Protein AF-A0A9W7ACE5-F1 (afdb_monomer)

Mean predicted aligned error: 11.79 Å

Structure (mmCIF, N/CA/C/O backbone):
data_AF-A0A9W7ACE5-F1
#
_entry.id   AF-A0A9W7ACE5-F1
#
loop_
_atom_site.group_PDB
_atom_site.id
_atom_site.type_symbol
_atom_site.label_atom_id
_atom_site.label_alt_id
_atom_site.label_comp_id
_atom_site.label_asym_id
_atom_site.label_entity_id
_atom_site.label_seq_id
_atom_site.pdbx_PDB_ins_code
_atom_site.Cartn_x
_atom_site.Cartn_y
_atom_site.Cartn_z
_atom_site.occupancy
_atom_site.B_iso_or_equiv
_atom_site.auth_seq_id
_atom_site.auth_comp_id
_atom_site.auth_asym_id
_atom_site.auth_atom_id
_atom_site.pdbx_PDB_model_num
ATOM 1 N N . MET A 1 1 ? -11.847 -21.109 -58.557 1.00 47.31 1 MET A N 1
ATOM 2 C CA . MET A 1 1 ? -10.642 -21.300 -57.720 1.00 47.31 1 MET A CA 1
ATOM 3 C C . MET A 1 1 ? -10.854 -20.763 -56.293 1.00 47.31 1 MET A C 1
ATOM 5 O O . MET A 1 1 ? -10.415 -19.653 -56.032 1.00 47.31 1 MET A O 1
ATOM 9 N N . PRO A 1 2 ? -11.514 -21.490 -55.362 1.00 48.28 2 PRO A N 1
ATOM 10 C CA . PRO A 1 2 ? -11.595 -21.063 -53.956 1.00 48.28 2 PRO A CA 1
ATOM 11 C C . PRO A 1 2 ? -10.980 -22.044 -52.931 1.00 48.28 2 PRO A C 1
ATOM 13 O O . PRO A 1 2 ? -11.064 -21.790 -51.737 1.00 48.28 2 PRO A O 1
ATOM 16 N N . LEU A 1 3 ? -10.359 -23.152 -53.355 1.00 42.28 3 LEU A N 1
ATOM 17 C CA . LEU A 1 3 ? -9.877 -24.204 -52.439 1.00 42.28 3 LEU A CA 1
ATOM 18 C C . LEU A 1 3 ? -8.453 -23.975 -51.885 1.00 42.28 3 LEU A C 1
ATOM 20 O O . LEU A 1 3 ? -8.087 -24.577 -50.880 1.00 42.28 3 LEU A O 1
ATOM 24 N N . GLU A 1 4 ? -7.648 -23.094 -52.488 1.00 46.72 4 GLU A N 1
ATOM 25 C CA . GLU A 1 4 ? -6.268 -22.844 -52.029 1.00 46.72 4 GLU A CA 1
ATOM 26 C C . GLU A 1 4 ? -6.170 -21.827 -50.877 1.00 46.72 4 GLU A C 1
ATOM 28 O O . GLU A 1 4 ? -5.247 -21.905 -50.064 1.00 46.72 4 GLU A O 1
ATOM 33 N N . ASP A 1 5 ? -7.133 -20.907 -50.748 1.00 49.31 5 ASP A N 1
ATOM 34 C CA . ASP A 1 5 ? -7.120 -19.872 -49.701 1.00 49.31 5 ASP A CA 1
ATOM 35 C C . ASP A 1 5 ? -7.642 -20.369 -48.343 1.00 49.31 5 ASP A C 1
ATOM 37 O O . ASP A 1 5 ? -7.226 -19.868 -47.293 1.00 49.31 5 ASP A O 1
ATOM 41 N N . SER A 1 6 ? -8.504 -21.392 -48.327 1.00 46.72 6 SER A N 1
ATOM 42 C CA . SER A 1 6 ? -8.976 -22.022 -47.087 1.00 46.72 6 SER A CA 1
ATOM 43 C C . SER A 1 6 ? -7.866 -22.823 -46.402 1.00 46.72 6 SER A C 1
ATOM 45 O O . SER A 1 6 ? -7.674 -22.683 -45.195 1.00 46.72 6 SER A O 1
ATOM 47 N N . ASN A 1 7 ? -7.059 -23.571 -47.164 1.00 45.91 7 ASN A N 1
ATOM 48 C CA . ASN A 1 7 ? -5.946 -24.354 -46.614 1.00 45.91 7 ASN A CA 1
ATOM 49 C C . ASN A 1 7 ? -4.814 -23.470 -46.062 1.00 45.91 7 ASN A C 1
ATOM 51 O O . ASN A 1 7 ? -4.217 -23.806 -45.040 1.00 45.91 7 ASN A O 1
ATOM 55 N N . LYS A 1 8 ? -4.564 -22.295 -46.658 1.00 47.72 8 LYS A N 1
ATOM 56 C CA . LYS A 1 8 ? -3.584 -21.322 -46.136 1.00 47.72 8 LYS A CA 1
ATOM 57 C C . LYS A 1 8 ? -4.031 -20.660 -44.827 1.00 47.72 8 LYS A C 1
ATOM 59 O O . LYS A 1 8 ? -3.190 -20.380 -43.974 1.00 47.72 8 LYS A O 1
ATOM 64 N N . LYS A 1 9 ? -5.337 -20.429 -44.630 1.00 46.91 9 LYS A N 1
ATOM 65 C CA . LYS A 1 9 ? -5.885 -19.901 -43.363 1.00 46.91 9 LYS A CA 1
ATOM 66 C C . LYS A 1 9 ? -5.852 -20.928 -42.226 1.00 46.91 9 LYS A C 1
ATOM 68 O O . LYS A 1 9 ? -5.541 -20.552 -41.095 1.00 46.91 9 LYS A O 1
ATOM 73 N N . VAL A 1 10 ? -6.126 -22.200 -42.519 1.00 49.22 10 VAL A N 1
ATOM 74 C CA . VAL A 1 10 ? -6.058 -23.290 -41.527 1.00 49.22 10 VAL A CA 1
ATOM 75 C C . VAL A 1 10 ? -4.605 -23.552 -41.107 1.00 49.22 10 VAL A C 1
ATOM 77 O O . VAL A 1 10 ? -4.299 -23.521 -39.920 1.00 49.22 10 VAL A O 1
ATOM 80 N N . ALA A 1 11 ? -3.667 -23.636 -42.058 1.00 48.50 11 ALA A N 1
ATOM 81 C CA . ALA A 1 11 ? -2.243 -23.812 -41.743 1.00 48.50 11 ALA A CA 1
ATOM 82 C C . ALA A 1 11 ? -1.648 -22.643 -40.924 1.00 48.50 11 ALA A C 1
ATOM 84 O O . ALA A 1 11 ? -0.806 -22.845 -40.049 1.00 48.50 11 ALA A O 1
ATOM 85 N N . LYS A 1 12 ? -2.105 -21.403 -41.166 1.00 50.22 12 LYS A N 1
ATOM 86 C CA . LYS A 1 12 ? -1.671 -20.225 -40.397 1.00 50.22 12 LYS A CA 1
ATOM 87 C C . LYS A 1 12 ? -2.193 -20.239 -38.953 1.00 50.22 12 LYS A C 1
ATOM 89 O O . LYS A 1 12 ? -1.458 -19.870 -38.042 1.00 50.22 12 LYS A O 1
ATOM 94 N N . THR A 1 13 ? -3.428 -20.690 -38.739 1.00 53.66 13 THR A N 1
ATOM 95 C CA . THR A 1 13 ? -4.038 -20.770 -37.399 1.00 53.66 13 THR A CA 1
ATOM 96 C C . THR A 1 13 ? -3.478 -21.929 -36.571 1.00 53.66 13 THR A C 1
ATOM 98 O O . THR A 1 13 ? -3.264 -21.765 -35.370 1.00 53.66 13 THR A O 1
ATOM 101 N N . GLU A 1 14 ? -3.128 -23.056 -37.197 1.00 53.47 14 GLU A N 1
ATOM 102 C CA . GLU A 1 14 ? -2.407 -24.152 -36.532 1.00 53.47 14 GLU A CA 1
ATOM 103 C C . GLU A 1 14 ? -0.978 -23.750 -36.133 1.00 53.47 14 GLU A C 1
ATOM 105 O O . GLU A 1 14 ? -0.558 -24.017 -35.006 1.00 53.47 14 GLU A O 1
ATOM 110 N N . SER A 1 15 ? -0.265 -23.013 -36.994 1.00 60.66 15 SER A N 1
ATOM 111 C CA . SER A 1 15 ? 1.062 -22.464 -36.678 1.00 60.66 15 SER A CA 1
ATOM 112 C C . SER A 1 15 ? 1.033 -21.463 -35.514 1.00 60.66 15 SER A C 1
ATOM 114 O O . SER A 1 15 ? 1.964 -21.439 -34.705 1.00 60.66 15 SER A O 1
ATOM 116 N N . GLU A 1 16 ? -0.003 -20.626 -35.414 1.00 53.97 16 GLU A N 1
ATOM 117 C CA . GLU A 1 16 ? -0.184 -19.689 -34.297 1.00 53.97 16 GLU A CA 1
ATOM 118 C C . GLU A 1 16 ? -0.533 -20.432 -32.997 1.00 53.97 16 GLU A C 1
ATOM 120 O O . GLU A 1 16 ? 0.031 -20.131 -31.941 1.00 53.97 16 GLU A O 1
ATOM 125 N N . ALA A 1 17 ? -1.387 -21.458 -33.066 1.00 47.78 17 ALA A N 1
ATOM 126 C CA . ALA A 1 17 ? -1.730 -22.299 -31.922 1.00 47.78 17 ALA A CA 1
ATOM 127 C C . ALA A 1 17 ? -0.525 -23.104 -31.400 1.00 47.78 17 ALA A C 1
ATOM 129 O O . ALA A 1 17 ? -0.327 -23.209 -30.187 1.00 47.78 17 ALA A O 1
ATOM 130 N N . GLU A 1 18 ? 0.322 -23.629 -32.290 1.00 57.59 18 GLU A N 1
ATOM 131 C CA . GLU A 1 18 ? 1.555 -24.328 -31.915 1.00 57.59 18 GLU A CA 1
ATOM 132 C C . GLU A 1 18 ? 2.577 -23.373 -31.277 1.00 57.59 18 GLU A C 1
ATOM 134 O O . GLU A 1 18 ? 3.218 -23.715 -30.279 1.00 57.59 18 GLU A O 1
ATOM 139 N N . MET A 1 19 ? 2.680 -22.139 -31.782 1.00 51.25 19 MET A N 1
ATOM 140 C CA . MET A 1 19 ? 3.512 -21.092 -31.185 1.00 51.25 19 MET A CA 1
ATOM 141 C C . MET A 1 19 ? 3.030 -20.718 -29.774 1.00 51.25 19 MET A C 1
ATOM 143 O O . MET A 1 19 ? 3.844 -20.594 -28.858 1.00 51.25 19 MET A O 1
ATOM 147 N N . LEU A 1 20 ? 1.715 -20.598 -29.570 1.00 43.06 20 LEU A N 1
ATOM 148 C CA . LEU A 1 20 ? 1.106 -20.357 -28.258 1.00 43.06 20 LEU A CA 1
ATOM 149 C C . LEU A 1 20 ? 1.343 -21.517 -27.280 1.00 43.06 20 LEU A C 1
ATOM 151 O O . LEU A 1 20 ? 1.661 -21.266 -26.115 1.00 43.06 20 LEU A O 1
ATOM 155 N N . ARG A 1 21 ? 1.264 -22.773 -27.741 1.00 50.38 21 ARG A N 1
ATOM 156 C CA . ARG A 1 21 ? 1.594 -23.956 -26.924 1.00 50.38 21 ARG A CA 1
ATOM 157 C C . ARG A 1 21 ? 3.065 -23.958 -26.508 1.00 50.38 21 ARG A C 1
ATOM 159 O O . ARG A 1 21 ? 3.348 -24.048 -25.316 1.00 50.38 21 ARG A O 1
ATOM 166 N N . LYS A 1 22 ? 3.993 -23.731 -27.445 1.00 47.22 22 LYS A N 1
ATOM 167 C CA . LYS A 1 22 ? 5.436 -23.622 -27.147 1.00 47.22 22 LYS A CA 1
ATOM 168 C C . LYS A 1 22 ? 5.741 -22.470 -26.181 1.00 47.22 22 LYS A C 1
ATOM 170 O O . LYS A 1 22 ? 6.569 -22.618 -25.283 1.00 47.22 22 LYS A O 1
ATOM 175 N N . LYS A 1 23 ? 5.041 -21.337 -26.312 1.00 44.06 23 LYS A N 1
ATOM 176 C CA . LYS A 1 23 ? 5.166 -20.182 -25.407 1.00 44.06 23 LYS A CA 1
ATOM 177 C C . LYS A 1 23 ? 4.650 -20.491 -23.998 1.00 44.06 23 LYS A C 1
ATOM 179 O O . LYS A 1 23 ? 5.302 -20.122 -23.022 1.00 44.06 23 LYS A O 1
ATOM 184 N N . SER A 1 24 ? 3.528 -21.204 -23.891 1.00 38.03 24 SER A N 1
ATOM 185 C CA . SER A 1 24 ? 2.982 -21.693 -22.619 1.00 38.03 24 SER A CA 1
ATOM 186 C C . SER A 1 24 ? 3.948 -22.666 -21.936 1.00 38.03 24 SER A C 1
ATOM 188 O O . SER A 1 24 ? 4.294 -22.470 -20.773 1.00 38.03 24 SER A O 1
ATOM 190 N N . GLU A 1 25 ? 4.498 -23.637 -22.669 1.00 43.09 25 GLU A N 1
ATOM 191 C CA . GLU A 1 25 ? 5.494 -24.579 -22.142 1.00 43.09 25 GLU A CA 1
ATOM 192 C C . GLU A 1 25 ? 6.771 -23.884 -21.652 1.00 43.09 25 GLU A C 1
ATOM 194 O O . GLU A 1 25 ? 7.328 -24.251 -20.616 1.00 43.09 25 GLU A O 1
ATOM 199 N N . MET A 1 26 ? 7.240 -22.856 -22.364 1.00 38.38 26 MET A N 1
ATOM 200 C CA . MET A 1 26 ? 8.427 -22.096 -21.969 1.00 38.38 26 MET A CA 1
ATOM 201 C C . MET A 1 26 ? 8.184 -21.277 -20.690 1.00 38.38 26 MET A C 1
ATOM 203 O O . MET A 1 26 ? 9.055 -21.214 -19.819 1.00 38.38 26 MET A O 1
ATOM 207 N N . LEU A 1 27 ? 6.982 -20.713 -20.534 1.00 36.44 27 LEU A N 1
ATOM 208 C CA . LEU A 1 27 ? 6.556 -20.012 -19.320 1.00 36.44 27 LEU A CA 1
ATOM 209 C C . LEU A 1 27 ? 6.442 -20.977 -18.125 1.00 36.44 27 LEU A C 1
ATOM 211 O O . LEU A 1 27 ? 6.911 -20.670 -17.026 1.00 36.44 27 LEU A O 1
ATOM 215 N N . MET A 1 28 ? 5.899 -22.177 -18.347 1.00 38.97 28 MET A N 1
ATOM 216 C CA . MET A 1 28 ? 5.818 -23.234 -17.332 1.00 38.97 28 MET A CA 1
ATOM 217 C C . MET A 1 28 ? 7.211 -23.720 -16.898 1.00 38.97 28 MET A C 1
ATOM 219 O O . MET A 1 28 ? 7.470 -23.875 -15.708 1.00 38.97 28 MET A O 1
ATOM 223 N N . LYS A 1 29 ? 8.166 -23.845 -17.827 1.00 40.47 29 LYS A N 1
ATOM 224 C CA . LYS A 1 29 ? 9.568 -24.168 -17.496 1.00 40.47 29 LYS A CA 1
ATOM 225 C C . LYS A 1 29 ? 10.246 -23.062 -16.680 1.00 40.47 29 LYS A C 1
ATOM 227 O O . LYS A 1 29 ? 10.959 -23.353 -15.719 1.00 40.47 29 LYS A O 1
ATOM 232 N N . GLY A 1 30 ? 10.011 -21.792 -17.021 1.00 37.66 30 GLY A N 1
ATOM 233 C CA . GLY A 1 30 ? 10.548 -20.648 -16.272 1.00 37.66 30 GLY A CA 1
ATOM 234 C C . GLY A 1 30 ? 10.011 -20.565 -14.839 1.00 37.66 30 GLY A C 1
ATOM 235 O O . GLY A 1 30 ? 10.769 -20.314 -13.897 1.00 37.66 30 GLY A O 1
ATOM 236 N N . THR A 1 31 ? 8.718 -20.841 -14.658 1.00 38.66 31 THR A N 1
ATOM 237 C CA . THR A 1 31 ? 8.075 -20.892 -13.336 1.00 38.66 31 THR A CA 1
ATOM 238 C C . THR A 1 31 ? 8.527 -22.095 -12.512 1.00 38.66 31 THR A C 1
ATOM 240 O O . THR A 1 31 ? 8.778 -21.957 -11.314 1.00 38.66 31 THR A O 1
ATOM 243 N N . GLU A 1 32 ? 8.736 -23.253 -13.136 1.00 41.03 32 GLU A N 1
ATOM 244 C CA . GLU A 1 32 ? 9.282 -24.434 -12.467 1.00 41.03 32 GLU A CA 1
ATOM 245 C C . GLU A 1 32 ? 10.733 -24.221 -12.006 1.00 41.03 32 GLU A C 1
ATOM 247 O O . GLU A 1 32 ? 11.080 -24.586 -10.881 1.00 41.03 32 GLU A O 1
ATOM 252 N N . MET A 1 33 ? 11.573 -23.560 -12.812 1.00 41.81 33 MET A N 1
ATOM 253 C CA . MET A 1 33 ? 12.933 -23.186 -12.400 1.00 41.81 33 MET A CA 1
ATOM 254 C C . MET A 1 33 ? 12.937 -22.210 -11.218 1.00 41.81 33 MET A C 1
ATOM 256 O O . MET A 1 33 ? 13.726 -22.378 -10.289 1.00 41.81 33 MET A O 1
ATOM 260 N N . ALA A 1 34 ? 12.039 -21.222 -11.210 1.00 40.91 34 ALA A N 1
ATOM 261 C CA . ALA A 1 34 ? 11.909 -20.298 -10.086 1.00 40.91 34 ALA A CA 1
ATOM 262 C C . ALA A 1 34 ? 11.460 -21.015 -8.798 1.00 40.91 34 ALA A C 1
ATOM 264 O O . ALA A 1 34 ? 12.030 -20.773 -7.736 1.00 40.91 34 ALA A O 1
ATOM 265 N N . ARG A 1 35 ? 10.509 -21.955 -8.897 1.00 42.97 35 ARG A N 1
ATOM 266 C CA . ARG A 1 35 ? 10.067 -22.799 -7.771 1.00 42.97 35 ARG A CA 1
ATOM 267 C C . ARG A 1 35 ? 11.174 -23.727 -7.261 1.00 42.97 35 ARG A C 1
ATOM 269 O O . ARG A 1 35 ? 11.315 -23.888 -6.052 1.00 42.97 35 ARG A O 1
ATOM 276 N N . LYS A 1 36 ? 11.976 -24.317 -8.157 1.00 45.09 36 LYS A N 1
ATOM 277 C CA . LYS A 1 36 ? 13.133 -25.158 -7.793 1.00 45.09 36 LYS A CA 1
ATOM 278 C C . LYS A 1 36 ? 14.207 -24.361 -7.055 1.00 45.09 36 LYS A C 1
ATOM 280 O O . LYS A 1 36 ? 14.747 -24.856 -6.074 1.00 45.09 36 LYS A O 1
ATOM 285 N N . GLU A 1 37 ? 14.476 -23.128 -7.476 1.00 43.78 37 GLU A N 1
ATOM 286 C CA . GLU A 1 37 ? 15.436 -22.247 -6.801 1.00 43.78 37 GLU A CA 1
ATOM 287 C C . GLU A 1 37 ? 14.954 -21.826 -5.400 1.00 43.78 37 GLU A C 1
ATOM 289 O O . GLU A 1 37 ? 15.752 -21.796 -4.467 1.00 43.78 37 GLU A O 1
ATOM 294 N N . ILE A 1 38 ? 13.650 -21.577 -5.223 1.00 45.88 38 ILE A N 1
ATOM 295 C CA . ILE A 1 38 ? 13.046 -21.304 -3.904 1.00 45.88 38 ILE A CA 1
ATOM 296 C C . ILE A 1 38 ? 13.184 -22.527 -2.986 1.00 45.88 38 ILE A C 1
ATOM 298 O O . ILE A 1 38 ? 13.766 -22.414 -1.909 1.00 45.88 38 ILE A O 1
ATOM 302 N N . LYS A 1 39 ? 12.772 -23.717 -3.447 1.00 44.69 39 LYS A N 1
ATOM 303 C CA . LYS A 1 39 ? 12.907 -24.969 -2.677 1.00 44.69 39 LYS A CA 1
ATOM 304 C C . LYS A 1 39 ? 14.360 -25.315 -2.340 1.00 44.69 39 LYS A C 1
ATOM 306 O O . LYS A 1 39 ? 14.646 -25.814 -1.256 1.00 44.69 39 LYS A O 1
ATOM 311 N N . ARG A 1 40 ? 15.301 -25.045 -3.252 1.00 50.81 40 ARG A N 1
ATOM 312 C CA . ARG A 1 40 ? 16.737 -25.256 -3.011 1.00 50.81 40 ARG A CA 1
ATOM 313 C C . ARG A 1 40 ? 17.247 -24.373 -1.870 1.00 50.81 40 ARG A C 1
ATOM 315 O O . ARG A 1 40 ? 18.061 -24.824 -1.066 1.00 50.81 40 ARG A O 1
ATOM 322 N N . ARG A 1 41 ? 16.763 -23.133 -1.782 1.00 49.12 41 ARG A N 1
ATOM 323 C CA . ARG A 1 41 ? 17.126 -22.195 -0.712 1.00 49.12 41 ARG A CA 1
ATOM 324 C C . ARG A 1 41 ? 16.512 -22.596 0.627 1.00 49.12 41 ARG A C 1
ATOM 326 O O . ARG A 1 41 ? 17.240 -22.612 1.611 1.00 49.12 41 ARG A O 1
ATOM 333 N N . GLU A 1 42 ? 15.251 -23.027 0.640 1.00 46.12 42 GLU A N 1
ATOM 334 C CA . GLU A 1 42 ? 14.592 -23.585 1.833 1.00 46.12 42 GLU A CA 1
ATOM 335 C C . GLU A 1 42 ? 15.353 -24.802 2.386 1.00 46.12 42 GLU A C 1
ATOM 337 O O . GLU A 1 42 ? 15.640 -24.859 3.579 1.00 46.12 42 GLU A O 1
ATOM 342 N N . ALA A 1 43 ? 15.786 -25.720 1.514 1.00 41.88 43 ALA A N 1
ATOM 343 C CA . ALA A 1 43 ? 16.574 -26.888 1.914 1.00 41.88 43 ALA A CA 1
ATOM 344 C C . ALA A 1 43 ? 17.969 -26.524 2.456 1.00 41.88 43 ALA A C 1
ATOM 346 O O . ALA A 1 43 ? 18.465 -27.174 3.373 1.00 41.88 43 ALA A O 1
ATOM 347 N N . THR A 1 44 ? 18.599 -25.469 1.926 1.00 41.69 44 THR A N 1
ATOM 348 C CA . THR A 1 44 ? 19.933 -25.033 2.377 1.00 41.69 44 THR A CA 1
ATOM 349 C C . THR A 1 44 ? 19.873 -24.406 3.776 1.00 41.69 44 THR A C 1
ATOM 351 O O . THR A 1 44 ? 20.801 -24.580 4.566 1.00 41.69 44 THR A O 1
ATOM 354 N N . THR A 1 45 ? 18.764 -23.740 4.117 1.00 37.69 45 THR A N 1
ATOM 355 C CA . THR A 1 45 ? 18.515 -23.169 5.451 1.00 37.69 45 THR A CA 1
ATOM 356 C C . THR A 1 45 ? 18.320 -24.245 6.529 1.00 37.69 45 THR A C 1
ATOM 358 O O . THR A 1 45 ? 18.730 -24.031 7.667 1.00 37.69 45 THR A O 1
ATOM 361 N N . THR A 1 46 ? 17.779 -25.420 6.188 1.00 35.62 46 THR A N 1
ATOM 362 C CA . THR A 1 46 ? 17.575 -26.531 7.140 1.00 35.62 46 THR A CA 1
ATOM 363 C C . THR A 1 46 ? 18.876 -27.262 7.507 1.00 35.62 46 THR A C 1
ATOM 365 O O . THR A 1 46 ? 19.028 -27.728 8.630 1.00 35.62 46 THR A O 1
ATOM 368 N N . THR A 1 47 ? 19.857 -27.334 6.604 1.00 34.06 47 THR A N 1
ATOM 369 C CA . THR A 1 47 ? 21.114 -28.079 6.842 1.00 34.06 47 THR A CA 1
ATOM 370 C C . THR A 1 47 ? 22.118 -27.401 7.779 1.00 34.06 47 THR A C 1
ATOM 372 O O . THR A 1 47 ? 23.049 -28.057 8.234 1.00 34.06 47 THR A O 1
ATOM 375 N N . VAL A 1 48 ? 21.956 -26.113 8.105 1.00 35.44 48 VAL A N 1
ATOM 376 C CA . VAL A 1 48 ? 22.893 -25.404 9.005 1.00 35.44 48 VAL A CA 1
ATOM 377 C C . VAL A 1 48 ? 22.578 -25.667 10.490 1.00 35.44 48 VAL A C 1
ATOM 379 O O . VAL A 1 48 ? 23.403 -25.388 11.354 1.00 35.44 48 VAL A O 1
ATOM 382 N N . THR A 1 49 ? 21.421 -26.254 10.817 1.00 36.22 49 THR A N 1
ATOM 383 C CA . THR A 1 49 ? 20.950 -26.402 12.209 1.00 36.22 49 THR A CA 1
ATOM 384 C C . THR A 1 49 ? 21.252 -27.752 12.871 1.00 36.22 49 THR A C 1
ATOM 386 O O . THR A 1 49 ? 20.916 -27.933 14.038 1.00 36.22 49 THR A O 1
ATOM 389 N N . THR A 1 50 ? 21.922 -28.693 12.199 1.00 31.94 50 THR A N 1
ATOM 390 C CA . THR A 1 50 ? 22.226 -30.022 12.766 1.00 31.94 50 THR A CA 1
ATOM 391 C C . THR A 1 50 ? 23.716 -30.343 12.744 1.00 31.94 50 THR A C 1
ATOM 393 O O . THR A 1 50 ? 24.151 -31.240 12.031 1.00 31.94 50 THR A O 1
ATOM 396 N N . THR A 1 51 ? 24.505 -29.640 13.560 1.00 31.73 51 THR A N 1
ATOM 397 C CA . THR A 1 51 ? 25.795 -30.171 14.036 1.00 31.73 51 THR A CA 1
ATOM 398 C C . THR A 1 51 ? 26.176 -29.535 15.369 1.00 31.73 51 THR A C 1
ATOM 400 O O . THR A 1 51 ? 26.887 -28.542 15.389 1.00 31.73 51 THR A O 1
ATOM 403 N N . THR A 1 52 ? 25.710 -30.119 16.474 1.00 32.50 52 THR A N 1
ATOM 404 C CA . THR A 1 52 ? 26.463 -30.231 17.739 1.00 32.50 52 THR A CA 1
ATOM 405 C C . THR A 1 52 ? 25.809 -31.302 18.619 1.00 32.50 52 THR A C 1
ATOM 407 O O . THR A 1 52 ? 24.819 -31.072 19.308 1.00 32.50 52 THR A O 1
ATOM 410 N N . GLY A 1 53 ? 26.363 -32.514 18.557 1.00 28.80 53 GLY A N 1
ATOM 411 C CA . GLY A 1 53 ? 26.051 -33.607 19.470 1.00 28.80 53 GLY A CA 1
ATOM 412 C C . GLY A 1 53 ? 26.961 -33.587 20.702 1.00 28.80 53 GLY A C 1
ATOM 413 O O . GLY A 1 53 ? 28.177 -33.531 20.575 1.00 28.80 53 GLY A O 1
ATOM 414 N N . THR A 1 54 ? 26.310 -33.666 21.861 1.00 29.19 54 THR A N 1
ATOM 415 C CA . THR A 1 54 ? 26.589 -34.587 22.978 1.00 29.19 54 THR A CA 1
ATOM 416 C C . THR A 1 54 ? 27.945 -34.548 23.704 1.00 29.19 54 THR A C 1
ATOM 418 O O . THR A 1 54 ? 28.914 -35.115 23.224 1.00 29.19 54 THR A O 1
ATOM 421 N N . THR A 1 55 ? 27.923 -34.120 24.976 1.00 30.44 55 THR A N 1
ATOM 422 C CA . THR A 1 55 ? 28.549 -34.833 26.119 1.00 30.44 55 THR A CA 1
ATOM 423 C C . THR A 1 55 ? 27.795 -34.487 27.412 1.00 30.44 55 THR A C 1
ATOM 425 O O . THR A 1 55 ? 27.592 -33.311 27.706 1.00 30.44 55 THR A O 1
ATOM 428 N N . GLY A 1 56 ? 27.349 -35.498 28.166 1.00 27.19 56 GLY A N 1
ATOM 429 C CA . GLY A 1 56 ? 26.652 -35.340 29.450 1.00 27.19 56 GLY A CA 1
ATOM 430 C C . GLY A 1 56 ? 27.579 -35.410 30.671 1.00 27.19 56 GLY A C 1
ATOM 431 O O . GLY A 1 56 ? 28.708 -35.860 30.547 1.00 27.19 56 GLY A O 1
ATOM 432 N N . THR A 1 57 ? 27.096 -34.961 31.840 1.00 29.45 57 THR A N 1
ATOM 433 C CA . THR A 1 57 ? 26.745 -35.789 33.026 1.00 29.45 57 THR A CA 1
ATOM 434 C C . THR A 1 57 ? 26.477 -34.922 34.280 1.00 29.45 57 THR A C 1
ATOM 436 O O . THR A 1 57 ? 27.337 -34.163 34.700 1.00 29.45 57 THR A O 1
ATOM 439 N N . ASN A 1 58 ? 25.287 -35.107 34.877 1.00 27.48 58 ASN A N 1
ATOM 440 C CA . ASN A 1 58 ? 24.948 -35.269 36.311 1.00 27.48 58 ASN A CA 1
ATOM 441 C C . ASN A 1 58 ? 25.500 -34.334 37.429 1.00 27.48 58 ASN A C 1
ATOM 443 O O . ASN A 1 58 ? 26.641 -34.507 37.843 1.00 27.48 58 ASN A O 1
ATOM 447 N N . ARG A 1 59 ? 24.617 -33.574 38.122 1.00 28.62 59 ARG A N 1
ATOM 448 C CA . ARG A 1 59 ? 24.042 -33.892 39.471 1.00 28.62 59 ARG A CA 1
ATOM 449 C C . ARG A 1 59 ? 23.266 -32.723 40.136 1.00 28.62 59 ARG A C 1
ATOM 451 O O . ARG A 1 59 ? 23.780 -31.623 40.252 1.00 28.62 59 ARG A O 1
ATOM 458 N N . THR A 1 60 ? 22.059 -33.069 40.610 1.00 28.34 60 THR A N 1
ATOM 459 C CA . THR A 1 60 ? 21.342 -32.715 41.868 1.00 28.34 60 THR A CA 1
ATOM 460 C C . THR A 1 60 ? 21.235 -31.276 42.403 1.00 28.34 60 THR A C 1
ATOM 462 O O . THR A 1 60 ? 22.237 -30.647 42.715 1.00 28.34 60 THR A O 1
ATOM 465 N N . GLY A 1 61 ? 19.998 -30.886 42.748 1.00 26.73 61 GLY A N 1
ATOM 466 C CA . GLY A 1 61 ? 19.682 -29.850 43.747 1.00 26.73 61 GLY A CA 1
ATOM 467 C C . GLY A 1 61 ? 18.431 -29.057 43.376 1.00 26.73 61 GLY A C 1
ATOM 468 O O . GLY A 1 61 ? 18.461 -28.304 42.412 1.00 26.73 61 GLY A O 1
ATOM 469 N N . GLY A 1 62 ? 17.320 -29.289 44.078 1.00 26.19 62 GLY A N 1
ATOM 470 C CA . GLY A 1 62 ? 16.021 -28.684 43.784 1.00 26.19 62 GLY A CA 1
ATOM 471 C C . GLY A 1 62 ? 15.935 -27.195 44.115 1.00 26.19 62 GLY A C 1
ATOM 472 O O . GLY A 1 62 ? 16.681 -26.698 44.942 1.00 26.19 62 GLY A O 1
ATOM 473 N N . ASP A 1 63 ? 14.996 -26.516 43.459 1.00 28.20 63 ASP A N 1
ATOM 474 C CA . ASP A 1 63 ? 14.004 -25.684 44.139 1.00 28.20 63 ASP A CA 1
ATOM 475 C C . ASP A 1 63 ? 12.865 -25.336 43.179 1.00 28.20 63 ASP A C 1
ATOM 477 O O . ASP A 1 63 ? 13.054 -25.000 42.006 1.00 28.20 63 ASP A O 1
ATOM 481 N N . ALA A 1 64 ? 11.648 -25.489 43.690 1.00 38.03 64 ALA A N 1
ATOM 482 C CA . ALA A 1 64 ? 10.410 -25.260 42.978 1.00 38.03 64 ALA A CA 1
ATOM 483 C C . ALA A 1 64 ? 10.256 -23.774 42.623 1.00 38.03 64 ALA A C 1
ATOM 485 O O . ALA A 1 64 ? 9.995 -22.934 43.480 1.00 38.03 64 ALA A O 1
ATOM 486 N N . LYS A 1 65 ? 10.338 -23.460 41.329 1.00 31.25 65 LYS A N 1
ATOM 487 C CA . LYS A 1 65 ? 9.689 -22.286 40.744 1.00 31.25 65 LYS A CA 1
ATOM 488 C C . LYS A 1 65 ? 8.895 -22.731 39.530 1.00 31.25 65 LYS A C 1
ATOM 490 O O . LYS A 1 65 ? 9.419 -23.347 38.603 1.00 31.25 65 LYS A O 1
ATOM 495 N N . THR A 1 66 ? 7.604 -22.451 39.608 1.00 31.48 66 THR A N 1
ATOM 496 C CA . THR A 1 66 ? 6.581 -22.593 38.581 1.00 31.48 66 THR A CA 1
ATOM 497 C C . THR A 1 66 ? 7.119 -22.207 37.205 1.00 31.48 66 THR A C 1
ATOM 499 O O . THR A 1 66 ? 7.285 -21.035 36.875 1.00 31.48 66 THR A O 1
ATOM 502 N N . LYS A 1 67 ? 7.400 -23.226 36.386 1.00 27.84 67 LYS A N 1
ATOM 503 C CA . LYS A 1 67 ? 7.604 -23.063 34.950 1.00 27.84 67 LYS A CA 1
ATOM 504 C C . LYS A 1 67 ? 6.276 -22.602 34.360 1.00 27.84 67 LYS A C 1
ATOM 506 O O . LYS A 1 67 ? 5.346 -23.397 34.250 1.00 27.84 67 LYS A O 1
ATOM 511 N N . GLY A 1 68 ? 6.206 -21.328 33.985 1.00 28.36 68 GLY A N 1
ATOM 512 C CA . GLY A 1 68 ? 5.261 -20.859 32.981 1.00 28.36 68 GLY A CA 1
ATOM 513 C C . GLY A 1 68 ? 5.588 -21.569 31.674 1.00 28.36 68 GLY A C 1
ATOM 514 O O . GLY A 1 68 ? 6.480 -21.163 30.935 1.00 28.36 68 GLY A O 1
ATOM 515 N N . ASN A 1 69 ? 4.934 -22.703 31.470 1.00 34.66 69 ASN A N 1
ATOM 516 C CA . ASN A 1 69 ? 4.879 -23.396 30.205 1.00 34.66 69 ASN A CA 1
ATOM 517 C C . ASN A 1 69 ? 3.838 -22.667 29.356 1.00 34.66 69 ASN A C 1
ATOM 519 O O . ASN A 1 69 ? 2.653 -22.856 29.586 1.00 34.66 69 ASN A O 1
ATOM 523 N N . ASP A 1 70 ? 4.282 -21.823 28.429 1.00 35.28 70 ASP A N 1
ATOM 524 C CA . ASP A 1 70 ? 3.477 -21.441 27.267 1.00 35.28 70 ASP A CA 1
ATOM 525 C C . ASP A 1 70 ? 4.391 -20.995 26.119 1.00 35.28 70 ASP A C 1
ATOM 527 O O . ASP A 1 70 ? 4.444 -19.846 25.694 1.00 35.28 70 ASP A O 1
ATOM 531 N N . SER A 1 71 ? 5.147 -21.953 25.587 1.00 37.44 71 SER A N 1
ATOM 532 C CA . SER A 1 71 ? 5.512 -21.949 24.169 1.00 37.44 71 SER A CA 1
ATOM 533 C C . SER A 1 71 ? 4.470 -22.769 23.401 1.00 37.44 71 SER A C 1
ATOM 535 O O . SER A 1 71 ? 4.796 -23.761 22.746 1.00 37.44 71 SER A O 1
ATOM 537 N N . SER A 1 72 ? 3.196 -22.414 23.557 1.00 38.03 72 SER A N 1
ATOM 538 C CA . SER A 1 72 ? 2.074 -23.038 22.868 1.00 38.03 72 SER A CA 1
ATOM 539 C C . SER A 1 72 ? 1.800 -22.287 21.560 1.00 38.03 72 SER A C 1
ATOM 541 O O . SER A 1 72 ? 1.447 -21.115 21.550 1.00 38.03 72 SER A O 1
ATOM 543 N N . GLY A 1 73 ? 2.064 -22.955 20.434 1.00 41.44 73 GLY A N 1
ATOM 544 C CA . GLY A 1 73 ? 1.197 -23.043 19.247 1.00 41.44 73 GLY A CA 1
ATOM 545 C C . GLY A 1 73 ? 0.379 -21.848 18.729 1.00 41.44 73 GLY A C 1
ATOM 546 O O . GLY A 1 73 ? -0.596 -22.102 18.034 1.00 41.44 73 GLY A O 1
ATOM 547 N N . ALA A 1 74 ? 0.703 -20.587 19.020 1.00 60.38 74 ALA A N 1
ATOM 548 C CA . ALA A 1 74 ? -0.040 -19.459 18.465 1.00 60.38 74 ALA A CA 1
ATOM 549 C C . ALA A 1 74 ? 0.214 -19.334 16.955 1.00 60.38 74 ALA A C 1
ATOM 551 O O . ALA A 1 74 ? 1.371 -19.350 16.511 1.00 60.38 74 ALA A O 1
ATOM 552 N N . ASP A 1 75 ? -0.865 -19.177 16.184 1.00 77.50 75 ASP A N 1
ATOM 553 C CA . ASP A 1 75 ? -0.792 -18.926 14.747 1.00 77.50 75 ASP A CA 1
ATOM 554 C C . ASP A 1 75 ? 0.089 -17.699 14.459 1.00 77.50 75 ASP A C 1
ATOM 556 O O . ASP A 1 75 ? 0.027 -16.697 15.197 1.00 77.50 75 ASP A O 1
ATOM 560 N N . PRO A 1 76 ? 0.916 -17.751 13.398 1.00 84.06 76 PRO A N 1
ATOM 561 C CA . PRO A 1 76 ? 1.784 -16.641 13.039 1.00 84.06 76 PRO A CA 1
ATOM 562 C C . PRO A 1 76 ? 0.963 -15.372 12.791 1.00 84.06 76 PRO A C 1
ATOM 564 O O . PRO A 1 76 ? -0.139 -15.417 12.241 1.00 84.06 76 PRO A O 1
ATOM 567 N N . VAL A 1 77 ? 1.502 -14.220 13.197 1.00 89.06 77 VAL A N 1
ATOM 568 C CA . VAL A 1 77 ? 0.874 -12.923 12.917 1.00 89.06 77 VAL A CA 1
ATOM 569 C C . VAL A 1 77 ? 0.792 -12.738 11.403 1.00 89.06 77 VAL A C 1
ATOM 571 O O . VAL A 1 77 ? 1.803 -12.859 10.710 1.00 89.06 77 VAL A O 1
ATOM 574 N N . PHE A 1 78 ? -0.390 -12.408 10.880 1.00 95.44 78 PHE A N 1
ATOM 575 C CA . PHE A 1 78 ? -0.509 -11.982 9.490 1.00 95.44 78 PHE A CA 1
ATOM 576 C C . PHE A 1 78 ? 0.216 -10.644 9.324 1.00 95.44 78 PHE A C 1
ATOM 578 O O . PHE A 1 78 ? -0.189 -9.636 9.911 1.00 95.44 78 PHE A O 1
ATOM 585 N N . MET A 1 79 ? 1.287 -10.624 8.533 1.00 97.62 79 MET A N 1
ATOM 586 C CA . MET A 1 79 ? 2.119 -9.435 8.356 1.00 97.62 79 MET A CA 1
ATOM 587 C C . MET A 1 79 ? 2.193 -9.047 6.885 1.00 97.62 79 MET A C 1
ATOM 589 O O . MET A 1 79 ? 2.676 -9.817 6.054 1.00 97.62 79 MET A O 1
ATOM 593 N N . SER A 1 80 ? 1.756 -7.833 6.558 1.00 98.25 80 SER A N 1
ATOM 594 C CA . SER A 1 80 ? 1.864 -7.282 5.206 1.00 98.25 80 SER A CA 1
ATOM 595 C C . SER A 1 80 ? 2.965 -6.229 5.115 1.00 98.25 80 SER A C 1
ATOM 597 O O . SER A 1 80 ? 3.189 -5.449 6.044 1.00 98.25 80 SER A O 1
ATOM 599 N N . MET A 1 81 ? 3.666 -6.172 3.981 1.00 98.62 81 MET A N 1
ATOM 600 C CA . MET A 1 81 ? 4.559 -5.050 3.697 1.00 98.62 81 MET A CA 1
ATOM 601 C C . MET A 1 81 ? 3.741 -3.852 3.221 1.00 98.62 81 MET A C 1
ATOM 603 O O . MET A 1 81 ? 3.021 -3.940 2.228 1.00 98.62 81 MET A O 1
ATOM 607 N N . ALA A 1 82 ? 3.890 -2.725 3.911 1.00 98.44 82 ALA A N 1
ATOM 608 C CA . ALA A 1 82 ? 3.169 -1.496 3.629 1.00 98.44 82 ALA A CA 1
ATOM 609 C C . ALA A 1 82 ? 3.556 -0.870 2.276 1.00 98.44 82 ALA A C 1
ATOM 611 O O . ALA A 1 82 ? 4.688 -1.038 1.803 1.00 98.44 82 ALA A O 1
ATOM 612 N N . PRO A 1 83 ? 2.672 -0.042 1.699 1.00 98.25 83 PRO A N 1
ATOM 613 C CA . PRO A 1 83 ? 3.013 0.771 0.545 1.00 98.25 83 PRO A CA 1
ATOM 614 C C . PRO A 1 83 ? 4.000 1.875 0.938 1.00 98.25 83 PRO A C 1
ATOM 616 O O . PRO A 1 83 ? 3.767 2.654 1.867 1.00 98.25 83 PRO A O 1
ATOM 619 N N . MET A 1 84 ? 5.127 1.945 0.231 1.00 96.88 84 MET A N 1
ATOM 620 C CA . MET A 1 84 ? 6.195 2.912 0.482 1.00 96.88 84 MET A CA 1
ATOM 621 C C . MET A 1 84 ? 6.712 3.478 -0.839 1.00 96.88 84 MET A C 1
ATOM 623 O O . MET A 1 84 ? 7.388 2.790 -1.605 1.00 96.88 84 MET A O 1
ATOM 627 N N . VAL A 1 85 ? 6.424 4.758 -1.090 1.00 94.00 85 VAL A N 1
ATOM 628 C CA . VAL A 1 85 ? 6.894 5.495 -2.277 1.00 94.00 85 VAL A CA 1
ATOM 629 C C . VAL A 1 85 ? 8.411 5.365 -2.429 1.00 94.00 85 VAL A C 1
ATOM 631 O O . VAL A 1 85 ? 9.143 5.618 -1.470 1.00 94.00 85 VAL A O 1
ATOM 634 N N . ARG A 1 86 ? 8.875 4.996 -3.633 1.00 91.81 86 ARG A N 1
ATOM 635 C CA . ARG A 1 86 ? 10.273 4.653 -3.977 1.00 91.81 86 ARG A CA 1
ATOM 636 C C . ARG A 1 86 ? 10.836 3.373 -3.357 1.00 91.81 86 ARG A C 1
ATOM 638 O O . ARG A 1 86 ? 11.955 3.024 -3.707 1.00 91.81 86 ARG A O 1
ATOM 645 N N . ALA A 1 87 ? 10.158 2.686 -2.448 1.00 95.00 87 ALA A N 1
ATOM 646 C CA . ALA A 1 87 ? 10.721 1.489 -1.819 1.00 95.00 87 ALA A CA 1
ATOM 647 C C . ALA A 1 87 ? 9.997 0.213 -2.240 1.00 95.00 87 ALA A C 1
ATOM 649 O O . ALA A 1 87 ? 10.660 -0.758 -2.589 1.00 95.00 87 ALA A O 1
ATOM 650 N N . SER A 1 88 ? 8.664 0.220 -2.277 1.00 97.75 88 SER A N 1
ATOM 651 C CA . SER A 1 88 ? 7.839 -0.959 -2.578 1.00 97.75 88 SER A CA 1
ATOM 652 C C . SER A 1 88 ? 7.804 -1.330 -4.076 1.00 97.75 88 SER A C 1
ATOM 654 O O . SER A 1 88 ? 6.770 -1.714 -4.633 1.00 97.75 88 SER A O 1
ATOM 656 N N . THR A 1 89 ? 8.955 -1.228 -4.742 1.00 98.25 89 THR A N 1
ATOM 657 C CA . THR A 1 89 ? 9.208 -1.755 -6.086 1.00 98.25 89 THR A CA 1
ATOM 658 C C . THR A 1 89 ? 9.383 -3.274 -6.042 1.00 98.25 89 THR A C 1
ATOM 660 O O . THR A 1 89 ? 9.536 -3.872 -4.973 1.00 98.25 89 THR A O 1
ATOM 663 N N . LEU A 1 90 ? 9.353 -3.918 -7.216 1.00 98.69 90 LEU A N 1
ATOM 664 C CA . LEU A 1 90 ? 9.369 -5.380 -7.330 1.00 98.69 90 LEU A CA 1
ATOM 665 C C . LEU A 1 90 ? 10.471 -6.062 -6.489 1.00 98.69 90 LEU A C 1
ATOM 667 O O . LEU A 1 90 ? 10.137 -6.995 -5.764 1.00 98.69 90 LEU A O 1
ATOM 671 N N . PRO A 1 91 ? 11.746 -5.615 -6.490 1.00 98.62 91 PRO A N 1
ATOM 672 C CA . PRO A 1 91 ? 12.785 -6.280 -5.702 1.00 98.62 91 PRO A CA 1
ATOM 673 C C . PRO A 1 91 ? 12.492 -6.333 -4.200 1.00 98.62 91 PRO A C 1
ATOM 675 O O . PRO A 1 91 ? 12.693 -7.376 -3.586 1.00 98.62 91 PRO A O 1
ATOM 678 N N . LEU A 1 92 ? 11.999 -5.240 -3.603 1.00 98.62 92 LEU A N 1
ATOM 679 C CA . LEU A 1 92 ? 11.726 -5.215 -2.164 1.00 98.62 92 LEU A CA 1
ATOM 680 C C . LEU A 1 92 ? 10.505 -6.070 -1.820 1.00 98.62 92 LEU A C 1
ATOM 682 O O . LEU A 1 92 ? 10.520 -6.771 -0.813 1.00 98.62 92 LEU A O 1
ATOM 686 N N . ARG A 1 93 ? 9.477 -6.058 -2.680 1.00 98.81 93 ARG A N 1
ATOM 687 C CA . ARG A 1 93 ? 8.295 -6.915 -2.518 1.00 98.81 93 ARG A CA 1
ATOM 688 C C . ARG A 1 93 ? 8.676 -8.393 -2.542 1.00 98.81 93 ARG A C 1
ATOM 690 O O . ARG A 1 93 ? 8.330 -9.121 -1.619 1.00 98.81 93 ARG A O 1
ATOM 697 N N . LEU A 1 94 ? 9.461 -8.820 -3.532 1.00 98.75 94 LEU A N 1
ATOM 698 C CA . LEU A 1 94 ? 9.939 -10.204 -3.611 1.00 98.75 94 LEU A CA 1
ATOM 699 C C . LEU A 1 94 ? 10.812 -10.589 -2.413 1.00 98.75 94 LEU A C 1
ATOM 701 O O . LEU A 1 94 ? 10.691 -11.700 -1.901 1.00 98.75 94 LEU A O 1
ATOM 705 N N . LEU A 1 95 ? 11.659 -9.671 -1.940 1.00 98.62 95 LEU A N 1
ATOM 706 C CA . LEU A 1 95 ? 12.487 -9.910 -0.762 1.00 98.62 95 LEU A CA 1
ATOM 707 C C . LEU A 1 95 ? 11.637 -10.094 0.501 1.00 98.62 95 LEU A C 1
ATOM 709 O O . LEU A 1 95 ? 11.844 -11.056 1.234 1.00 98.62 95 LEU A O 1
ATOM 713 N N . ALA A 1 96 ? 10.651 -9.224 0.726 1.00 98.62 96 ALA A N 1
ATOM 714 C CA . ALA A 1 96 ? 9.724 -9.336 1.850 1.00 98.62 96 ALA A CA 1
ATOM 715 C C . ALA A 1 96 ? 8.942 -10.659 1.812 1.00 98.62 96 ALA A C 1
ATOM 717 O O . ALA A 1 96 ? 8.860 -11.355 2.824 1.00 98.62 96 ALA A O 1
ATOM 718 N N . LEU A 1 97 ? 8.437 -11.053 0.635 1.00 98.62 97 LEU A N 1
ATOM 719 C CA . LEU A 1 97 ? 7.768 -12.345 0.443 1.00 98.62 97 LEU A CA 1
ATOM 720 C C . LEU A 1 97 ? 8.691 -13.526 0.768 1.00 98.62 97 LEU A C 1
ATOM 722 O O . LEU A 1 97 ? 8.260 -14.467 1.428 1.00 98.62 97 LEU A O 1
ATOM 726 N N . SER A 1 98 ? 9.964 -13.465 0.360 1.00 98.06 98 SER A N 1
ATOM 727 C CA . SER A 1 98 ? 10.947 -14.520 0.656 1.00 98.06 98 SER A CA 1
ATOM 728 C C . SER A 1 98 ? 11.257 -14.674 2.148 1.00 98.06 98 SER A C 1
ATOM 730 O O . SER A 1 98 ? 11.743 -15.720 2.567 1.00 98.06 98 SER A O 1
ATOM 732 N N . TYR A 1 99 ? 10.949 -13.651 2.950 1.00 98.19 99 TYR A N 1
ATOM 733 C CA . TYR A 1 99 ? 11.111 -13.657 4.401 1.00 98.19 99 TYR A CA 1
ATOM 734 C C . TYR A 1 99 ? 9.811 -13.897 5.175 1.00 98.19 99 TYR A C 1
ATOM 736 O O . TYR A 1 99 ? 9.830 -13.823 6.400 1.00 98.19 99 TYR A O 1
ATOM 744 N N . GLY A 1 100 ? 8.705 -14.205 4.493 1.00 97.00 100 GLY A N 1
ATOM 745 C CA . GLY A 1 100 ? 7.454 -14.602 5.142 1.00 97.00 100 GLY A CA 1
ATOM 746 C C . GLY A 1 100 ? 6.371 -13.527 5.201 1.00 97.00 100 GLY A C 1
ATOM 747 O O . GLY A 1 100 ? 5.365 -13.739 5.873 1.00 97.00 100 GLY A O 1
ATOM 748 N N . ALA A 1 101 ? 6.517 -12.396 4.495 1.00 98.12 101 ALA A N 1
ATOM 749 C CA . ALA A 1 101 ? 5.404 -11.455 4.356 1.00 98.12 101 ALA A CA 1
ATOM 750 C C . ALA A 1 101 ? 4.187 -12.163 3.730 1.00 98.12 101 ALA A C 1
ATOM 752 O O . ALA A 1 101 ? 4.297 -12.806 2.682 1.00 98.12 101 ALA A O 1
ATOM 753 N N . SER A 1 102 ? 3.020 -12.032 4.360 1.00 97.50 102 SER A N 1
ATOM 754 C CA . SER A 1 102 ? 1.770 -12.647 3.900 1.00 97.50 102 SER A CA 1
ATOM 755 C C . SER A 1 102 ? 1.230 -11.950 2.649 1.00 97.50 102 SER A C 1
ATOM 757 O O . SER A 1 102 ? 0.715 -12.601 1.744 1.00 97.50 102 SER A O 1
ATOM 759 N N . GLN A 1 103 ? 1.394 -10.626 2.586 1.00 98.00 103 GLN A N 1
ATOM 760 C CA . GLN A 1 103 ? 1.037 -9.774 1.451 1.00 98.00 103 GLN A CA 1
ATOM 761 C C . GLN A 1 103 ? 2.061 -8.655 1.275 1.00 98.00 103 GLN A C 1
ATOM 763 O O . GLN A 1 103 ? 2.758 -8.263 2.215 1.00 98.00 103 GLN A O 1
ATOM 768 N N . VAL A 1 104 ? 2.119 -8.096 0.072 1.00 98.81 104 VAL A N 1
ATOM 769 C CA . VAL A 1 104 ? 2.979 -6.961 -0.258 1.00 98.81 104 VAL A CA 1
ATOM 770 C C . VAL A 1 104 ? 2.194 -5.921 -1.034 1.00 98.81 104 VAL A C 1
ATOM 772 O O . VAL A 1 104 ? 1.501 -6.233 -1.998 1.00 98.81 104 VAL A O 1
ATOM 775 N N . TYR A 1 105 ? 2.330 -4.666 -0.625 1.00 98.81 105 TYR A N 1
ATOM 776 C CA . TYR A 1 105 ? 1.725 -3.548 -1.332 1.00 98.81 105 TYR A CA 1
ATOM 777 C C . TYR A 1 105 ? 2.723 -2.952 -2.328 1.00 98.81 105 TYR A C 1
ATOM 779 O O . TYR A 1 105 ? 3.930 -2.928 -2.065 1.00 98.81 105 TYR A O 1
ATOM 787 N N . SER A 1 106 ? 2.239 -2.452 -3.466 1.00 98.75 106 SER A N 1
ATOM 788 C CA . SER A 1 106 ? 3.024 -1.579 -4.346 1.00 98.75 106 SER A CA 1
ATOM 789 C C . SER A 1 106 ? 3.358 -0.260 -3.649 1.00 98.75 106 SER A C 1
ATOM 791 O O . SER A 1 106 ? 2.844 0.059 -2.580 1.00 98.75 106 SER A O 1
ATOM 793 N N . GLU A 1 107 ? 4.205 0.563 -4.261 1.00 97.62 107 GLU A N 1
ATOM 794 C CA . GLU A 1 107 ? 4.200 1.981 -3.904 1.00 97.62 107 GLU A CA 1
ATOM 795 C C . GLU A 1 107 ? 2.862 2.643 -4.270 1.00 97.62 107 GLU A C 1
ATOM 797 O O . GLU A 1 107 ? 2.096 2.090 -5.059 1.00 97.62 107 GLU A O 1
ATOM 802 N N . GLU A 1 108 ? 2.581 3.817 -3.696 1.00 98.06 108 GLU A N 1
ATOM 803 C CA . GLU A 1 108 ? 1.440 4.638 -4.112 1.00 98.06 108 GLU A CA 1
ATOM 804 C C . GLU A 1 108 ? 1.643 5.074 -5.570 1.00 98.06 108 GLU A C 1
ATOM 806 O O . GLU A 1 108 ? 2.589 5.805 -5.885 1.00 98.06 108 GLU A O 1
ATOM 811 N N . LEU A 1 109 ? 0.753 4.630 -6.457 1.00 97.81 109 LEU A N 1
ATOM 812 C CA . LEU A 1 109 ? 0.753 4.992 -7.869 1.00 97.81 109 LEU A CA 1
ATOM 813 C C . LEU A 1 109 ? -0.403 5.943 -8.157 1.00 97.81 109 LEU A C 1
ATOM 815 O O . LEU A 1 109 ? -1.561 5.631 -7.895 1.00 97.81 109 LEU A O 1
ATOM 819 N N . ILE A 1 110 ? -0.091 7.105 -8.728 1.00 97.69 110 ILE A N 1
ATOM 820 C CA . ILE A 1 110 ? -1.117 8.080 -9.108 1.00 97.69 110 ILE A CA 1
ATOM 821 C C . ILE A 1 110 ? -1.912 7.544 -10.298 1.00 97.69 110 ILE A C 1
ATOM 823 O O . ILE A 1 110 ? -1.321 7.206 -11.331 1.00 97.69 110 ILE A O 1
ATOM 827 N N . ASP A 1 111 ? -3.236 7.519 -10.163 1.00 97.81 111 ASP A N 1
ATOM 828 C CA . ASP A 1 111 ? -4.202 7.034 -11.156 1.00 97.81 111 ASP A CA 1
ATOM 829 C C . ASP A 1 111 ? -3.889 7.494 -12.591 1.00 97.81 111 ASP A C 1
ATOM 831 O O . ASP A 1 111 ? -3.652 6.672 -13.474 1.00 97.81 111 ASP A O 1
ATOM 835 N N . ARG A 1 112 ? -3.744 8.802 -12.827 1.00 96.44 112 ARG A N 1
ATOM 836 C CA . ARG A 1 112 ? -3.437 9.400 -14.135 1.00 96.44 112 ARG A CA 1
ATOM 837 C C . ARG A 1 112 ? -2.107 8.911 -14.695 1.00 96.44 112 ARG A C 1
ATOM 839 O O . ARG A 1 112 ? -1.950 8.784 -15.910 1.00 96.44 112 ARG A O 1
ATOM 846 N N . SER A 1 113 ? -1.127 8.651 -13.829 1.00 95.00 113 SER A N 1
ATOM 847 C CA . SER A 1 113 ? 0.164 8.116 -14.260 1.00 95.00 113 SER A CA 1
ATOM 848 C C . SER A 1 113 ? 0.005 6.685 -14.761 1.00 95.00 113 SER A C 1
ATOM 850 O O . SER A 1 113 ? 0.477 6.374 -15.856 1.00 95.00 113 SER A O 1
ATOM 852 N N . LEU A 1 114 ? -0.707 5.846 -14.010 1.00 96.81 114 LEU A N 1
ATOM 853 C CA . LEU A 1 114 ? -0.963 4.451 -14.360 1.00 96.81 114 LEU A CA 1
ATOM 854 C C . LEU A 1 114 ? -1.849 4.328 -15.610 1.00 96.81 114 LEU A C 1
ATOM 856 O O . LEU A 1 114 ? -1.517 3.581 -16.529 1.00 96.81 114 LEU A O 1
ATOM 860 N N . ILE A 1 115 ? -2.898 5.148 -15.710 1.00 97.88 115 ILE A N 1
ATOM 861 C CA . ILE A 1 115 ? -3.753 5.272 -16.897 1.00 97.88 115 ILE A CA 1
ATOM 862 C C . ILE A 1 115 ? -2.927 5.645 -18.131 1.00 97.88 115 ILE A C 1
ATOM 864 O O . ILE A 1 115 ? -3.135 5.088 -19.204 1.00 97.88 115 ILE A O 1
ATOM 868 N N . SER A 1 116 ? -1.936 6.530 -18.002 1.00 95.69 116 SER A N 1
ATOM 869 C CA . SER A 1 116 ? -1.085 6.919 -19.137 1.00 95.69 116 SER A CA 1
ATOM 870 C C . SER A 1 116 ? -0.088 5.844 -19.593 1.00 95.69 116 SER A C 1
ATOM 872 O O . SER A 1 116 ? 0.602 6.046 -20.593 1.00 95.69 116 SER A O 1
ATOM 874 N N . CYS A 1 117 ? 0.025 4.726 -18.870 1.00 97.06 117 CYS A N 1
ATOM 875 C CA . CYS A 1 117 ? 0.955 3.655 -19.202 1.00 97.06 117 CYS A CA 1
ATOM 876 C C . CYS A 1 117 ? 0.397 2.701 -20.258 1.00 97.06 117 CYS A C 1
ATOM 878 O O . CYS A 1 117 ? -0.810 2.490 -20.380 1.00 97.06 117 CYS A O 1
ATOM 880 N N . GLU A 1 118 ? 1.310 2.053 -20.965 1.00 96.50 118 GLU A N 1
ATOM 881 C CA . GLU A 1 118 ? 1.044 0.871 -21.771 1.00 96.50 118 GLU A CA 1
ATOM 882 C C . GLU A 1 118 ? 1.433 -0.382 -20.988 1.00 96.50 118 GLU A C 1
ATOM 884 O O . GLU A 1 118 ? 2.499 -0.423 -20.371 1.00 96.50 118 GLU A O 1
ATOM 889 N N . ARG A 1 119 ? 0.575 -1.404 -21.022 1.00 97.69 119 ARG A N 1
ATOM 890 C CA . ARG A 1 119 ? 0.867 -2.716 -20.445 1.00 97.69 119 ARG A CA 1
ATOM 891 C C . ARG A 1 119 ? 1.716 -3.522 -21.429 1.00 97.69 119 ARG A C 1
ATOM 893 O O . ARG A 1 119 ? 1.245 -3.869 -22.508 1.00 97.69 119 ARG A O 1
ATOM 900 N N . VAL A 1 120 ? 2.939 -3.857 -21.038 1.00 97.62 120 VAL A N 1
ATOM 901 C CA . VAL A 1 120 ? 3.927 -4.566 -21.856 1.00 97.62 120 VAL A CA 1
ATOM 902 C C . VAL A 1 120 ? 4.326 -5.861 -21.159 1.00 97.62 120 VAL A C 1
ATOM 904 O O . VAL A 1 120 ? 4.784 -5.852 -20.019 1.00 97.62 120 VAL A O 1
ATOM 907 N N . VAL A 1 121 ? 4.184 -6.992 -21.851 1.00 97.94 121 VAL A N 1
ATOM 908 C CA . VAL A 1 121 ? 4.745 -8.267 -21.384 1.00 97.94 121 VAL A CA 1
ATOM 909 C C . VAL A 1 121 ? 6.237 -8.279 -21.710 1.00 97.94 121 VAL A C 1
ATOM 911 O O . VAL A 1 121 ? 6.629 -8.234 -22.874 1.00 97.94 121 VAL A O 1
ATOM 914 N N . ASN A 1 122 ? 7.075 -8.328 -20.681 1.00 96.88 122 ASN A N 1
ATOM 915 C CA . ASN A 1 122 ? 8.525 -8.321 -20.799 1.00 96.88 122 ASN A CA 1
ATOM 916 C C . ASN A 1 122 ? 9.066 -9.749 -20.695 1.00 96.88 122 ASN A C 1
ATOM 918 O O . ASN A 1 122 ? 9.376 -10.245 -19.611 1.00 96.88 122 ASN A O 1
ATOM 922 N N . GLU A 1 123 ? 9.193 -10.412 -21.843 1.00 96.56 123 GLU A N 1
ATOM 923 C CA . GLU A 1 123 ? 9.628 -11.813 -21.923 1.00 96.56 123 GLU A CA 1
ATOM 924 C C . GLU A 1 123 ? 11.048 -12.028 -21.386 1.00 96.56 123 GLU A C 1
ATOM 926 O O . GLU A 1 123 ? 11.327 -13.055 -20.773 1.00 96.56 123 GLU A O 1
ATOM 931 N N . LYS A 1 124 ? 11.933 -11.035 -21.544 1.00 95.50 124 LYS A N 1
ATOM 932 C CA . LYS A 1 124 ? 13.322 -11.117 -21.074 1.00 95.50 124 LYS A CA 1
ATOM 933 C C . LYS A 1 124 ? 13.413 -11.219 -19.552 1.00 95.50 124 LYS A C 1
ATOM 935 O O . LYS A 1 124 ? 14.296 -11.902 -19.039 1.00 95.50 124 LYS A O 1
ATOM 940 N N . LEU A 1 125 ? 12.541 -10.509 -18.839 1.00 96.06 125 LEU A N 1
ATOM 941 C CA . LEU A 1 125 ? 12.514 -10.505 -17.374 1.00 96.06 125 LEU A CA 1
ATOM 942 C C . LEU A 1 125 ? 11.448 -11.442 -16.793 1.00 96.06 125 LEU A C 1
ATOM 944 O O . LEU A 1 125 ? 11.457 -11.689 -15.588 1.00 96.06 125 LEU A O 1
ATOM 948 N N . GLY A 1 126 ? 10.531 -11.951 -17.621 1.00 96.75 126 GLY A N 1
ATOM 949 C CA . GLY A 1 126 ? 9.354 -12.682 -17.156 1.00 96.75 126 GLY A CA 1
ATOM 950 C C . GLY A 1 126 ? 8.419 -11.800 -16.323 1.00 96.75 126 GLY A C 1
ATOM 951 O O . GLY A 1 126 ? 7.886 -12.253 -15.309 1.00 96.75 126 GLY A O 1
ATOM 952 N N . THR A 1 127 ? 8.267 -10.526 -16.702 1.00 98.31 127 THR A N 1
ATOM 953 C CA . THR A 1 127 ? 7.451 -9.540 -15.974 1.00 98.31 127 THR A CA 1
ATOM 954 C C . THR A 1 127 ? 6.345 -8.953 -16.835 1.00 98.31 127 THR A C 1
ATOM 956 O O . THR A 1 127 ? 6.365 -9.045 -18.063 1.00 98.31 127 THR A O 1
ATOM 959 N N . VAL A 1 128 ? 5.380 -8.317 -16.176 1.00 98.56 128 VAL A N 1
ATOM 960 C CA . VAL A 1 128 ? 4.463 -7.367 -16.805 1.00 98.56 128 VAL A CA 1
ATOM 961 C C . VAL A 1 128 ? 4.844 -5.969 -16.340 1.00 98.56 128 VAL A C 1
ATOM 963 O O . VAL A 1 128 ? 4.971 -5.716 -15.138 1.00 98.56 128 VAL A O 1
ATOM 966 N N . ASP A 1 129 ? 5.042 -5.079 -17.306 1.00 98.31 129 ASP A N 1
ATOM 967 C CA . ASP A 1 129 ? 5.511 -3.718 -17.105 1.00 98.31 129 ASP A CA 1
ATOM 968 C C . ASP A 1 129 ? 4.434 -2.729 -17.551 1.00 98.31 129 ASP A C 1
ATOM 970 O O . ASP A 1 129 ? 3.885 -2.834 -18.643 1.00 98.31 129 ASP A O 1
ATOM 974 N N . TYR A 1 130 ? 4.174 -1.723 -16.728 1.00 98.25 130 TYR A N 1
ATOM 975 C CA . TYR A 1 130 ? 3.350 -0.573 -17.071 1.00 98.25 130 TYR A CA 1
ATOM 976 C C . TYR A 1 130 ? 4.288 0.572 -17.411 1.00 98.25 130 TYR A C 1
ATOM 978 O O . TYR A 1 130 ? 4.928 1.163 -16.537 1.00 98.25 130 TYR A O 1
ATOM 986 N N . VAL A 1 131 ? 4.419 0.830 -18.707 1.00 96.62 131 VAL A N 1
ATOM 987 C CA . VAL A 1 131 ? 5.451 1.693 -19.268 1.00 96.62 131 VAL A CA 1
ATOM 988 C C . VAL A 1 131 ? 4.840 3.005 -19.729 1.00 96.62 131 VAL A C 1
ATOM 990 O O . VAL A 1 131 ? 3.975 3.043 -20.603 1.00 96.62 131 VAL A O 1
ATOM 993 N N . LYS A 1 132 ? 5.328 4.111 -19.174 1.00 93.44 132 LYS A N 1
ATOM 994 C CA . LYS A 1 132 ? 5.026 5.452 -19.657 1.00 93.44 132 LYS A CA 1
ATOM 995 C C . LYS A 1 132 ? 6.026 5.827 -20.740 1.00 93.44 132 LYS A C 1
ATOM 997 O O . LYS A 1 132 ? 7.186 6.133 -20.452 1.00 93.44 132 LYS A O 1
ATOM 1002 N N . ARG A 1 133 ? 5.565 5.822 -21.990 1.00 87.25 133 ARG A N 1
ATOM 1003 C CA . ARG A 1 133 ? 6.387 6.231 -23.131 1.00 87.25 133 ARG A CA 1
ATOM 1004 C C . ARG A 1 133 ? 6.524 7.745 -23.175 1.00 87.25 133 ARG A C 1
ATOM 1006 O O . ARG A 1 133 ? 5.535 8.481 -23.104 1.00 87.25 133 ARG A O 1
ATOM 1013 N N . ARG A 1 134 ? 7.756 8.233 -23.302 1.00 76.94 134 ARG A N 1
ATOM 1014 C CA . ARG A 1 134 ? 8.003 9.672 -23.423 1.00 76.94 134 ARG A CA 1
ATOM 1015 C C . ARG A 1 134 ? 7.759 10.114 -24.864 1.00 76.94 134 ARG A C 1
ATOM 1017 O O . ARG A 1 134 ? 8.339 9.557 -25.793 1.00 76.94 134 ARG A O 1
ATOM 1024 N N . LYS A 1 135 ? 6.952 11.163 -25.058 1.00 74.81 135 LYS A N 1
ATOM 1025 C CA . LYS A 1 135 ? 6.899 11.852 -26.356 1.00 74.81 135 LYS A CA 1
ATOM 1026 C C . LYS A 1 135 ? 8.233 12.580 -26.589 1.00 74.81 135 LYS A C 1
ATOM 1028 O O . LYS A 1 135 ? 8.704 13.251 -25.666 1.00 74.81 135 LYS A O 1
ATOM 1033 N N . PRO A 1 136 ? 8.840 12.487 -27.784 1.00 73.69 136 PRO A N 1
ATOM 1034 C CA . PRO A 1 136 ? 10.052 13.236 -28.100 1.00 73.69 136 PRO A CA 1
ATOM 1035 C C . PRO A 1 136 ? 9.835 14.740 -27.883 1.00 73.69 136 PRO A C 1
ATOM 1037 O O . PRO A 1 136 ? 8.854 15.308 -28.365 1.00 73.69 136 PRO A O 1
ATOM 1040 N N . SER A 1 137 ? 10.736 15.404 -27.156 1.00 76.12 137 SER A N 1
ATOM 1041 C CA . SER A 1 137 ? 10.719 16.867 -27.056 1.00 76.12 137 SER A CA 1
ATOM 1042 C C . SER A 1 137 ? 11.106 17.506 -28.397 1.00 76.12 137 SER A C 1
ATOM 1044 O O . SER A 1 137 ? 11.707 16.859 -29.254 1.00 76.12 137 SER A O 1
ATOM 1046 N N . LYS A 1 138 ? 10.860 18.813 -28.577 1.00 81.88 138 LYS A N 1
ATOM 1047 C CA . LYS A 1 138 ? 11.331 19.549 -29.771 1.00 81.88 138 LYS A CA 1
ATOM 1048 C C . LYS A 1 138 ? 12.845 19.388 -30.000 1.00 81.88 138 LYS A C 1
ATOM 1050 O O . LYS A 1 138 ? 13.289 19.289 -31.140 1.00 81.88 138 LYS A O 1
ATOM 1055 N N . LYS A 1 139 ? 13.628 19.313 -28.917 1.00 81.94 139 LYS A N 1
ATOM 1056 C CA . LYS A 1 139 ? 15.081 19.082 -28.958 1.00 81.94 139 LYS A CA 1
ATOM 1057 C C . LYS A 1 139 ? 15.428 17.667 -29.426 1.00 81.94 139 LYS A C 1
ATOM 1059 O O . LYS A 1 139 ? 16.386 17.492 -30.172 1.00 81.94 139 LYS A O 1
ATOM 1064 N N . ASP A 1 140 ? 14.642 16.679 -29.010 1.00 80.81 140 ASP A N 1
ATOM 1065 C CA . ASP A 1 140 ? 14.804 15.290 -29.438 1.00 80.81 140 ASP A CA 1
ATOM 1066 C C . ASP A 1 140 ? 14.473 15.131 -30.921 1.00 80.81 140 ASP A C 1
ATOM 1068 O O . ASP A 1 140 ? 15.262 14.559 -31.662 1.00 80.81 140 ASP A O 1
ATOM 1072 N N . LEU A 1 141 ? 13.362 15.721 -31.375 1.00 81.94 141 LEU A N 1
ATOM 1073 C CA . LEU A 1 141 ? 12.971 15.725 -32.787 1.00 81.94 141 LEU A CA 1
ATOM 1074 C C . LEU A 1 141 ? 14.032 16.383 -33.676 1.00 81.94 141 LEU A C 1
ATOM 1076 O O . LEU A 1 141 ? 14.313 15.889 -34.764 1.00 81.94 141 LEU A O 1
ATOM 1080 N N . ARG A 1 142 ? 14.650 17.479 -33.213 1.00 84.12 142 ARG A N 1
ATOM 1081 C CA . ARG A 1 142 ? 15.761 18.124 -33.924 1.00 84.12 142 ARG A CA 1
ATOM 1082 C C . ARG A 1 142 ? 16.978 17.199 -34.031 1.00 84.12 142 ARG A C 1
ATOM 1084 O O . ARG A 1 142 ? 17.491 17.023 -35.127 1.00 84.12 142 ARG A O 1
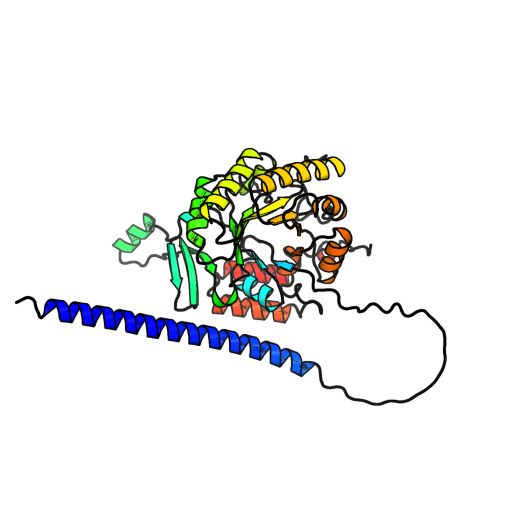ATOM 1091 N N . ARG A 1 143 ? 17.377 16.550 -32.932 1.00 81.75 143 ARG A N 1
ATOM 1092 C CA . ARG A 1 143 ? 18.474 15.566 -32.942 1.00 81.75 143 ARG A CA 1
ATOM 1093 C C . ARG A 1 143 ? 18.195 14.388 -33.870 1.00 81.75 143 ARG A C 1
ATOM 1095 O O . ARG A 1 143 ? 19.095 13.986 -34.590 1.00 81.75 143 ARG A O 1
ATOM 1102 N N . MET A 1 144 ? 16.960 13.882 -33.892 1.00 79.94 144 MET A N 1
ATOM 1103 C CA . MET A 1 144 ? 16.554 12.810 -34.810 1.00 79.94 144 MET A CA 1
ATOM 1104 C C . MET A 1 144 ? 16.680 13.237 -36.279 1.00 79.94 144 MET A C 1
ATOM 1106 O O . MET A 1 144 ? 17.165 12.459 -37.092 1.00 79.94 144 MET A O 1
ATOM 1110 N N . LYS A 1 145 ? 16.289 14.476 -36.622 1.00 83.44 145 LYS A N 1
ATOM 1111 C CA . LYS A 1 145 ? 16.459 15.029 -37.981 1.00 83.44 145 LYS A CA 1
ATOM 1112 C C . LYS A 1 145 ? 17.928 15.196 -38.379 1.00 83.44 145 LYS A C 1
ATOM 1114 O O . LYS A 1 145 ? 18.252 15.062 -39.549 1.00 83.44 145 LYS A O 1
ATOM 1119 N N . GLU A 1 146 ? 18.798 15.467 -37.412 1.00 86.88 146 GLU A N 1
ATOM 1120 C CA . GLU A 1 146 ? 20.251 15.588 -37.588 1.00 86.88 146 GLU A CA 1
ATOM 1121 C C . GLU A 1 146 ? 20.972 14.215 -37.529 1.00 86.88 146 GLU A C 1
ATOM 1123 O O . GLU A 1 146 ? 22.194 14.164 -37.428 1.00 86.88 146 GLU A O 1
ATOM 1128 N N . GLY A 1 147 ? 20.239 13.090 -37.562 1.00 79.00 147 GLY A N 1
ATOM 1129 C CA . GLY A 1 147 ? 20.802 11.729 -37.529 1.00 79.00 147 GLY A CA 1
ATOM 1130 C C . GLY A 1 147 ? 21.305 11.266 -36.152 1.00 79.00 147 GLY A C 1
ATOM 1131 O O . GLY A 1 147 ? 21.881 10.187 -36.026 1.00 79.00 147 GLY A O 1
ATOM 1132 N N . GLY A 1 148 ? 21.092 12.062 -35.103 1.00 74.19 148 GLY A N 1
ATOM 1133 C CA . GLY A 1 148 ? 21.492 11.756 -33.733 1.00 74.19 148 GLY A CA 1
ATOM 1134 C C . GLY A 1 148 ? 20.499 10.854 -32.996 1.00 74.19 148 GLY A C 1
ATOM 1135 O O . GLY A 1 148 ? 19.283 10.924 -33.188 1.00 74.19 148 GLY A O 1
ATOM 1136 N N . SER A 1 149 ? 21.007 10.035 -32.073 1.00 61.12 149 SER A N 1
ATOM 1137 C CA . SER A 1 149 ? 20.171 9.205 -31.204 1.00 61.12 149 SER A CA 1
ATOM 1138 C C . SER A 1 149 ? 19.542 10.021 -30.068 1.00 61.12 149 SER A C 1
ATOM 1140 O O . SER A 1 149 ? 20.157 10.898 -29.451 1.00 61.12 149 SER A O 1
ATOM 1142 N N . VAL A 1 150 ? 18.279 9.723 -29.765 1.00 65.19 150 VAL A N 1
ATOM 1143 C CA . VAL A 1 150 ? 17.564 10.293 -28.620 1.00 65.19 150 VAL A CA 1
ATOM 1144 C C . VAL A 1 150 ? 17.591 9.289 -27.484 1.00 65.19 150 VAL A C 1
ATOM 1146 O O . VAL A 1 150 ? 17.260 8.120 -27.669 1.00 65.19 150 VAL A O 1
ATOM 1149 N N . LYS A 1 151 ? 17.931 9.757 -26.280 1.00 61.00 151 LYS A N 1
ATOM 1150 C CA . LYS A 1 151 ? 17.728 8.986 -25.050 1.00 61.00 151 LYS A CA 1
ATOM 1151 C C . LYS A 1 151 ? 16.226 8.931 -24.764 1.00 61.00 151 LYS A C 1
ATOM 1153 O O . LYS A 1 151 ? 15.707 9.721 -23.978 1.00 61.00 151 LYS A O 1
ATOM 1158 N N . ASN A 1 152 ? 15.510 8.051 -25.457 1.00 58.22 152 ASN A N 1
ATOM 1159 C CA . ASN A 1 152 ? 14.129 7.744 -25.126 1.00 58.22 152 ASN A CA 1
ATOM 1160 C C . ASN A 1 152 ? 14.171 6.832 -23.900 1.00 58.22 152 ASN A C 1
ATOM 1162 O O . ASN A 1 152 ? 14.439 5.642 -24.013 1.00 58.22 152 ASN A O 1
ATOM 1166 N N . GLN A 1 153 ? 14.028 7.412 -22.711 1.00 69.12 153 GLN A N 1
ATOM 1167 C CA . GLN A 1 153 ? 13.885 6.619 -21.498 1.00 69.12 153 GLN A CA 1
ATOM 1168 C C . GLN A 1 153 ? 12.399 6.477 -21.232 1.00 69.12 153 GLN A C 1
ATOM 1170 O O . GLN A 1 153 ? 11.787 7.305 -20.560 1.00 69.12 153 GLN A O 1
ATOM 1175 N N . ASP A 1 154 ? 11.826 5.447 -21.845 1.00 86.12 154 ASP A N 1
ATOM 1176 C CA . ASP A 1 154 ? 10.568 4.885 -21.385 1.00 86.12 154 ASP A CA 1
ATOM 1177 C C . ASP A 1 154 ? 10.683 4.611 -19.882 1.00 86.12 154 ASP A C 1
ATOM 1179 O O . ASP A 1 154 ? 11.691 4.080 -19.403 1.00 86.12 154 ASP A O 1
ATOM 1183 N N . VAL A 1 155 ? 9.675 5.033 -19.123 1.00 90.25 155 VAL A N 1
ATO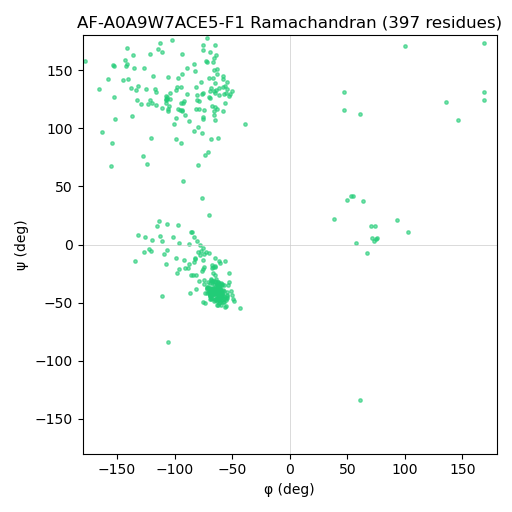M 1184 C CA . VAL A 1 155 ? 9.689 4.918 -17.665 1.00 90.25 155 VAL A CA 1
ATOM 1185 C C . VAL A 1 155 ? 8.762 3.787 -17.268 1.00 90.25 155 VAL A C 1
ATOM 1187 O O . VAL A 1 155 ? 7.560 3.848 -17.517 1.00 90.25 155 VAL A O 1
ATOM 1190 N N . VAL A 1 156 ? 9.310 2.764 -16.622 1.00 94.88 156 VAL A N 1
ATOM 1191 C CA . VAL A 1 156 ? 8.507 1.712 -15.996 1.00 94.88 156 VAL A CA 1
ATOM 1192 C C . VAL A 1 156 ? 7.908 2.286 -14.715 1.00 94.88 156 VAL A C 1
ATOM 1194 O O . VAL A 1 156 ? 8.630 2.546 -13.756 1.00 94.88 156 VAL A O 1
ATOM 1197 N N . VAL A 1 157 ? 6.599 2.530 -14.725 1.00 96.56 157 VAL A N 1
ATOM 1198 C CA . VAL A 1 157 ? 5.846 3.073 -13.582 1.00 96.56 157 VAL A CA 1
ATOM 1199 C C . VAL A 1 157 ? 5.510 1.968 -12.588 1.00 96.56 157 VAL A C 1
ATOM 1201 O O . VAL A 1 157 ? 5.577 2.179 -11.384 1.00 96.56 157 VAL A O 1
ATOM 1204 N N . PHE A 1 158 ? 5.182 0.780 -13.090 1.00 98.31 158 PHE A N 1
ATOM 1205 C CA . PHE A 1 158 ? 4.907 -0.394 -12.275 1.00 98.31 158 PHE A CA 1
ATOM 1206 C C . PHE A 1 158 ? 5.417 -1.645 -12.981 1.00 98.31 158 PHE A C 1
ATOM 1208 O O . PHE A 1 158 ? 5.341 -1.757 -14.202 1.00 98.31 158 PHE A O 1
ATOM 1215 N N . ARG A 1 159 ? 5.973 -2.574 -12.208 1.00 98.50 159 ARG A N 1
ATOM 1216 C CA . ARG A 1 159 ? 6.462 -3.866 -12.684 1.00 98.50 159 ARG A CA 1
ATOM 1217 C C . ARG A 1 159 ? 6.052 -4.935 -11.686 1.00 98.50 159 ARG A C 1
ATOM 1219 O O . ARG A 1 159 ? 6.250 -4.751 -10.481 1.00 98.50 159 ARG A O 1
ATOM 1226 N N . THR A 1 160 ? 5.537 -6.048 -12.190 1.00 98.62 160 THR A N 1
ATOM 1227 C CA . THR A 1 160 ? 5.171 -7.227 -11.395 1.00 98.62 160 THR A CA 1
ATOM 1228 C C . THR A 1 160 ? 5.645 -8.515 -12.058 1.00 98.62 160 THR A C 1
ATOM 1230 O O . THR A 1 160 ? 5.801 -8.588 -13.280 1.00 98.62 160 THR A O 1
ATOM 1233 N N . CYS A 1 161 ? 5.902 -9.534 -11.240 1.00 98.00 161 CYS A N 1
ATOM 1234 C CA . CYS A 1 161 ? 6.194 -10.890 -11.682 1.00 98.00 161 CYS A CA 1
ATOM 1235 C C . CYS A 1 161 ? 5.150 -11.839 -11.085 1.00 98.00 161 CYS A C 1
ATOM 1237 O O . CYS A 1 161 ? 5.334 -12.349 -9.979 1.00 98.00 161 CYS A O 1
ATOM 1239 N N . ARG A 1 162 ? 4.057 -12.079 -11.823 1.00 95.00 162 ARG A N 1
ATOM 1240 C CA . ARG A 1 162 ? 2.904 -12.861 -11.339 1.00 95.00 162 ARG A CA 1
ATOM 1241 C C . ARG A 1 162 ? 3.286 -14.189 -10.687 1.00 95.00 162 ARG A C 1
ATOM 1243 O O . ARG A 1 162 ? 2.891 -14.379 -9.547 1.00 95.00 162 ARG A O 1
ATOM 1250 N N . PRO A 1 163 ? 4.142 -15.047 -11.274 1.00 95.75 163 PRO A N 1
ATOM 1251 C CA . PRO A 1 163 ? 4.463 -16.333 -10.650 1.00 95.75 163 PRO A CA 1
ATOM 1252 C C . PRO A 1 163 ? 5.114 -16.256 -9.261 1.00 95.75 163 PRO A C 1
ATOM 1254 O O . PRO A 1 163 ? 5.202 -17.274 -8.579 1.00 95.75 163 PRO A O 1
ATOM 1257 N N . LEU A 1 164 ? 5.629 -15.087 -8.869 1.00 97.06 164 LEU A N 1
ATOM 1258 C CA . LEU A 1 164 ? 6.288 -14.863 -7.583 1.00 97.06 164 LEU A CA 1
ATOM 1259 C C . LEU A 1 164 ? 5.444 -14.035 -6.603 1.00 97.06 164 LEU A C 1
ATOM 1261 O O . LEU A 1 164 ? 5.743 -14.034 -5.412 1.00 97.06 164 LEU A O 1
ATOM 1265 N N . GLU A 1 165 ? 4.422 -13.331 -7.090 1.00 96.56 165 GLU A N 1
ATOM 1266 C CA . GLU A 1 165 ? 3.600 -12.402 -6.302 1.00 96.56 165 GLU A CA 1
ATOM 1267 C C . GLU A 1 165 ? 2.099 -12.744 -6.313 1.00 96.56 165 GLU A C 1
ATOM 1269 O O . GLU A 1 165 ? 1.326 -12.082 -5.627 1.00 96.56 165 GLU A O 1
ATOM 1274 N N . GLU A 1 166 ? 1.686 -13.761 -7.075 1.00 94.31 166 GLU A N 1
ATOM 1275 C CA . GLU A 1 166 ? 0.295 -14.202 -7.210 1.00 94.31 166 GLU A CA 1
ATOM 1276 C C . GLU A 1 166 ? -0.340 -14.546 -5.857 1.00 94.31 166 GLU A C 1
ATOM 1278 O O . GLU A 1 166 ? 0.270 -15.184 -4.994 1.00 94.31 166 GLU A O 1
ATOM 1283 N N . GLY A 1 167 ? -1.576 -14.083 -5.679 1.00 97.06 167 GLY A N 1
ATOM 1284 C CA . GLY A 1 167 ? -2.336 -14.153 -4.438 1.00 97.06 167 GLY A CA 1
ATOM 1285 C C . GLY A 1 167 ? -1.863 -13.192 -3.343 1.00 97.06 167 GLY A C 1
ATOM 1286 O O . GLY A 1 167 ? -2.386 -13.262 -2.232 1.00 97.06 167 GLY A O 1
ATOM 1287 N N . LYS A 1 168 ? -0.864 -12.330 -3.595 1.00 98.19 168 LYS A N 1
ATOM 1288 C CA . LYS A 1 168 ? -0.195 -11.551 -2.533 1.00 98.19 168 LYS A CA 1
ATOM 1289 C C . LYS A 1 168 ? 0.026 -10.074 -2.849 1.00 98.19 168 LYS A C 1
ATOM 1291 O O . LYS A 1 168 ? 0.357 -9.327 -1.924 1.00 98.19 168 LYS A O 1
ATOM 1296 N N . LEU A 1 169 ? -0.105 -9.643 -4.106 1.00 98.75 169 LEU A N 1
ATOM 1297 C CA . LEU A 1 169 ? 0.210 -8.274 -4.516 1.00 98.75 169 LEU A CA 1
ATOM 1298 C C . LEU A 1 169 ? -1.013 -7.365 -4.496 1.00 98.75 169 LEU A C 1
ATOM 1300 O O . LEU A 1 169 ? -1.909 -7.506 -5.324 1.00 98.75 169 LEU A O 1
ATOM 1304 N N . ILE A 1 170 ? -0.983 -6.356 -3.632 1.00 98.88 170 ILE A N 1
ATOM 1305 C CA . ILE A 1 170 ? -2.004 -5.308 -3.581 1.00 98.88 170 ILE A CA 1
ATOM 1306 C C . ILE A 1 170 ? -1.439 -4.031 -4.208 1.00 98.88 170 ILE A C 1
ATOM 1308 O O . ILE A 1 170 ? -0.375 -3.554 -3.806 1.00 98.88 170 ILE A O 1
ATOM 1312 N N . LEU A 1 171 ? -2.117 -3.461 -5.204 1.00 98.81 171 LEU A N 1
ATOM 1313 C CA . LEU A 1 171 ? -1.693 -2.200 -5.817 1.00 98.81 171 LEU A CA 1
ATOM 1314 C C . LEU A 1 171 ? -2.381 -1.022 -5.133 1.00 98.81 171 LEU A C 1
ATOM 1316 O O . LEU A 1 171 ? -3.604 -0.939 -5.139 1.00 98.81 171 LEU A O 1
ATOM 1320 N N . GLN A 1 172 ? -1.598 -0.092 -4.585 1.00 98.88 172 GLN A N 1
ATOM 1321 C CA . GLN A 1 172 ? -2.128 1.117 -3.957 1.00 98.88 172 GLN A CA 1
ATOM 1322 C C . GLN A 1 172 ? -2.228 2.279 -4.953 1.00 98.88 172 GLN A C 1
ATOM 1324 O O . GLN A 1 172 ? -1.227 2.715 -5.526 1.00 98.88 172 GLN A O 1
ATOM 1329 N N . LEU A 1 173 ? -3.432 2.831 -5.092 1.00 98.69 173 LEU A N 1
ATOM 1330 C CA . LEU A 1 173 ? -3.747 4.014 -5.880 1.00 98.69 173 LEU A CA 1
ATOM 1331 C C . LEU A 1 173 ? -3.736 5.282 -5.018 1.00 98.69 173 LEU A C 1
ATOM 1333 O O . LEU A 1 173 ? -4.326 5.333 -3.938 1.00 98.69 173 LEU A O 1
ATOM 1337 N N . GLY A 1 174 ? -3.111 6.332 -5.545 1.00 98.50 174 GLY A N 1
ATOM 1338 C CA . GLY A 1 174 ? -3.392 7.715 -5.167 1.00 98.50 174 GLY A CA 1
ATOM 1339 C C . GLY A 1 174 ? -4.398 8.293 -6.159 1.00 98.50 174 GLY A C 1
ATOM 1340 O O . GLY A 1 174 ? -4.097 8.386 -7.351 1.00 98.50 174 GLY A O 1
ATOM 1341 N N . THR A 1 175 ? -5.594 8.635 -5.685 1.00 98.56 175 THR A N 1
ATOM 1342 C CA . THR A 1 175 ? -6.693 9.136 -6.520 1.00 98.56 175 THR A CA 1
ATOM 1343 C C . THR A 1 175 ? -7.624 10.037 -5.715 1.00 98.56 175 THR A C 1
ATOM 1345 O O . THR A 1 175 ? -7.702 9.936 -4.490 1.00 98.56 175 THR A O 1
ATOM 1348 N N . SER A 1 176 ? -8.291 10.955 -6.407 1.00 97.75 176 SER A N 1
ATOM 1349 C CA . SER A 1 176 ? -9.318 11.848 -5.863 1.00 97.75 176 SER A CA 1
ATOM 1350 C C . SER A 1 176 ? -10.572 11.885 -6.737 1.00 97.75 176 SER A C 1
ATOM 1352 O O . SER A 1 176 ? -11.464 12.693 -6.491 1.00 97.75 176 SER A O 1
ATOM 1354 N N . ASP A 1 177 ? -10.648 11.015 -7.746 1.00 98.62 177 ASP A N 1
ATOM 1355 C CA . ASP A 1 177 ? -11.742 10.965 -8.708 1.00 98.62 177 ASP A CA 1
ATOM 1356 C C . ASP A 1 177 ? -12.211 9.511 -8.886 1.00 98.62 177 ASP A C 1
ATOM 1358 O O . ASP A 1 177 ? -11.401 8.641 -9.221 1.00 98.62 177 ASP A O 1
ATOM 1362 N N . PRO A 1 178 ? -13.506 9.218 -8.679 1.00 98.75 178 PRO A N 1
ATOM 1363 C CA . PRO A 1 178 ? -14.022 7.853 -8.758 1.00 98.75 178 PRO A CA 1
ATOM 1364 C C . PRO A 1 178 ? -13.895 7.233 -10.159 1.00 98.75 178 PRO A C 1
ATOM 1366 O O . PRO A 1 178 ? -13.651 6.032 -10.284 1.00 98.75 178 PRO A O 1
ATOM 1369 N N . GLY A 1 179 ? -14.023 8.034 -11.222 1.00 98.75 179 GLY A N 1
ATOM 1370 C CA . GLY A 1 179 ? -13.893 7.566 -12.600 1.00 98.75 179 GLY A CA 1
ATOM 1371 C C . GLY A 1 179 ? -12.456 7.181 -12.942 1.00 98.75 179 GLY A C 1
ATOM 1372 O O . GLY A 1 179 ? -12.222 6.113 -13.511 1.00 98.75 179 GLY A O 1
ATOM 1373 N N . LEU A 1 180 ? -11.487 8.005 -12.537 1.00 98.75 180 LEU A N 1
ATOM 1374 C CA . LEU A 1 180 ? -10.064 7.710 -12.723 1.00 98.75 180 LEU A CA 1
ATOM 1375 C C . LEU A 1 180 ? -9.610 6.518 -11.879 1.00 98.75 180 LEU A C 1
ATOM 1377 O O . LEU A 1 180 ? -8.834 5.696 -12.364 1.00 98.75 180 LEU A O 1
ATOM 1381 N N . ALA A 1 181 ? -10.117 6.377 -10.652 1.00 98.81 181 ALA A N 1
ATOM 1382 C CA . ALA A 1 181 ? -9.855 5.204 -9.825 1.00 98.81 181 ALA A CA 1
ATOM 1383 C C . ALA A 1 181 ? -10.295 3.912 -10.536 1.00 98.81 181 ALA A C 1
ATOM 1385 O O . ALA A 1 181 ? -9.505 2.973 -10.665 1.00 98.81 181 ALA A O 1
ATOM 1386 N N . ALA A 1 182 ? -11.524 3.890 -11.065 1.00 98.81 182 ALA A N 1
ATOM 1387 C CA . ALA A 1 182 ? -12.049 2.763 -11.831 1.00 98.81 182 ALA A CA 1
ATOM 1388 C C . ALA A 1 182 ? -11.231 2.499 -13.109 1.00 98.81 182 ALA A C 1
ATOM 1390 O O . ALA A 1 182 ? -10.840 1.366 -13.381 1.00 98.81 182 ALA A O 1
ATOM 1391 N N . GLU A 1 183 ? -10.905 3.529 -13.891 1.00 98.69 183 GLU A N 1
ATOM 1392 C CA . GLU A 1 183 ? -10.095 3.356 -15.102 1.00 98.69 183 GLU A CA 1
ATOM 1393 C C . GLU A 1 183 ? -8.703 2.779 -14.792 1.00 98.69 183 GLU A C 1
ATOM 1395 O O . GLU A 1 183 ? -8.247 1.850 -15.466 1.00 98.69 183 GLU A O 1
ATOM 1400 N N . ALA A 1 184 ? -8.045 3.284 -13.745 1.00 98.62 184 ALA A N 1
ATOM 1401 C CA . ALA A 1 184 ? -6.752 2.789 -13.290 1.00 98.62 184 ALA A CA 1
ATOM 1402 C C . ALA A 1 184 ? -6.833 1.322 -12.837 1.00 98.62 184 ALA A C 1
ATOM 1404 O O . ALA A 1 184 ? -6.004 0.514 -13.261 1.00 98.62 184 ALA A O 1
ATOM 1405 N N . ALA A 1 185 ? -7.849 0.966 -12.041 1.00 98.56 185 ALA A N 1
ATOM 1406 C CA . ALA A 1 185 ? -8.086 -0.401 -11.580 1.00 98.56 185 ALA A CA 1
ATOM 1407 C C . ALA A 1 185 ? -8.338 -1.370 -12.744 1.00 98.56 185 ALA A C 1
ATOM 1409 O O . ALA A 1 185 ? -7.671 -2.403 -12.825 1.00 98.56 185 ALA A O 1
ATOM 1410 N N . ARG A 1 186 ? -9.207 -1.007 -13.702 1.00 98.50 186 ARG A N 1
ATOM 1411 C CA . ARG A 1 186 ? -9.461 -1.796 -14.924 1.00 98.50 186 ARG A CA 1
ATOM 1412 C C . ARG A 1 186 ? -8.162 -2.156 -15.636 1.00 98.50 186 ARG A C 1
ATOM 1414 O O . ARG A 1 186 ? -8.011 -3.262 -16.151 1.00 98.50 186 ARG A O 1
ATOM 1421 N N . LYS A 1 187 ? -7.222 -1.209 -15.672 1.00 97.94 187 LYS A N 1
ATOM 1422 C CA . LYS A 1 187 ? -5.963 -1.358 -16.394 1.00 97.94 187 LYS A CA 1
ATOM 1423 C C . LYS A 1 187 ? -5.044 -2.422 -15.804 1.00 97.94 187 LYS A C 1
ATOM 1425 O O . LYS A 1 187 ? -4.301 -3.027 -16.569 1.00 97.94 187 LYS A O 1
ATOM 1430 N N . VAL A 1 188 ? -5.092 -2.624 -14.486 1.00 97.94 188 VAL A N 1
ATOM 1431 C CA . VAL A 1 188 ? -4.183 -3.512 -13.741 1.00 97.94 188 VAL A CA 1
ATOM 1432 C C . VAL A 1 188 ? -4.826 -4.787 -13.217 1.00 97.94 188 VAL A C 1
ATOM 1434 O O . VAL A 1 188 ? -4.104 -5.657 -12.742 1.00 97.94 188 VAL A O 1
ATOM 1437 N N . LEU A 1 189 ? -6.150 -4.922 -13.320 1.00 95.88 189 LEU A N 1
ATOM 1438 C CA . LEU A 1 189 ? -6.929 -5.994 -12.693 1.00 95.88 189 LEU A CA 1
ATOM 1439 C C . LEU A 1 189 ? -6.417 -7.411 -13.008 1.00 95.88 189 LEU A C 1
ATOM 1441 O O . LEU A 1 189 ? -6.508 -8.295 -12.170 1.00 95.88 189 LEU A O 1
ATOM 1445 N N . GLY A 1 190 ? -5.848 -7.624 -14.199 1.00 96.38 190 GLY A N 1
ATOM 1446 C CA . GLY A 1 190 ? -5.287 -8.918 -14.602 1.00 96.38 190 GLY A CA 1
ATOM 1447 C C . GLY A 1 190 ? -3.892 -9.233 -14.050 1.00 96.38 190 GLY A C 1
ATOM 1448 O O . GLY A 1 190 ? -3.397 -10.334 -14.275 1.00 96.38 190 GLY A O 1
ATOM 1449 N N . ASP A 1 191 ? -3.236 -8.289 -13.368 1.00 98.38 191 ASP A N 1
ATOM 1450 C CA . ASP A 1 191 ? -1.847 -8.427 -12.914 1.00 98.38 191 ASP A CA 1
ATOM 1451 C C . ASP A 1 191 ? -1.646 -8.186 -11.405 1.00 98.38 191 ASP A C 1
ATOM 1453 O O . ASP A 1 191 ? -0.509 -8.162 -10.920 1.00 98.38 191 ASP A O 1
ATOM 1457 N N . VAL A 1 192 ? -2.725 -8.011 -10.644 1.00 98.56 192 VAL A N 1
ATOM 1458 C CA . VAL A 1 192 ? -2.697 -7.741 -9.198 1.00 98.56 192 VAL A CA 1
ATOM 1459 C C . VAL A 1 192 ? -3.748 -8.588 -8.485 1.00 98.56 192 VAL A C 1
ATOM 1461 O O . VAL A 1 192 ? -4.654 -9.114 -9.120 1.00 98.56 192 VAL A O 1
ATOM 1464 N N . ASP A 1 193 ? -3.624 -8.721 -7.169 1.00 98.62 193 ASP A N 1
ATOM 1465 C CA . ASP A 1 193 ? -4.498 -9.544 -6.320 1.00 98.62 193 ASP A CA 1
ATOM 1466 C C . ASP A 1 193 ? -5.386 -8.698 -5.397 1.00 98.62 193 ASP A C 1
ATOM 1468 O O . ASP A 1 193 ? -6.123 -9.228 -4.572 1.00 98.62 193 ASP A O 1
ATOM 1472 N N . GLY A 1 194 ? -5.309 -7.374 -5.527 1.00 98.69 194 GLY A N 1
ATOM 1473 C CA . GLY A 1 194 ? -6.131 -6.415 -4.805 1.00 98.69 194 GLY A CA 1
ATOM 1474 C C . GLY A 1 194 ? -5.823 -4.984 -5.222 1.00 98.69 194 GLY A C 1
ATOM 1475 O O . GLY A 1 194 ? -4.738 -4.686 -5.735 1.00 98.69 194 GLY A O 1
ATOM 1476 N N . ILE A 1 195 ? -6.785 -4.100 -4.983 1.00 98.88 195 ILE A N 1
ATOM 1477 C CA . ILE A 1 195 ? -6.655 -2.657 -5.184 1.00 98.88 195 ILE A CA 1
ATOM 1478 C C . ILE A 1 195 ? -6.792 -1.975 -3.829 1.00 98.88 195 ILE A C 1
ATOM 1480 O O . ILE A 1 195 ? -7.730 -2.251 -3.096 1.00 98.88 195 ILE A O 1
ATOM 1484 N N . ASP A 1 196 ? -5.884 -1.068 -3.498 1.00 98.94 196 ASP A N 1
ATOM 1485 C CA . ASP A 1 196 ? -5.941 -0.267 -2.278 1.00 98.94 196 ASP A CA 1
ATOM 1486 C C . ASP A 1 196 ? -6.038 1.221 -2.611 1.00 98.94 196 ASP A C 1
ATOM 1488 O O . ASP A 1 196 ? -5.422 1.682 -3.570 1.00 98.94 196 ASP A O 1
ATOM 1492 N N . VAL A 1 197 ? -6.766 1.994 -1.808 1.00 98.88 197 VAL A N 1
ATOM 1493 C CA . VAL A 1 197 ? -6.812 3.458 -1.927 1.00 98.88 197 VAL A CA 1
ATOM 1494 C C . VAL A 1 197 ? -6.028 4.101 -0.792 1.00 98.88 197 VAL A C 1
ATOM 1496 O O . VAL A 1 197 ? -6.311 3.886 0.389 1.00 98.88 197 VAL A O 1
ATOM 1499 N N . ASN A 1 198 ? -5.064 4.956 -1.142 1.00 98.69 198 ASN A N 1
ATOM 1500 C CA . ASN A 1 198 ? -4.358 5.765 -0.160 1.00 98.69 198 ASN A CA 1
ATOM 1501 C C . ASN A 1 198 ? -5.239 6.926 0.315 1.00 98.69 198 ASN A C 1
ATOM 1503 O O . ASN A 1 198 ? -5.447 7.902 -0.404 1.00 98.69 198 ASN A O 1
ATOM 1507 N N . MET A 1 199 ? -5.681 6.847 1.566 1.00 98.44 199 MET A N 1
ATOM 1508 C CA . MET A 1 199 ? -6.421 7.901 2.264 1.00 98.44 199 MET A CA 1
ATOM 1509 C C . MET A 1 199 ? -5.619 8.462 3.452 1.00 98.44 199 MET A C 1
ATOM 1511 O O . MET A 1 199 ? -6.165 9.105 4.340 1.00 98.44 199 MET A O 1
ATOM 1515 N N . GLY A 1 200 ? -4.309 8.200 3.522 1.00 95.00 200 GLY A N 1
ATOM 1516 C CA . GLY A 1 200 ? -3.494 8.474 4.712 1.00 95.00 200 GLY A CA 1
ATOM 1517 C C . GLY A 1 200 ? -2.241 9.316 4.476 1.00 95.00 200 GLY A C 1
ATOM 1518 O O . GLY A 1 200 ? -1.556 9.647 5.445 1.00 95.00 200 GLY A O 1
ATOM 1519 N N . CYS A 1 201 ? -1.883 9.637 3.230 1.00 93.44 201 CYS A N 1
ATOM 1520 C CA . CYS A 1 201 ? -0.685 10.418 2.909 1.00 93.44 201 CYS A CA 1
ATOM 1521 C C . CYS A 1 201 ? -0.879 11.910 3.252 1.00 93.44 201 CYS A C 1
ATOM 1523 O O . CYS A 1 201 ? -1.697 12.563 2.608 1.00 93.44 201 CYS A O 1
ATOM 1525 N N . PRO A 1 202 ? -0.127 12.492 4.211 1.00 91.31 202 PRO A N 1
ATOM 1526 C CA . PRO A 1 202 ? -0.269 13.905 4.573 1.00 91.31 202 PRO A CA 1
ATOM 1527 C C . PRO A 1 202 ? 0.594 14.837 3.706 1.00 91.31 202 PRO A C 1
ATOM 1529 O O . PRO A 1 202 ? 0.637 16.041 3.936 1.00 91.31 202 PRO A O 1
ATOM 1532 N N . LYS A 1 203 ? 1.349 14.303 2.734 1.00 90.00 203 LYS A N 1
ATOM 1533 C CA . LYS A 1 203 ? 2.269 15.114 1.926 1.00 90.00 203 LYS A CA 1
ATOM 1534 C C . LYS A 1 203 ? 1.495 16.122 1.080 1.00 90.00 203 LYS A C 1
ATOM 1536 O O . LYS A 1 203 ? 0.515 15.761 0.434 1.00 90.00 203 LYS A O 1
ATOM 1541 N N . MET A 1 204 ? 2.026 17.342 0.997 1.00 87.62 204 MET A N 1
ATOM 1542 C CA . MET A 1 204 ? 1.381 18.471 0.315 1.00 87.62 204 MET A CA 1
ATOM 1543 C C . MET A 1 204 ? 0.901 18.153 -1.102 1.00 87.62 204 MET A C 1
ATOM 1545 O O . MET A 1 204 ? -0.224 18.496 -1.434 1.00 87.62 204 MET A O 1
ATOM 1549 N N . PHE A 1 205 ? 1.698 17.452 -1.917 1.00 88.19 205 PHE A N 1
ATOM 1550 C CA . PHE A 1 205 ? 1.292 17.114 -3.288 1.00 88.19 205 PHE A CA 1
ATOM 1551 C C . PHE A 1 205 ? 0.039 16.217 -3.339 1.00 88.19 205 PHE A C 1
ATOM 1553 O O . PHE A 1 205 ? -0.740 16.314 -4.281 1.00 88.19 205 PHE A O 1
ATOM 1560 N N . SER A 1 206 ? -0.142 15.339 -2.345 1.00 89.38 206 SER A N 1
ATOM 1561 C CA . SER A 1 206 ? -1.292 14.435 -2.252 1.00 89.38 206 SER A CA 1
ATOM 1562 C C . SER A 1 206 ? -2.519 15.226 -1.799 1.00 89.38 206 SER A C 1
ATOM 1564 O O . SER A 1 206 ? -3.534 15.242 -2.492 1.00 89.38 206 SER A O 1
ATOM 1566 N N . VAL A 1 207 ? -2.368 16.013 -0.726 1.00 90.75 207 VAL A N 1
ATOM 1567 C CA . VAL A 1 207 ? -3.440 16.848 -0.161 1.00 90.75 207 VAL A CA 1
ATOM 1568 C C . VAL A 1 207 ? -3.939 17.899 -1.160 1.00 90.75 207 VAL A C 1
ATOM 1570 O O . VAL A 1 207 ? -5.143 18.029 -1.354 1.00 90.75 207 VAL A O 1
ATOM 1573 N N . GLN A 1 208 ? -3.038 18.608 -1.849 1.00 90.50 208 GLN A N 1
ATOM 1574 C CA . GLN A 1 208 ? -3.399 19.591 -2.883 1.00 90.50 208 GLN A CA 1
ATOM 1575 C C . GLN A 1 208 ? -4.096 18.951 -4.089 1.00 90.50 208 GLN A C 1
ATOM 1577 O O . GLN A 1 208 ? -4.932 19.587 -4.722 1.00 90.50 208 GLN A O 1
ATOM 1582 N N . GLY A 1 209 ? -3.780 17.691 -4.398 1.00 90.00 209 GLY A N 1
ATOM 1583 C CA . GLY A 1 209 ? -4.483 16.911 -5.416 1.00 90.00 209 GLY A CA 1
ATOM 1584 C C . GLY A 1 209 ? -5.835 16.355 -4.956 1.00 90.00 209 GLY A C 1
ATOM 1585 O O . GLY A 1 209 ? -6.490 15.657 -5.728 1.00 90.00 209 GLY A O 1
ATOM 1586 N N . GLY A 1 210 ? -6.248 16.615 -3.709 1.00 94.19 210 GLY A N 1
ATOM 1587 C CA . GLY A 1 210 ? -7.451 16.045 -3.100 1.00 94.19 210 GLY A CA 1
ATOM 1588 C C . GLY A 1 210 ? -7.343 14.549 -2.784 1.00 94.19 210 GLY A C 1
ATOM 1589 O O . GLY A 1 210 ? -8.371 13.905 -2.598 1.00 94.19 210 GLY A O 1
ATOM 1590 N N . MET A 1 211 ? -6.127 13.996 -2.774 1.00 96.44 211 MET A N 1
ATOM 1591 C CA . MET A 1 211 ? -5.815 12.585 -2.525 1.00 96.44 211 MET A CA 1
ATOM 1592 C C . MET A 1 211 ? -5.282 12.395 -1.096 1.00 96.44 211 MET A C 1
ATOM 1594 O O . MET A 1 211 ? -5.053 13.363 -0.359 1.00 96.44 211 MET A O 1
ATOM 1598 N N . GLY A 1 212 ? -5.034 11.145 -0.696 1.00 96.62 212 GLY A N 1
ATOM 1599 C CA . GLY A 1 212 ? -4.381 10.857 0.578 1.00 96.62 212 GLY A CA 1
ATOM 1600 C C . GLY A 1 212 ? -5.202 11.370 1.758 1.00 96.62 212 GLY A C 1
ATOM 1601 O O . GLY A 1 212 ? -6.415 11.193 1.808 1.00 96.62 212 GLY A O 1
ATOM 1602 N N . ALA A 1 213 ? -4.549 12.039 2.709 1.00 96.06 213 ALA A N 1
ATOM 1603 C CA . ALA A 1 213 ? -5.198 12.512 3.931 1.00 96.06 213 ALA A CA 1
ATOM 1604 C C . ALA A 1 213 ? -6.278 13.590 3.701 1.00 96.06 213 ALA A C 1
ATOM 1606 O O . ALA A 1 213 ? -7.029 13.881 4.631 1.00 96.06 213 ALA A O 1
ATOM 1607 N N . ALA A 1 214 ? -6.381 14.177 2.499 1.00 96.56 214 ALA A N 1
ATOM 1608 C CA . ALA A 1 214 ? -7.501 15.058 2.157 1.00 96.56 214 ALA A CA 1
ATOM 1609 C C . ALA A 1 214 ? -8.841 14.303 2.137 1.00 96.56 214 ALA A C 1
ATOM 1611 O O . ALA A 1 214 ? -9.862 14.868 2.520 1.00 96.56 214 ALA A O 1
ATOM 1612 N N . LEU A 1 215 ? -8.828 13.016 1.770 1.00 98.06 215 LEU A N 1
ATOM 1613 C CA . LEU A 1 215 ? -10.027 12.174 1.726 1.00 98.06 215 LEU A CA 1
ATOM 1614 C C . LEU A 1 215 ? -10.621 11.916 3.116 1.00 98.06 215 LEU A C 1
ATOM 1616 O O . LEU A 1 215 ? -11.824 11.718 3.229 1.00 98.06 215 LEU A O 1
ATOM 1620 N N . LEU A 1 216 ? -9.818 12.001 4.184 1.00 97.44 216 LEU A N 1
ATOM 1621 C CA . LEU A 1 216 ? -10.304 11.866 5.567 1.00 97.44 216 LEU A CA 1
ATOM 1622 C C . LEU A 1 216 ? -11.264 12.994 5.973 1.00 97.44 216 LEU A C 1
ATOM 1624 O O . LEU A 1 216 ? -11.976 12.865 6.962 1.00 97.44 216 LEU A O 1
ATOM 1628 N N . SER A 1 217 ? -11.254 14.110 5.241 1.00 95.06 217 SER A N 1
ATOM 1629 C CA . SER A 1 217 ? -12.143 15.254 5.463 1.00 95.06 217 SER A CA 1
ATOM 1630 C C . SER A 1 217 ? -13.251 15.366 4.405 1.00 95.06 217 SER A C 1
ATOM 1632 O O . SER A 1 217 ? -14.118 16.220 4.542 1.00 95.06 217 SER A O 1
ATOM 1634 N N . ASP A 1 218 ? -13.248 14.511 3.375 1.00 97.44 218 ASP A N 1
ATOM 1635 C CA . ASP A 1 218 ? -14.268 14.453 2.319 1.00 97.44 218 ASP A CA 1
ATOM 1636 C C . ASP A 1 218 ? -14.791 13.013 2.193 1.00 97.44 218 ASP A C 1
ATOM 1638 O O . ASP A 1 218 ? -14.421 12.243 1.301 1.00 97.44 218 ASP A O 1
ATOM 1642 N N . VAL A 1 219 ? -15.643 12.644 3.152 1.00 97.94 219 VAL A N 1
ATOM 1643 C CA . VAL A 1 219 ? -16.225 11.300 3.279 1.00 97.94 219 VAL A CA 1
ATOM 1644 C C . VAL A 1 219 ? -17.020 10.922 2.028 1.00 97.94 219 VAL A C 1
ATOM 1646 O O . VAL A 1 219 ? -16.900 9.799 1.544 1.00 97.94 219 VAL A O 1
ATOM 1649 N N . ALA A 1 220 ? -17.793 11.856 1.463 1.00 98.38 220 ALA A N 1
ATOM 1650 C CA . ALA A 1 220 ? -18.591 11.613 0.262 1.00 98.38 220 ALA A CA 1
ATOM 1651 C C . ALA A 1 220 ? -17.704 11.216 -0.927 1.00 98.38 220 ALA A C 1
ATOM 1653 O O . ALA A 1 220 ? -17.991 10.244 -1.631 1.00 98.38 220 ALA A O 1
ATOM 1654 N N . ARG A 1 221 ? -16.574 11.909 -1.113 1.00 98.62 221 ARG A N 1
ATOM 1655 C CA . ARG A 1 221 ? -15.591 11.542 -2.133 1.00 98.62 221 ARG A CA 1
ATOM 1656 C C . ARG A 1 221 ? -14.953 10.190 -1.846 1.00 98.62 221 ARG A C 1
ATOM 1658 O O . ARG A 1 221 ? -14.903 9.362 -2.753 1.00 98.62 221 ARG A O 1
ATOM 1665 N N . ALA A 1 222 ? -14.516 9.944 -0.610 1.00 98.75 222 ALA A N 1
ATOM 1666 C CA . ALA A 1 222 ? -13.916 8.668 -0.220 1.00 98.75 222 ALA A CA 1
ATOM 1667 C C . ALA A 1 222 ? -14.852 7.484 -0.524 1.00 98.75 222 ALA A C 1
ATOM 1669 O O . ALA A 1 222 ? -14.429 6.517 -1.158 1.00 98.75 222 ALA A O 1
ATOM 1670 N N . ARG A 1 223 ? -16.137 7.605 -0.167 1.00 98.75 223 ARG A N 1
ATOM 1671 C CA . ARG A 1 223 ? -17.179 6.621 -0.489 1.00 98.75 223 ARG A CA 1
ATOM 1672 C C . ARG A 1 223 ? -17.343 6.412 -1.988 1.00 98.75 223 ARG A C 1
ATOM 1674 O O . ARG A 1 223 ? -17.265 5.277 -2.446 1.00 98.75 223 ARG A O 1
ATOM 1681 N N . SER A 1 224 ? -17.512 7.491 -2.757 1.00 98.88 224 SER A N 1
ATOM 1682 C CA . SER A 1 224 ? -17.734 7.381 -4.207 1.00 98.88 224 SER A CA 1
ATOM 1683 C C . SER A 1 224 ? -16.573 6.687 -4.933 1.00 98.88 224 SER A C 1
ATOM 1685 O O . SER A 1 224 ? -16.799 5.944 -5.886 1.00 98.88 224 SER A O 1
ATOM 1687 N N . ILE A 1 225 ? -15.331 6.872 -4.461 1.00 98.94 225 ILE A N 1
ATOM 1688 C CA . ILE A 1 225 ? -14.151 6.169 -4.982 1.00 98.94 225 ILE A CA 1
ATOM 1689 C C . ILE A 1 225 ? -14.253 4.664 -4.707 1.00 98.94 225 ILE A C 1
ATOM 1691 O O . ILE A 1 225 ? -14.040 3.870 -5.624 1.00 98.94 225 ILE A O 1
ATOM 1695 N N . ILE A 1 226 ? -14.598 4.260 -3.479 1.00 98.88 226 ILE A N 1
ATOM 1696 C CA . ILE A 1 226 ? -14.775 2.841 -3.134 1.00 98.88 226 ILE A CA 1
ATOM 1697 C C . ILE A 1 226 ? -15.908 2.222 -3.956 1.00 98.88 226 ILE A C 1
ATOM 1699 O O . ILE A 1 226 ? -15.695 1.189 -4.585 1.00 98.88 226 ILE A O 1
ATOM 1703 N N . GLU A 1 227 ? -17.071 2.869 -4.038 1.00 98.88 227 GLU A N 1
ATOM 1704 C CA . GLU A 1 227 ? -18.222 2.384 -4.814 1.00 98.88 227 GLU A CA 1
ATOM 1705 C C . GLU A 1 227 ? -17.866 2.194 -6.299 1.00 98.88 227 GLU A C 1
ATOM 1707 O O . GLU A 1 227 ? -18.188 1.163 -6.901 1.00 98.88 227 GLU A O 1
ATOM 1712 N N . ALA A 1 228 ? -17.143 3.150 -6.892 1.00 98.88 228 ALA A N 1
ATOM 1713 C CA . ALA A 1 228 ? -16.685 3.058 -8.275 1.00 98.88 228 ALA A CA 1
ATOM 1714 C C . ALA A 1 228 ? -15.687 1.911 -8.484 1.00 98.88 228 ALA A C 1
ATOM 1716 O O . ALA A 1 228 ? -15.819 1.159 -9.452 1.00 98.88 228 ALA A O 1
ATOM 1717 N N . LEU A 1 229 ? -14.734 1.727 -7.565 1.00 98.88 229 LEU A N 1
ATOM 1718 C CA . LEU A 1 229 ? -13.792 0.608 -7.604 1.00 98.88 229 LEU A CA 1
ATOM 1719 C C . LEU A 1 229 ? -14.505 -0.736 -7.458 1.00 98.88 229 LEU A C 1
ATOM 1721 O O . LEU A 1 229 ? -14.262 -1.636 -8.256 1.00 98.88 229 LEU A O 1
ATOM 1725 N N . LYS A 1 230 ? -15.427 -0.876 -6.501 1.00 98.69 230 LYS A N 1
ATOM 1726 C CA . LYS A 1 230 ? -16.207 -2.106 -6.295 1.00 98.69 230 LYS A CA 1
ATOM 1727 C C . LYS A 1 230 ? -17.039 -2.462 -7.524 1.00 98.69 230 LYS A C 1
ATOM 1729 O O . LYS A 1 230 ? -17.034 -3.619 -7.953 1.00 98.69 230 LYS A O 1
ATOM 1734 N N . LYS A 1 231 ? -17.693 -1.469 -8.135 1.00 98.62 231 LYS A N 1
ATOM 1735 C CA . LYS A 1 231 ? -18.431 -1.631 -9.396 1.00 98.62 231 LYS A CA 1
ATOM 1736 C C . LYS A 1 231 ? -17.522 -2.049 -10.550 1.00 98.62 231 LYS A C 1
ATOM 1738 O O . LYS A 1 231 ? -17.948 -2.815 -11.413 1.00 98.62 231 LYS A O 1
ATOM 1743 N N . GLU A 1 232 ? -16.301 -1.533 -10.580 1.00 98.62 232 GLU A N 1
ATOM 1744 C CA . GLU A 1 232 ? -15.338 -1.821 -11.631 1.00 98.62 232 GLU A CA 1
ATOM 1745 C C . GLU A 1 232 ? -14.746 -3.226 -11.517 1.00 98.62 232 GLU A C 1
ATOM 1747 O O . GLU A 1 232 ? -14.773 -3.982 -12.488 1.00 98.62 232 GLU A O 1
ATOM 1752 N N . VAL A 1 233 ? -14.254 -3.600 -10.332 1.00 97.44 233 VAL A N 1
ATOM 1753 C CA . VAL A 1 233 ? -13.596 -4.898 -10.125 1.00 97.44 233 VAL A CA 1
ATOM 1754 C C . VAL A 1 233 ? -14.587 -6.056 -10.061 1.00 97.44 233 VAL A C 1
ATOM 1756 O O . VAL A 1 233 ? -14.189 -7.195 -10.281 1.00 97.44 233 VAL A O 1
ATOM 1759 N N . LYS A 1 234 ? -15.869 -5.795 -9.760 1.00 96.62 234 LYS A N 1
ATOM 1760 C CA . LYS A 1 234 ? -16.959 -6.794 -9.731 1.00 96.62 234 LYS A CA 1
ATOM 1761 C C . LYS A 1 234 ? -16.615 -8.057 -8.926 1.00 96.62 234 LYS A C 1
ATOM 1763 O O . LYS A 1 234 ? -16.953 -9.166 -9.324 1.00 96.62 234 LYS A O 1
ATOM 1768 N N . GLY A 1 235 ? -15.907 -7.879 -7.811 1.00 94.81 235 GLY A N 1
ATOM 1769 C CA . GLY A 1 235 ? -15.471 -8.970 -6.935 1.00 94.81 235 GLY A CA 1
ATOM 1770 C C . GLY A 1 235 ? -14.304 -9.817 -7.459 1.00 94.81 235 GLY A C 1
ATOM 1771 O O . GLY A 1 235 ? -13.942 -10.781 -6.795 1.00 94.81 235 GLY A O 1
ATOM 1772 N N . ALA A 1 236 ? -13.693 -9.478 -8.602 1.00 96.69 236 ALA A N 1
ATOM 1773 C CA . ALA A 1 236 ? -12.532 -10.205 -9.128 1.00 96.69 236 ALA A CA 1
ATOM 1774 C C . ALA A 1 236 ? -11.317 -10.132 -8.188 1.00 96.69 236 ALA A C 1
ATOM 1776 O O . ALA A 1 236 ? -10.560 -11.092 -8.082 1.00 96.69 236 ALA A O 1
ATOM 1777 N N . VAL A 1 237 ? -11.150 -8.997 -7.503 1.00 98.19 237 VAL A N 1
ATOM 1778 C CA . VAL A 1 237 ? -10.149 -8.778 -6.452 1.00 98.19 237 VAL A CA 1
ATOM 1779 C C . VAL A 1 237 ? -10.755 -7.912 -5.337 1.00 98.19 237 VAL A C 1
ATOM 1781 O O . VAL A 1 237 ? -11.670 -7.129 -5.623 1.00 98.19 237 VAL A O 1
ATOM 1784 N N . PRO A 1 238 ? -10.267 -8.009 -4.087 1.00 98.50 238 PRO A N 1
ATOM 1785 C CA . PRO A 1 238 ? -10.686 -7.124 -3.006 1.00 98.50 238 PRO A CA 1
ATOM 1786 C C . PRO A 1 238 ? -10.256 -5.668 -3.240 1.00 98.50 238 PRO A C 1
ATOM 1788 O O . PRO A 1 238 ? -9.209 -5.392 -3.836 1.00 98.50 238 PRO A O 1
ATOM 1791 N N . VAL A 1 239 ? -11.052 -4.738 -2.713 1.00 98.81 239 VAL A N 1
ATOM 1792 C CA . VAL A 1 239 ? -10.760 -3.304 -2.630 1.00 98.81 239 VAL A CA 1
ATOM 1793 C C . VAL A 1 239 ? -10.542 -2.931 -1.169 1.00 98.81 239 VAL A C 1
ATOM 1795 O O . VAL A 1 239 ? -11.461 -3.041 -0.361 1.00 98.81 239 VAL A O 1
ATOM 1798 N N . SER A 1 240 ? -9.348 -2.462 -0.822 1.00 98.81 240 SER A N 1
ATOM 1799 C CA . SER A 1 240 ? -9.010 -1.985 0.519 1.00 98.81 240 SER A CA 1
ATOM 1800 C C . SER A 1 240 ? -8.792 -0.471 0.563 1.00 98.81 240 SER A C 1
ATOM 1802 O O . SER A 1 240 ? -8.644 0.197 -0.463 1.00 98.81 240 SER A O 1
ATOM 1804 N N . ALA A 1 241 ? -8.775 0.090 1.769 1.00 98.81 241 ALA A N 1
ATOM 1805 C CA . ALA A 1 241 ? -8.387 1.477 1.992 1.00 98.81 241 ALA A CA 1
ATOM 1806 C C . ALA A 1 241 ? -7.379 1.581 3.134 1.00 98.81 241 ALA A C 1
ATOM 1808 O O . ALA A 1 241 ? -7.563 0.991 4.202 1.00 98.81 241 ALA A O 1
ATOM 1809 N N . LYS A 1 242 ? -6.339 2.396 2.942 1.00 98.75 242 LYS A N 1
ATOM 1810 C CA . LYS A 1 242 ? -5.368 2.710 3.989 1.00 98.75 242 LYS A CA 1
ATOM 1811 C C . LYS A 1 242 ? -5.576 4.124 4.519 1.00 98.75 242 LYS A C 1
ATOM 1813 O O . LYS A 1 242 ? -5.303 5.098 3.817 1.00 98.75 242 LYS A O 1
ATOM 1818 N N . ILE A 1 243 ? -5.962 4.233 5.786 1.00 98.62 243 ILE A N 1
ATOM 1819 C CA . ILE A 1 243 ? -6.296 5.490 6.465 1.00 98.62 243 ILE A CA 1
ATOM 1820 C C . ILE A 1 243 ? -5.280 5.842 7.565 1.00 98.62 243 ILE A C 1
ATOM 1822 O O . ILE A 1 243 ? -4.364 5.080 7.899 1.00 98.62 243 ILE A O 1
ATOM 1826 N N . ARG A 1 244 ? -5.450 7.037 8.128 1.00 97.69 244 ARG A N 1
ATOM 1827 C CA . ARG A 1 244 ? -4.876 7.493 9.401 1.00 97.69 244 ARG A CA 1
ATOM 1828 C C . ARG A 1 244 ? -6.016 7.729 10.393 1.00 97.69 244 ARG A C 1
ATOM 1830 O O . ARG A 1 244 ? -7.170 7.767 9.975 1.00 97.69 244 ARG A O 1
ATOM 1837 N N . LEU A 1 245 ? -5.694 7.913 11.671 1.00 97.31 245 LEU A N 1
ATOM 1838 C CA . LEU A 1 245 ? -6.688 8.368 12.647 1.00 97.31 245 LEU A CA 1
ATOM 1839 C C . LEU A 1 245 ? -7.278 9.712 12.196 1.00 97.31 245 LEU A C 1
ATOM 1841 O O . LEU A 1 245 ? -6.545 10.603 11.750 1.00 97.31 245 LEU A O 1
ATOM 1845 N N . VAL A 1 246 ? -8.600 9.827 12.290 1.00 97.50 246 VAL A N 1
ATOM 1846 C CA . VAL A 1 246 ? -9.373 10.979 11.823 1.00 97.50 246 VAL A CA 1
ATOM 1847 C C . VAL A 1 246 ? -9.588 11.943 12.984 1.00 97.50 246 VAL A C 1
ATOM 1849 O O . VAL A 1 246 ? -10.169 11.579 13.998 1.00 97.50 246 VAL A O 1
ATOM 1852 N N . GLY A 1 247 ? -9.131 13.183 12.832 1.00 94.19 247 GLY A N 1
ATOM 1853 C CA . GLY A 1 247 ? -9.337 14.249 13.810 1.00 94.19 247 GLY A CA 1
ATOM 1854 C C . GLY A 1 247 ? -8.482 15.478 13.524 1.00 94.19 247 GLY A C 1
ATOM 1855 O O . GLY A 1 247 ? -7.656 15.465 12.604 1.00 94.19 247 GLY A O 1
ATOM 1856 N N . GLY A 1 248 ? -8.731 16.539 14.295 1.00 90.62 248 GLY A N 1
ATOM 1857 C CA . GLY A 1 248 ? -7.928 17.763 14.330 1.00 90.62 248 GLY A CA 1
ATOM 1858 C C . GLY A 1 248 ? -6.574 17.569 15.022 1.00 90.62 248 GLY A C 1
ATOM 1859 O O . GLY A 1 248 ? -6.264 16.478 15.496 1.00 90.62 248 GLY A O 1
ATOM 1860 N N . GLU A 1 249 ? -5.765 18.628 15.055 1.00 88.75 249 GLU A N 1
ATOM 1861 C CA . GLU A 1 249 ? -4.458 18.630 15.733 1.00 88.75 249 GLU A CA 1
ATOM 1862 C C . GLU A 1 249 ? -4.609 18.442 17.250 1.00 88.75 249 GLU A C 1
ATOM 1864 O O . GLU A 1 249 ? -3.900 17.627 17.833 1.00 88.75 249 GLU A O 1
ATOM 1869 N N . ASP A 1 250 ? -5.623 19.081 17.840 1.00 90.69 250 ASP A N 1
ATOM 1870 C CA . ASP A 1 250 ? -5.922 19.038 19.279 1.00 90.69 250 ASP A CA 1
ATOM 1871 C C . ASP A 1 250 ? -7.008 18.012 19.656 1.00 90.69 250 ASP A C 1
ATOM 1873 O O . ASP A 1 250 ? -7.596 18.091 20.733 1.00 90.69 250 ASP A O 1
ATOM 1877 N N . ALA A 1 251 ? -7.319 17.062 18.766 1.00 93.12 251 ALA A N 1
ATOM 1878 C CA . ALA A 1 251 ? -8.360 16.071 19.027 1.00 93.12 251 ALA A CA 1
ATOM 1879 C C . ALA A 1 251 ? -7.970 15.137 20.183 1.00 93.12 251 ALA A C 1
ATOM 1881 O O . ALA A 1 251 ? -6.880 14.557 20.204 1.00 93.12 251 ALA A O 1
ATOM 1882 N N . THR A 1 252 ? -8.898 14.942 21.114 1.00 94.94 252 THR A N 1
ATOM 1883 C CA . THR A 1 252 ? -8.785 13.964 22.198 1.00 94.94 252 THR A CA 1
ATOM 1884 C C . THR A 1 252 ? -8.776 12.530 21.656 1.00 94.94 252 THR A C 1
ATOM 1886 O O . THR A 1 252 ? -9.241 12.256 20.549 1.00 94.94 252 THR A O 1
ATOM 1889 N N . GLU A 1 253 ? -8.289 11.570 22.447 1.00 93.50 253 GLU A N 1
ATOM 1890 C CA . GLU A 1 253 ? -8.312 10.147 22.065 1.00 93.50 253 GLU A CA 1
ATOM 1891 C C . GLU A 1 253 ? -9.734 9.625 21.798 1.00 93.50 253 GLU A C 1
ATOM 1893 O O . GLU A 1 253 ? -9.941 8.796 20.910 1.00 93.50 253 GLU A O 1
ATOM 1898 N N . GLU A 1 254 ? -10.727 10.138 22.529 1.00 96.00 254 GLU A N 1
ATOM 1899 C CA . GLU A 1 254 ? -12.135 9.789 22.338 1.00 96.00 254 GLU A CA 1
ATOM 1900 C C . GLU A 1 254 ? -12.686 10.342 21.018 1.00 96.00 254 GLU A C 1
ATOM 1902 O O . GLU A 1 254 ? -13.333 9.610 20.265 1.00 96.00 254 GLU A O 1
ATOM 1907 N N . GLU A 1 255 ? -12.365 11.594 20.676 1.00 97.19 255 GLU A N 1
ATOM 1908 C CA . GLU A 1 255 ? -12.724 12.183 19.382 1.00 97.19 255 GLU A CA 1
ATOM 1909 C C . GLU A 1 255 ? -12.036 11.457 18.225 1.00 97.19 255 GLU A C 1
ATOM 1911 O O . GLU A 1 255 ? -12.686 11.153 17.225 1.00 97.19 255 GLU A O 1
ATOM 1916 N N . LEU A 1 256 ? -10.745 11.127 18.356 1.00 97.19 256 LEU A N 1
ATOM 1917 C CA . LEU A 1 256 ? -10.022 10.335 17.357 1.00 97.19 256 LEU A CA 1
ATOM 1918 C C . LEU A 1 256 ? -10.696 8.982 17.135 1.00 97.19 256 LEU A C 1
ATOM 1920 O O . LEU A 1 256 ? -10.903 8.578 15.989 1.00 97.19 256 LEU A O 1
ATOM 1924 N N . LEU A 1 257 ? -11.061 8.285 18.213 1.00 97.69 257 LEU A N 1
ATOM 1925 C CA . LEU A 1 257 ? -11.757 7.006 18.137 1.00 97.69 257 LEU A CA 1
ATOM 1926 C C . LEU A 1 257 ? -13.124 7.153 17.455 1.00 97.69 257 LEU A C 1
ATOM 1928 O O . LEU A 1 257 ? -13.406 6.426 16.503 1.00 97.69 257 LEU A O 1
ATOM 1932 N N . SER A 1 258 ? -13.953 8.091 17.916 1.00 98.19 258 SER A N 1
ATOM 1933 C CA . SER A 1 258 ? -15.314 8.311 17.414 1.00 98.19 258 SER A CA 1
ATOM 1934 C C . SER A 1 258 ? -15.327 8.704 15.933 1.00 98.19 258 SER A C 1
ATOM 1936 O O . SER A 1 258 ? -15.976 8.048 15.115 1.00 98.19 258 SER A O 1
ATOM 1938 N N . ASN A 1 259 ? -14.518 9.696 15.551 1.00 98.31 259 ASN A N 1
ATOM 1939 C CA . ASN A 1 259 ? -14.419 10.162 14.167 1.00 98.31 259 ASN A CA 1
ATOM 1940 C C . ASN A 1 259 ? -13.877 9.072 13.237 1.00 98.31 259 ASN A C 1
ATOM 1942 O O . ASN A 1 259 ? -14.354 8.912 12.112 1.00 98.31 259 ASN A O 1
ATOM 1946 N N . THR A 1 260 ? -12.895 8.293 13.702 1.00 98.56 260 THR A N 1
ATOM 1947 C CA . THR A 1 260 ? -12.337 7.197 12.901 1.00 98.56 260 THR A CA 1
ATOM 1948 C C . THR A 1 260 ? -13.354 6.068 12.728 1.00 98.56 260 THR A C 1
ATOM 1950 O O . THR A 1 260 ? -13.487 5.561 11.616 1.00 98.56 260 THR A O 1
ATOM 1953 N N . LYS A 1 261 ? -14.127 5.715 13.768 1.00 98.56 261 LYS A N 1
ATOM 1954 C CA . LYS A 1 261 ? -15.237 4.750 13.657 1.00 98.56 261 LYS A CA 1
ATOM 1955 C C . LYS A 1 261 ? -16.278 5.198 12.637 1.00 98.56 261 LYS A C 1
ATOM 1957 O O . LYS A 1 261 ? -16.644 4.406 11.775 1.00 98.56 261 LYS A O 1
ATOM 1962 N N . ALA A 1 262 ? -16.711 6.458 12.705 1.00 98.56 262 ALA A N 1
ATOM 1963 C CA . ALA A 1 262 ? -17.672 7.012 11.755 1.00 98.56 262 ALA A CA 1
ATOM 1964 C C . ALA A 1 262 ? -17.146 6.908 10.315 1.00 98.56 262 ALA A C 1
ATOM 1966 O O . ALA A 1 262 ? -17.814 6.350 9.449 1.00 98.56 262 ALA A O 1
ATOM 1967 N N . PHE A 1 263 ? -15.904 7.339 10.071 1.00 98.75 263 PHE A N 1
ATOM 1968 C CA . PHE A 1 263 ? -15.285 7.240 8.749 1.00 98.75 263 PHE A CA 1
ATOM 1969 C C . PHE A 1 263 ? -15.178 5.788 8.248 1.00 98.75 263 PHE A C 1
ATOM 1971 O O . PHE A 1 263 ? -15.483 5.506 7.091 1.00 98.75 263 PHE A O 1
ATOM 1978 N N . MET A 1 264 ? -14.775 4.849 9.110 1.00 98.75 264 MET A N 1
ATOM 1979 C CA . MET A 1 264 ? -14.693 3.424 8.765 1.00 98.75 264 MET A CA 1
ATOM 1980 C C . MET A 1 264 ? -16.066 2.828 8.437 1.00 98.75 264 MET A C 1
ATOM 1982 O O . MET A 1 264 ? -16.168 2.070 7.474 1.00 98.75 264 MET A O 1
ATOM 1986 N N . GLY A 1 265 ? -17.114 3.194 9.181 1.00 98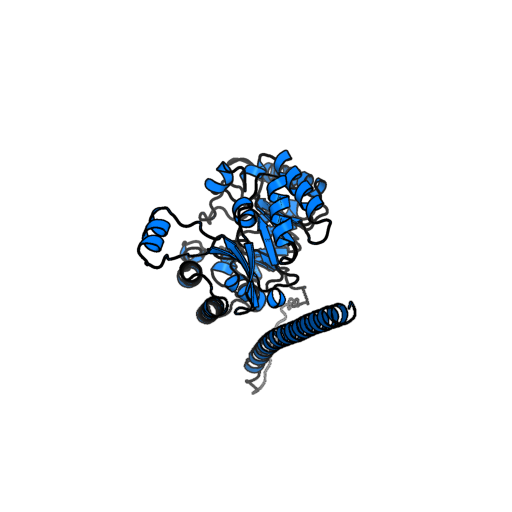.69 265 GLY A N 1
ATOM 1987 C CA . GLY A 1 265 ? -18.490 2.766 8.911 1.00 98.69 265 GLY A CA 1
ATOM 1988 C C . GLY A 1 265 ? -18.995 3.231 7.544 1.00 98.69 265 GLY A C 1
ATOM 1989 O O . GLY A 1 265 ? -19.648 2.471 6.826 1.00 98.69 265 GLY A O 1
ATOM 1990 N N . GLU A 1 266 ? -18.618 4.441 7.131 1.00 98.75 266 GLU A N 1
ATOM 1991 C CA . GLU A 1 266 ? -18.935 4.973 5.804 1.00 98.75 266 GLU A CA 1
ATOM 1992 C C . GLU A 1 266 ? -18.219 4.197 4.687 1.00 98.75 266 GLU A C 1
ATOM 1994 O O . GLU A 1 266 ? -18.845 3.838 3.689 1.00 98.75 266 GLU A O 1
ATOM 1999 N N . LEU A 1 267 ? -16.936 3.854 4.863 1.00 98.75 267 LEU A N 1
ATOM 2000 C CA . L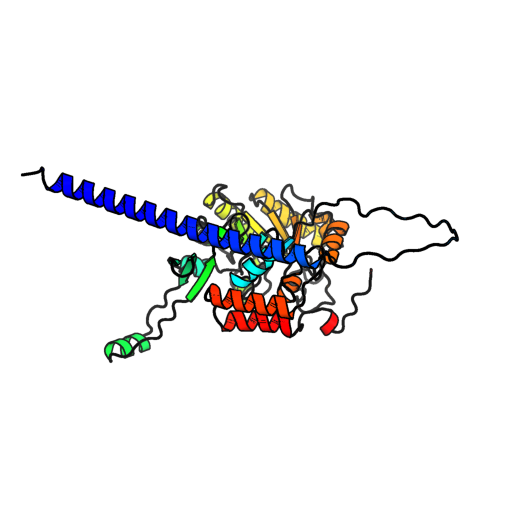EU A 1 267 ? -16.215 3.009 3.901 1.00 98.75 267 LEU A CA 1
ATOM 2001 C C . LEU A 1 267 ? -16.768 1.576 3.840 1.00 98.75 267 LEU A C 1
ATOM 2003 O O . LEU A 1 267 ? -16.886 1.011 2.752 1.00 98.75 267 LEU A O 1
ATOM 2007 N N . ALA A 1 268 ? -17.116 0.991 4.989 1.00 98.44 268 ALA A N 1
ATOM 2008 C CA . ALA A 1 268 ? -17.733 -0.334 5.073 1.00 98.44 268 ALA A CA 1
ATOM 2009 C C . ALA A 1 268 ? -19.086 -0.360 4.351 1.00 98.44 268 ALA A C 1
ATOM 2011 O O . ALA A 1 268 ? -19.326 -1.233 3.520 1.00 98.44 268 ALA A O 1
ATOM 2012 N N . SER A 1 269 ? -19.918 0.662 4.564 1.00 98.44 269 SER A N 1
ATOM 2013 C CA . SER A 1 269 ? -21.199 0.827 3.862 1.00 98.44 269 SER A CA 1
ATOM 2014 C C . SER A 1 269 ? -21.032 1.053 2.354 1.00 98.44 269 SER A C 1
ATOM 2016 O O . SER A 1 269 ? -21.932 0.738 1.581 1.00 98.44 269 SER A O 1
ATOM 2018 N N . ALA A 1 270 ? -19.888 1.592 1.922 1.00 98.62 270 ALA A N 1
ATOM 2019 C CA . ALA A 1 270 ? -19.512 1.725 0.513 1.00 98.62 270 ALA A CA 1
ATOM 2020 C C . ALA A 1 270 ? -19.009 0.398 -0.106 1.00 98.62 270 ALA A C 1
ATOM 2022 O O . ALA A 1 270 ? -18.823 0.307 -1.321 1.00 98.62 270 ALA A O 1
ATOM 2023 N N . GLY A 1 271 ? -18.793 -0.637 0.715 1.00 98.31 271 GLY A N 1
ATOM 2024 C CA . GLY A 1 271 ? -18.417 -1.986 0.291 1.00 98.31 271 GLY A CA 1
ATOM 2025 C C . GLY A 1 271 ? -16.914 -2.274 0.265 1.00 98.31 271 GLY A C 1
ATOM 2026 O O . GLY A 1 271 ? -16.504 -3.188 -0.455 1.00 98.31 271 GLY A O 1
ATOM 2027 N N . VAL A 1 272 ? -16.086 -1.510 0.995 1.00 98.50 272 VAL A N 1
ATOM 2028 C CA . VAL A 1 272 ? -14.650 -1.823 1.159 1.00 98.50 272 VAL A CA 1
ATOM 2029 C C . VAL A 1 272 ? -14.476 -3.223 1.766 1.00 98.50 272 VAL A C 1
ATOM 2031 O O . VAL A 1 272 ? -15.271 -3.630 2.599 1.00 98.50 272 VAL A O 1
ATOM 2034 N N . ASP A 1 273 ? -13.443 -3.965 1.368 1.00 98.50 273 ASP A N 1
ATOM 2035 C CA . ASP A 1 273 ? -13.206 -5.342 1.833 1.00 98.50 273 ASP A CA 1
ATOM 2036 C C . ASP A 1 273 ? -12.223 -5.424 3.010 1.00 98.50 273 ASP A C 1
ATOM 2038 O O . ASP A 1 273 ? -12.191 -6.424 3.721 1.00 98.50 273 ASP A O 1
ATOM 2042 N N . LEU A 1 274 ? -11.384 -4.400 3.204 1.00 98.00 274 LEU A N 1
ATOM 2043 C CA . LEU A 1 274 ? -10.381 -4.333 4.272 1.00 98.00 274 LEU A CA 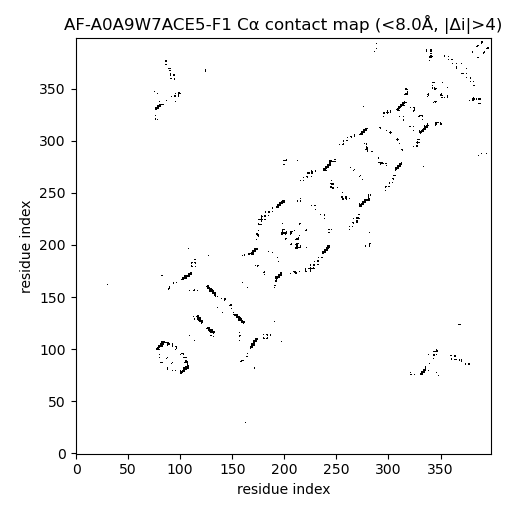1
ATOM 2044 C C . LEU A 1 274 ? -9.984 -2.880 4.545 1.00 98.00 274 LEU A C 1
ATOM 2046 O O . LEU A 1 274 ? -9.810 -2.093 3.612 1.00 98.00 274 LEU A O 1
ATOM 2050 N N . ILE A 1 275 ? -9.761 -2.535 5.816 1.00 98.56 275 ILE A N 1
ATOM 2051 C CA . ILE A 1 275 ? -9.272 -1.205 6.206 1.00 98.56 275 ILE A CA 1
ATOM 2052 C C . ILE A 1 275 ? -7.936 -1.333 6.939 1.00 98.56 275 ILE A C 1
ATOM 2054 O O . ILE A 1 275 ? -7.834 -1.976 7.981 1.00 98.56 275 ILE A O 1
ATOM 2058 N N . ALA A 1 276 ? -6.898 -0.682 6.416 1.00 98.50 276 ALA A N 1
ATOM 2059 C CA . ALA A 1 276 ? -5.612 -0.559 7.089 1.00 98.50 276 ALA A CA 1
ATOM 2060 C C . ALA A 1 276 ? -5.515 0.789 7.822 1.00 98.50 276 ALA A C 1
ATOM 2062 O O . ALA A 1 276 ? -5.502 1.845 7.190 1.00 98.50 276 ALA A O 1
ATOM 2063 N N . VAL A 1 277 ? -5.395 0.781 9.149 1.00 98.31 277 VAL A N 1
ATOM 2064 C CA . VAL A 1 277 ? -5.372 1.995 9.980 1.00 98.31 277 VAL A CA 1
ATOM 2065 C C . VAL A 1 277 ? -3.958 2.271 10.467 1.00 98.31 277 VAL A C 1
ATOM 2067 O O . VAL A 1 277 ? -3.377 1.494 11.221 1.00 98.31 277 VAL A O 1
ATOM 2070 N N . HIS A 1 278 ? -3.383 3.403 10.062 1.00 97.38 278 HIS A N 1
ATOM 2071 C CA . HIS A 1 278 ? -2.176 3.906 10.707 1.00 97.38 278 HIS A CA 1
ATOM 2072 C C . HIS A 1 278 ? -2.552 4.625 12.010 1.00 97.38 278 HIS A C 1
ATOM 2074 O O . HIS A 1 278 ? -3.282 5.611 11.967 1.00 97.38 278 HIS A O 1
ATOM 2080 N N . GLY A 1 279 ? -1.972 4.218 13.145 1.00 95.44 279 GLY A N 1
ATOM 2081 C CA . GLY A 1 279 ? -2.269 4.749 14.492 1.00 95.44 279 GLY A CA 1
ATOM 2082 C C . GLY A 1 279 ? -1.798 6.184 14.773 1.00 95.44 279 GLY A C 1
ATOM 2083 O O . GLY A 1 279 ? -1.514 6.537 15.911 1.00 95.44 279 GLY A O 1
ATOM 2084 N N . ARG A 1 280 ? -1.650 7.006 13.737 1.00 94.50 280 ARG A N 1
ATOM 2085 C CA . ARG A 1 280 ? -1.278 8.421 13.821 1.00 94.50 280 ARG A CA 1
ATOM 2086 C C . ARG A 1 280 ? -2.303 9.247 13.066 1.00 94.50 280 ARG A C 1
ATOM 2088 O O . ARG A 1 280 ? -2.861 8.757 12.086 1.00 94.50 280 ARG A O 1
ATOM 2095 N N . THR A 1 281 ? -2.481 10.492 13.473 1.00 94.50 281 THR A N 1
ATOM 2096 C CA . THR A 1 281 ? -3.243 11.503 12.740 1.00 94.50 281 THR A CA 1
ATOM 2097 C C . THR A 1 281 ? -2.435 12.006 11.544 1.00 94.50 281 THR A C 1
ATOM 2099 O O . THR A 1 281 ? -1.255 11.675 11.376 1.00 94.50 281 THR A O 1
ATOM 2102 N N . LYS A 1 282 ? -3.046 12.815 10.673 1.00 92.56 282 LYS A N 1
ATOM 2103 C CA . LYS A 1 282 ? -2.326 13.471 9.566 1.00 92.56 282 LYS A CA 1
ATOM 2104 C C . LYS A 1 282 ? -1.307 14.524 10.032 1.00 92.56 282 LYS A C 1
ATOM 2106 O O . LYS A 1 282 ? -0.403 14.832 9.260 1.00 92.56 282 LYS A O 1
ATOM 2111 N N . PHE A 1 283 ? -1.451 15.033 11.257 1.00 90.56 283 PHE A N 1
ATOM 2112 C CA . PHE A 1 283 ? -0.592 16.064 11.847 1.00 90.56 283 PHE A CA 1
ATOM 2113 C C . PHE A 1 283 ? 0.655 15.473 12.510 1.00 90.56 283 PHE A C 1
ATOM 2115 O O . PHE A 1 283 ? 1.707 16.106 12.520 1.00 90.56 283 PHE A O 1
ATOM 2122 N N . ASP A 1 284 ? 0.588 14.218 12.966 1.00 87.69 284 ASP A N 1
ATOM 2123 C CA . ASP A 1 284 ? 1.766 13.552 13.510 1.00 87.69 284 ASP A CA 1
ATOM 2124 C C . ASP A 1 284 ? 2.812 13.304 12.407 1.00 87.69 284 ASP A C 1
ATOM 2126 O O . ASP A 1 284 ? 2.604 12.540 11.442 1.00 87.69 284 ASP A O 1
ATOM 2130 N N . SER A 1 285 ? 3.991 13.895 12.594 1.00 74.75 285 SER A N 1
ATOM 2131 C CA . SER A 1 285 ? 5.142 13.642 11.738 1.00 74.75 285 SER A CA 1
ATOM 2132 C C . SER A 1 285 ? 5.584 12.185 11.850 1.00 74.75 285 SER A C 1
ATOM 2134 O O . SER A 1 285 ? 5.806 11.655 12.932 1.00 74.75 285 SER A O 1
ATOM 2136 N N . SER A 1 286 ? 5.819 11.529 10.710 1.00 66.94 286 SER A N 1
ATOM 2137 C CA . SER A 1 286 ? 6.446 10.202 10.706 1.00 66.94 286 SER A CA 1
ATOM 2138 C C . SER A 1 286 ? 7.905 10.232 11.171 1.00 66.94 286 SER A C 1
ATOM 2140 O O . SER A 1 286 ? 8.455 9.180 11.481 1.00 66.94 286 SER A O 1
ATOM 2142 N N . HIS A 1 287 ? 8.547 11.403 11.181 1.00 65.12 287 HIS A N 1
ATOM 2143 C CA . HIS A 1 287 ? 9.907 11.577 11.697 1.00 65.12 287 HIS A CA 1
ATOM 2144 C C . HIS A 1 287 ? 9.927 11.873 13.194 1.00 65.12 287 HIS A C 1
ATOM 2146 O O . HIS A 1 287 ? 10.952 11.645 13.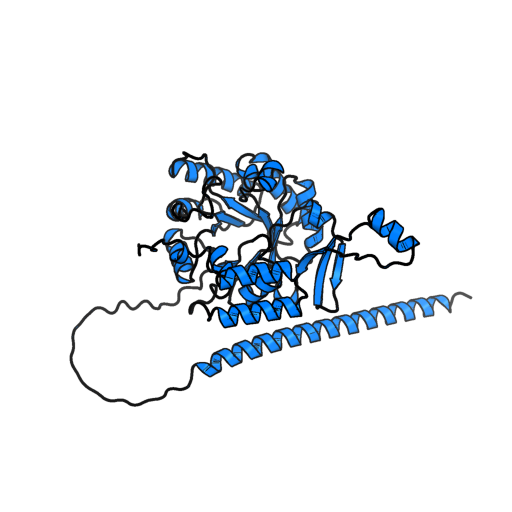831 1.00 65.12 287 HIS A O 1
ATOM 2152 N N . ASP A 1 288 ? 8.805 12.335 13.747 1.00 65.31 288 ASP A N 1
ATOM 2153 C CA . ASP A 1 288 ? 8.672 12.508 15.181 1.00 65.31 288 ASP A CA 1
ATOM 2154 C C . ASP A 1 288 ? 8.283 11.177 15.825 1.00 65.31 288 ASP A C 1
ATOM 2156 O O . ASP A 1 288 ? 7.134 10.737 15.823 1.00 65.31 288 ASP A O 1
ATOM 2160 N N . LEU A 1 289 ? 9.293 10.498 16.349 1.00 62.03 289 LEU A N 1
ATOM 2161 C CA . LEU A 1 289 ? 9.120 9.249 17.072 1.00 62.03 289 LEU A CA 1
ATOM 2162 C C . LEU A 1 289 ? 8.597 9.454 18.506 1.00 62.03 289 LEU A C 1
ATOM 2164 O O . LEU A 1 289 ? 8.276 8.460 19.157 1.00 62.03 289 LEU A O 1
ATOM 2168 N N . LYS A 1 290 ? 8.466 10.700 18.996 1.00 62.72 290 LYS A N 1
ATOM 2169 C CA . LYS A 1 290 ? 7.747 10.982 20.250 1.00 62.72 290 LYS A CA 1
ATOM 2170 C C . LYS A 1 290 ? 6.246 10.780 20.076 1.00 62.72 290 LYS A C 1
ATOM 2172 O O . LYS A 1 290 ? 5.600 10.240 20.970 1.00 62.72 290 LYS A O 1
ATOM 2177 N N . ALA A 1 291 ? 5.709 11.121 18.904 1.00 71.62 291 ALA A N 1
ATOM 2178 C CA . ALA A 1 291 ? 4.350 10.768 18.513 1.00 71.62 291 ALA A CA 1
ATOM 2179 C C . ALA A 1 291 ? 4.283 9.267 18.181 1.00 71.62 291 ALA A C 1
ATOM 2181 O O . ALA A 1 291 ? 4.316 8.863 17.013 1.00 71.62 291 ALA A O 1
ATOM 2182 N N . LYS A 1 292 ? 4.252 8.410 19.209 1.00 84.44 292 LYS A N 1
ATOM 2183 C CA . LYS A 1 292 ? 4.069 6.960 19.049 1.00 84.44 292 LYS A CA 1
ATOM 2184 C C . LYS A 1 292 ? 2.696 6.670 18.425 1.00 84.44 292 LYS A C 1
ATOM 2186 O O . LYS A 1 292 ? 1.742 7.410 18.665 1.00 84.44 292 LYS A O 1
ATOM 2191 N N . PRO A 1 293 ? 2.560 5.613 17.606 1.00 88.38 293 PRO A N 1
ATOM 2192 C CA . PRO A 1 293 ? 1.245 5.201 17.143 1.00 88.38 293 PRO A CA 1
ATOM 2193 C C . PRO A 1 293 ? 0.370 4.793 18.333 1.00 88.38 293 PRO A C 1
ATOM 2195 O O . PRO A 1 293 ? 0.795 4.051 19.217 1.00 88.38 293 PRO A O 1
ATOM 2198 N N . ARG A 1 294 ? -0.873 5.264 18.329 1.00 93.00 294 ARG A N 1
ATOM 2199 C CA . ARG A 1 294 ? -1.863 5.072 19.390 1.00 93.00 294 ARG A CA 1
ATOM 2200 C C . ARG A 1 294 ? -2.509 3.689 19.280 1.00 93.00 294 ARG A C 1
ATOM 2202 O O . ARG A 1 294 ? -3.669 3.553 18.899 1.00 93.00 294 ARG A O 1
ATOM 2209 N N . TRP A 1 295 ? -1.735 2.634 19.549 1.00 91.94 295 TRP A N 1
ATOM 2210 C CA . TRP A 1 295 ? -2.227 1.251 19.494 1.00 91.94 295 TRP A CA 1
ATOM 2211 C C . TRP A 1 295 ? -3.423 1.033 20.434 1.00 91.94 295 TRP A C 1
ATOM 2213 O O . TRP A 1 295 ? -4.397 0.411 20.022 1.00 91.94 295 TRP A O 1
ATOM 2223 N N . GLY A 1 296 ? -3.414 1.623 21.636 1.00 88.69 296 GLY A N 1
ATOM 2224 C CA . GLY A 1 296 ? -4.550 1.562 22.567 1.00 88.69 296 GLY A CA 1
ATOM 2225 C C . GLY A 1 296 ? -5.861 2.060 21.948 1.00 88.69 296 GLY A C 1
ATOM 2226 O O . GLY A 1 296 ? -6.861 1.351 21.973 1.00 88.69 296 GLY A O 1
ATOM 2227 N N . THR A 1 297 ? -5.836 3.217 21.287 1.00 90.94 297 THR A N 1
ATOM 2228 C CA . THR A 1 297 ? -6.992 3.790 20.575 1.00 90.94 297 THR A CA 1
ATOM 2229 C C . THR A 1 297 ? -7.467 2.877 19.448 1.00 90.94 297 THR A C 1
ATOM 2231 O O . THR A 1 297 ? -8.666 2.666 19.271 1.00 90.94 297 THR A O 1
ATOM 2234 N N . MET A 1 298 ? -6.536 2.248 18.721 1.00 93.75 298 MET A N 1
ATOM 2235 C CA . MET A 1 298 ? -6.880 1.316 17.644 1.00 93.75 298 MET A CA 1
ATOM 2236 C C . MET A 1 298 ? -7.560 0.028 18.127 1.00 93.75 298 MET A C 1
ATOM 2238 O O . MET A 1 298 ? -8.251 -0.591 17.323 1.00 93.75 298 MET A O 1
ATOM 2242 N N . ARG A 1 299 ? -7.462 -0.358 19.412 1.00 95.25 299 ARG A N 1
ATOM 2243 C CA . ARG A 1 299 ? -8.240 -1.489 19.960 1.00 95.25 299 ARG A CA 1
ATOM 2244 C C . ARG A 1 299 ? -9.734 -1.310 19.714 1.00 95.25 299 ARG A C 1
ATOM 2246 O O . ARG A 1 299 ? -10.405 -2.243 19.292 1.00 95.25 299 ARG A O 1
ATOM 2253 N N . GLY A 1 300 ? -10.245 -0.100 19.934 1.00 95.69 300 GLY A N 1
ATOM 2254 C CA . GLY A 1 300 ? -11.657 0.206 19.722 1.00 95.69 300 GLY A CA 1
ATOM 2255 C C . GLY A 1 300 ? -12.080 0.234 18.249 1.00 95.69 300 GLY A C 1
ATOM 2256 O O . GLY A 1 300 ? -13.273 0.362 17.989 1.00 95.69 300 GLY A O 1
ATOM 2257 N N . LEU A 1 301 ? -11.140 0.141 17.301 1.00 96.69 301 LEU A N 1
ATOM 2258 C CA . LEU A 1 301 ? -11.406 0.159 15.860 1.00 96.69 301 LEU A CA 1
ATOM 2259 C C . LEU A 1 301 ? -11.462 -1.236 15.236 1.00 96.69 301 LEU A C 1
ATOM 2261 O O . LEU A 1 301 ? -12.076 -1.387 14.190 1.00 96.69 301 LEU A O 1
ATOM 2265 N N . VAL A 1 302 ? -10.815 -2.241 15.835 1.00 94.00 302 VAL A N 1
ATOM 2266 C CA . VAL A 1 302 ? -10.631 -3.553 15.189 1.00 94.00 302 VAL A CA 1
ATOM 2267 C C . VAL A 1 302 ? -11.953 -4.257 14.882 1.00 94.00 302 VAL A C 1
ATOM 2269 O O . VAL A 1 302 ? -12.080 -4.835 13.808 1.00 94.00 302 VAL A O 1
ATOM 2272 N N . ASP A 1 303 ? -12.926 -4.148 15.787 1.00 91.50 303 ASP A N 1
ATOM 2273 C CA . ASP A 1 303 ? -14.232 -4.808 15.680 1.00 91.50 303 ASP A CA 1
ATOM 2274 C C . ASP A 1 303 ? -15.382 -3.795 15.494 1.00 91.50 303 ASP A C 1
ATOM 2276 O O . ASP A 1 303 ? -16.533 -4.090 15.804 1.00 91.50 303 ASP A O 1
ATOM 2280 N N . CYS A 1 304 ? -15.092 -2.560 15.053 1.00 95.62 304 CYS A N 1
ATOM 2281 C CA . CYS A 1 304 ? -16.133 -1.533 14.888 1.00 95.62 304 CYS A CA 1
ATOM 2282 C C . CYS A 1 304 ? -16.907 -1.632 13.563 1.00 95.62 304 CYS A C 1
ATOM 2284 O O . CYS A 1 304 ? -17.919 -0.953 13.402 1.00 95.62 304 CYS A O 1
ATOM 2286 N N . VAL A 1 305 ? -16.421 -2.448 12.627 1.00 95.75 305 VAL A N 1
ATOM 2287 C CA . VAL A 1 305 ? -17.003 -2.714 11.307 1.00 95.75 305 VAL A CA 1
ATOM 2288 C C . VAL A 1 305 ? -16.825 -4.195 10.968 1.00 95.75 305 VAL A C 1
ATOM 2290 O O . VAL A 1 305 ? -15.888 -4.829 11.446 1.00 95.75 305 VAL A O 1
ATOM 2293 N N . ASP A 1 306 ? -17.677 -4.736 10.097 1.00 92.25 306 ASP A N 1
ATOM 2294 C CA . ASP A 1 306 ? -17.664 -6.167 9.736 1.00 92.25 306 ASP A CA 1
ATOM 2295 C C . ASP A 1 306 ? -16.514 -6.573 8.794 1.00 92.25 306 ASP A C 1
ATOM 2297 O O . ASP A 1 306 ? -16.355 -7.745 8.444 1.00 92.25 306 ASP A O 1
ATOM 2301 N N . VAL A 1 307 ? -15.699 -5.609 8.363 1.00 94.44 307 VAL A N 1
ATOM 2302 C CA . VAL A 1 307 ? -14.563 -5.829 7.462 1.00 94.44 307 VAL A CA 1
ATOM 2303 C C . VAL A 1 307 ? -13.264 -5.943 8.266 1.00 94.44 307 VAL A C 1
ATOM 2305 O O . VAL A 1 307 ? -13.089 -5.221 9.247 1.00 94.44 307 VAL A O 1
ATOM 2308 N N . PRO A 1 308 ? -12.309 -6.805 7.870 1.00 95.25 308 PRO A N 1
ATOM 2309 C CA . PRO A 1 308 ? -11.035 -6.927 8.566 1.00 95.25 308 PRO A CA 1
ATOM 2310 C C . PRO A 1 308 ? -10.284 -5.597 8.702 1.00 95.25 308 PRO A C 1
ATOM 2312 O O . PRO A 1 308 ? -10.094 -4.862 7.727 1.00 95.25 308 PRO A O 1
ATOM 2315 N N . VAL A 1 309 ? -9.780 -5.339 9.910 1.00 96.12 309 VAL A N 1
ATOM 2316 C CA . VAL A 1 309 ? -8.945 -4.176 10.221 1.00 96.12 309 VAL A CA 1
ATOM 2317 C C . VAL A 1 309 ? -7.493 -4.603 10.428 1.00 96.12 309 VAL A C 1
ATOM 2319 O O . VAL A 1 309 ? -7.182 -5.454 11.267 1.00 96.12 309 VAL A O 1
ATOM 2322 N N . VAL A 1 310 ? -6.591 -3.989 9.663 1.00 96.62 310 VAL A N 1
ATOM 2323 C CA . VAL A 1 310 ? -5.137 -4.175 9.767 1.00 96.62 310 VAL A CA 1
ATOM 2324 C C . VAL A 1 310 ? -4.525 -2.939 10.405 1.00 96.62 310 VAL A C 1
ATOM 2326 O O . VAL A 1 310 ? -4.719 -1.825 9.923 1.00 96.62 310 VAL A O 1
ATOM 2329 N N . ILE A 1 311 ? -3.738 -3.104 11.462 1.00 96.38 311 ILE A N 1
ATOM 2330 C CA . ILE A 1 311 ? -3.093 -1.957 12.113 1.00 96.38 311 ILE A CA 1
ATOM 2331 C C . ILE A 1 311 ? -1.732 -1.655 11.495 1.00 96.38 311 ILE A C 1
ATOM 2333 O O . ILE A 1 311 ? -1.025 -2.532 10.998 1.00 96.38 311 ILE A O 1
ATOM 2337 N N . ASN A 1 312 ? -1.329 -0.392 11.550 1.00 97.12 312 ASN A N 1
ATOM 2338 C CA . ASN A 1 312 ? -0.054 0.078 11.037 1.00 97.12 312 ASN A CA 1
ATOM 2339 C C . ASN A 1 312 ? 0.558 1.133 11.966 1.00 97.12 312 ASN A C 1
ATOM 2341 O O . ASN A 1 312 ? -0.127 2.008 12.496 1.00 97.12 312 ASN A O 1
ATOM 2345 N N . GLY A 1 313 ? 1.880 1.087 12.103 1.00 92.88 313 GLY A N 1
ATOM 2346 C CA . GLY A 1 313 ? 2.661 2.076 12.841 1.00 92.88 313 GLY A CA 1
ATOM 2347 C C . GLY A 1 313 ? 3.703 1.410 13.730 1.00 92.88 313 GLY A C 1
ATOM 2348 O O . GLY A 1 313 ? 3.350 0.624 14.592 1.00 92.88 313 GLY A O 1
ATOM 2349 N N . ASP A 1 314 ? 4.966 1.773 13.513 1.00 91.06 314 ASP A N 1
ATOM 2350 C CA . ASP A 1 314 ? 6.136 1.517 14.377 1.00 91.06 314 ASP A CA 1
ATOM 2351 C C . ASP A 1 314 ? 6.379 0.071 14.800 1.00 91.06 314 ASP A C 1
ATOM 2353 O O . ASP A 1 314 ? 6.790 -0.200 15.919 1.00 91.06 314 ASP A O 1
ATOM 2357 N N . VAL A 1 315 ? 6.198 -0.844 13.855 1.00 93.94 315 VAL A N 1
ATOM 2358 C CA . VAL A 1 315 ? 6.599 -2.245 13.994 1.00 93.94 315 VAL A CA 1
ATOM 2359 C C . VAL A 1 315 ? 7.997 -2.411 13.400 1.00 93.94 315 VAL A C 1
ATOM 2361 O O . VAL A 1 315 ? 8.189 -2.200 12.194 1.00 93.94 315 VAL A O 1
ATOM 2364 N N . TYR A 1 316 ? 8.969 -2.739 14.252 1.00 93.56 316 TYR A N 1
ATOM 2365 C CA . TYR A 1 316 ? 10.395 -2.874 13.930 1.00 93.56 316 TYR A CA 1
ATOM 2366 C C . TYR A 1 316 ? 10.959 -4.273 14.227 1.00 93.56 316 TYR A C 1
ATOM 2368 O O . TYR A 1 316 ? 12.085 -4.571 13.829 1.00 93.56 316 TYR A O 1
ATOM 2376 N N . SER A 1 317 ? 10.167 -5.154 14.833 1.00 94.62 317 SER A N 1
ATOM 2377 C CA . SER A 1 317 ? 10.468 -6.572 15.028 1.00 94.62 317 SER A CA 1
ATOM 2378 C C . SER A 1 317 ? 9.218 -7.445 14.840 1.00 94.62 317 SER A C 1
ATOM 2380 O O . SER A 1 317 ? 8.098 -6.933 14.767 1.00 94.62 317 SER A O 1
ATOM 2382 N N . TYR A 1 318 ? 9.396 -8.768 14.766 1.00 94.69 318 TYR A N 1
ATOM 2383 C CA . TYR A 1 318 ? 8.266 -9.706 14.790 1.00 94.69 318 TYR A CA 1
ATOM 2384 C C . TYR A 1 318 ? 7.515 -9.627 16.129 1.00 94.69 318 TYR A C 1
ATOM 2386 O O . TYR A 1 318 ? 6.288 -9.651 16.162 1.00 94.69 318 TYR A O 1
ATOM 2394 N N . GLN A 1 319 ? 8.250 -9.435 17.228 1.00 95.12 319 GLN A N 1
ATOM 2395 C CA . GLN A 1 319 ? 7.703 -9.268 18.573 1.00 95.12 319 GLN A CA 1
ATOM 2396 C C . GLN A 1 319 ? 6.849 -8.000 18.685 1.00 95.12 319 GLN A C 1
ATOM 2398 O O . GLN A 1 319 ? 5.795 -8.033 19.310 1.00 95.12 319 GLN A O 1
ATOM 2403 N N . ASP A 1 320 ? 7.239 -6.905 18.024 1.00 94.81 320 ASP A N 1
ATOM 2404 C CA . ASP A 1 320 ? 6.405 -5.698 17.958 1.00 94.81 320 ASP A CA 1
ATOM 2405 C C . ASP A 1 320 ? 5.072 -5.992 17.257 1.00 94.81 320 ASP A C 1
ATOM 2407 O O . ASP A 1 320 ? 4.046 -5.436 17.633 1.00 94.81 320 ASP A O 1
ATOM 2411 N N . ALA A 1 321 ? 5.063 -6.865 16.242 1.00 95.19 321 ALA A N 1
ATOM 2412 C CA . ALA A 1 321 ? 3.835 -7.268 15.558 1.00 95.19 321 ALA A CA 1
ATOM 2413 C C . ALA A 1 321 ? 2.945 -8.142 16.458 1.00 95.19 321 ALA A C 1
ATOM 2415 O O . ALA A 1 321 ? 1.726 -7.961 16.475 1.00 95.19 321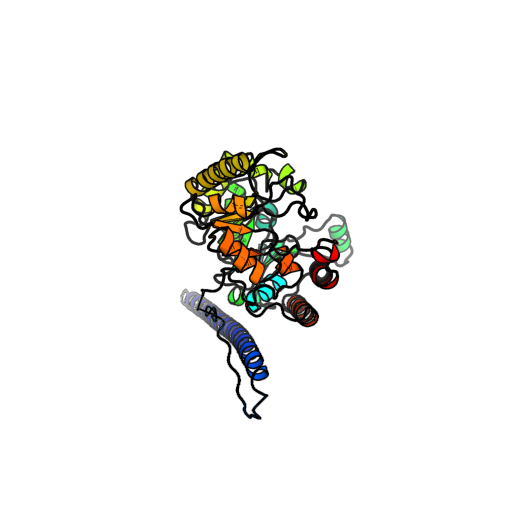 ALA A O 1
ATOM 2416 N N . GLU A 1 322 ? 3.539 -9.056 17.231 1.00 94.31 322 GLU A N 1
ATOM 2417 C CA . GLU A 1 322 ? 2.822 -9.845 18.240 1.00 94.31 322 GLU A CA 1
ATOM 2418 C C . GLU A 1 322 ? 2.229 -8.956 19.336 1.00 94.31 322 GLU A C 1
ATOM 2420 O O . GLU A 1 322 ? 1.066 -9.130 19.703 1.00 94.31 322 GLU A O 1
ATOM 2425 N N . GLU A 1 323 ? 2.986 -7.966 19.804 1.00 94.06 323 GLU A N 1
ATOM 2426 C CA . GLU A 1 323 ? 2.539 -7.017 20.818 1.00 94.06 323 GLU A CA 1
ATOM 2427 C C . GLU A 1 323 ? 1.422 -6.110 20.293 1.00 94.06 323 GLU A C 1
ATOM 2429 O O . GLU A 1 323 ? 0.394 -5.929 20.950 1.00 94.06 323 GLU A O 1
ATOM 2434 N N . ALA A 1 324 ? 1.564 -5.604 19.068 1.00 93.81 324 ALA A N 1
ATOM 2435 C CA . ALA A 1 324 ? 0.534 -4.809 18.419 1.00 93.81 324 ALA A CA 1
ATOM 2436 C C . ALA A 1 324 ? -0.763 -5.623 18.242 1.00 93.81 324 ALA A C 1
ATOM 2438 O O . ALA A 1 324 ? -1.853 -5.122 18.537 1.00 93.81 324 ALA A O 1
ATOM 2439 N N . ARG A 1 325 ? -0.661 -6.906 17.855 1.00 93.00 325 ARG A N 1
ATOM 2440 C CA . ARG A 1 325 ? -1.795 -7.847 17.827 1.00 93.00 325 ARG A CA 1
ATOM 2441 C C . ARG A 1 325 ? -2.406 -8.041 19.213 1.00 93.00 325 ARG A C 1
ATOM 2443 O O . ARG A 1 325 ? -3.625 -7.980 19.341 1.00 93.00 325 ARG A O 1
ATOM 2450 N N . ARG A 1 326 ? -1.594 -8.250 20.251 1.00 93.62 326 ARG A N 1
ATOM 2451 C CA . ARG A 1 326 ? -2.062 -8.478 21.627 1.00 93.62 326 ARG A CA 1
ATOM 2452 C C . ARG A 1 326 ? -2.841 -7.281 22.175 1.00 93.62 326 ARG A C 1
ATOM 2454 O O . ARG A 1 326 ? -3.918 -7.455 22.741 1.00 93.62 326 ARG A O 1
ATOM 2461 N N . LEU A 1 327 ? -2.317 -6.071 21.988 1.00 93.56 327 LEU A N 1
ATOM 2462 C CA . LEU A 1 327 ? -2.932 -4.840 22.489 1.00 93.56 327 LEU A CA 1
ATOM 2463 C C . LEU A 1 327 ? -4.226 -4.502 21.745 1.00 93.56 327 LEU A C 1
ATOM 2465 O O . LEU A 1 327 ? -5.242 -4.177 22.362 1.00 93.56 327 LEU A O 1
ATOM 2469 N N . THR A 1 328 ? -4.214 -4.615 20.419 1.00 93.44 328 THR A N 1
ATOM 2470 C CA . THR A 1 328 ? -5.342 -4.178 19.584 1.00 93.44 328 THR A CA 1
ATOM 2471 C C . THR A 1 328 ? -6.372 -5.265 19.307 1.00 93.44 328 THR A C 1
ATOM 2473 O O . THR A 1 328 ? -7.495 -4.937 18.953 1.00 93.44 328 THR A O 1
ATOM 2476 N N . GLY A 1 329 ? -6.026 -6.543 19.453 1.00 91.69 329 GLY A N 1
ATOM 2477 C CA . GLY A 1 329 ? -6.863 -7.655 18.998 1.00 91.69 329 GLY A CA 1
ATOM 2478 C C . GLY A 1 329 ? -6.916 -7.819 17.472 1.00 91.69 329 GLY A C 1
ATOM 2479 O O . GLY A 1 329 ? -7.673 -8.654 16.985 1.00 91.69 329 GLY A O 1
ATOM 2480 N N . CYS A 1 330 ? -6.138 -7.049 16.698 1.00 90.81 330 CYS A N 1
ATOM 2481 C CA . CYS A 1 330 ? -6.194 -7.087 15.237 1.00 90.81 330 CYS A CA 1
ATOM 2482 C C . CYS A 1 330 ? -5.786 -8.450 14.668 1.00 90.81 330 CYS A C 1
ATOM 2484 O O . CYS A 1 330 ? -4.907 -9.131 15.196 1.00 90.81 330 CYS A O 1
ATOM 2486 N N . LYS A 1 331 ? -6.334 -8.810 13.506 1.00 82.62 331 LYS A N 1
ATOM 2487 C CA . LYS A 1 331 ? -5.952 -10.053 12.816 1.00 82.62 331 LYS A CA 1
ATOM 2488 C C . LYS A 1 331 ? -4.691 -9.913 11.967 1.00 82.62 331 LYS A C 1
ATOM 2490 O O . LYS A 1 331 ? -4.105 -10.924 11.594 1.00 82.62 331 LYS A O 1
ATOM 2495 N N . GLY A 1 332 ? -4.256 -8.686 11.680 1.00 93.62 332 GLY A N 1
ATOM 2496 C CA . GLY A 1 332 ? -3.076 -8.440 10.865 1.00 93.62 332 GLY A CA 1
ATOM 2497 C C . GLY A 1 332 ? -2.395 -7.111 11.151 1.00 93.62 332 GLY A C 1
ATOM 2498 O O . GLY A 1 332 ? -3.014 -6.140 11.589 1.00 93.62 332 GLY A O 1
ATOM 2499 N N . VAL A 1 333 ? -1.101 -7.081 10.851 1.00 97.12 333 VAL A N 1
ATOM 2500 C CA . VAL A 1 333 ? -0.214 -5.941 11.058 1.00 97.12 333 VAL A CA 1
ATOM 2501 C C . VAL A 1 333 ? 0.455 -5.580 9.738 1.00 97.12 333 VAL A C 1
ATOM 2503 O O . VAL A 1 333 ? 0.975 -6.433 9.024 1.00 97.12 333 VAL A O 1
ATOM 2506 N N . MET A 1 334 ? 0.479 -4.296 9.411 1.00 98.31 334 MET A N 1
ATOM 2507 C CA . MET A 1 334 ? 1.164 -3.778 8.236 1.00 98.31 334 MET A CA 1
ATOM 2508 C C . MET A 1 334 ? 2.469 -3.090 8.645 1.00 98.31 334 MET A C 1
ATOM 2510 O O . MET A 1 334 ? 2.487 -2.210 9.509 1.00 98.31 334 MET A O 1
ATOM 2514 N N . VAL A 1 335 ? 3.566 -3.440 7.976 1.00 98.00 335 VAL A N 1
ATOM 2515 C CA . VAL A 1 335 ? 4.932 -3.038 8.332 1.00 98.00 335 VAL A CA 1
ATOM 2516 C C . VAL A 1 335 ? 5.543 -2.172 7.235 1.00 98.00 335 VAL A C 1
ATOM 2518 O O . VAL A 1 335 ? 5.687 -2.605 6.096 1.00 98.00 335 VAL A O 1
ATOM 2521 N N . ALA A 1 336 ? 5.927 -0.939 7.579 1.00 95.44 336 ALA A N 1
ATOM 2522 C CA . ALA A 1 336 ? 6.577 -0.003 6.656 1.00 95.44 336 ALA A CA 1
ATOM 2523 C C . ALA A 1 336 ? 8.078 0.121 6.957 1.00 95.44 336 ALA A C 1
ATOM 2525 O O . ALA A 1 336 ? 8.910 -0.567 6.373 1.00 95.44 336 ALA A O 1
ATOM 2526 N N . ARG A 1 337 ? 8.435 0.984 7.916 1.00 92.44 337 ARG A N 1
ATOM 2527 C CA . ARG A 1 337 ? 9.833 1.316 8.217 1.00 92.44 337 ARG A CA 1
ATOM 2528 C C . ARG A 1 337 ? 10.658 0.122 8.672 1.00 92.44 337 ARG A C 1
ATOM 2530 O O . ARG A 1 337 ? 11.791 0.020 8.233 1.00 92.44 337 ARG A O 1
ATOM 2537 N N . GLY A 1 338 ? 10.098 -0.786 9.472 1.00 94.06 338 GLY A N 1
ATOM 2538 C CA . GLY A 1 338 ? 10.791 -2.015 9.856 1.00 94.06 338 GLY A CA 1
ATOM 2539 C C . GLY A 1 338 ? 11.270 -2.817 8.641 1.00 94.06 338 GLY A C 1
ATOM 2540 O O . GLY A 1 338 ? 12.447 -3.147 8.559 1.00 94.06 338 GLY A O 1
ATOM 2541 N N . ALA A 1 339 ? 10.411 -3.000 7.632 1.00 95.56 339 ALA A N 1
ATOM 2542 C CA . ALA A 1 339 ? 10.767 -3.682 6.385 1.00 95.56 339 ALA A CA 1
ATOM 2543 C C . ALA A 1 339 ? 11.777 -2.889 5.533 1.00 95.56 339 ALA A C 1
ATOM 2545 O O . ALA A 1 339 ? 12.606 -3.477 4.844 1.00 95.56 339 ALA A O 1
ATOM 2546 N N . LEU A 1 340 ? 11.731 -1.554 5.592 1.00 92.69 340 LEU A N 1
ATOM 2547 C CA . LEU A 1 340 ? 12.685 -0.681 4.902 1.00 92.69 340 LEU A CA 1
ATOM 2548 C C . LEU A 1 340 ? 14.057 -0.611 5.590 1.00 92.69 340 LEU A C 1
ATOM 2550 O O . LEU A 1 340 ? 15.034 -0.276 4.932 1.00 92.69 340 LEU A O 1
ATOM 2554 N N . LEU A 1 341 ? 14.134 -0.905 6.888 1.00 91.75 341 LEU A N 1
ATOM 2555 C CA . LEU A 1 341 ? 15.386 -0.991 7.645 1.00 91.75 341 LEU A CA 1
ATOM 2556 C C . LEU A 1 341 ? 15.985 -2.394 7.532 1.00 91.75 341 LEU A C 1
ATOM 2558 O O . LEU A 1 341 ? 17.186 -2.542 7.329 1.00 91.75 341 LEU A O 1
ATOM 2562 N N . ASN A 1 342 ? 15.144 -3.425 7.606 1.00 95.19 342 ASN A N 1
ATOM 2563 C CA . ASN A 1 342 ? 15.533 -4.800 7.351 1.00 95.19 342 ASN A CA 1
ATOM 2564 C C . ASN A 1 342 ? 14.330 -5.605 6.827 1.00 95.19 342 ASN A C 1
ATOM 2566 O O . ASN A 1 342 ? 13.421 -5.959 7.578 1.00 95.19 342 ASN A O 1
ATOM 2570 N N . ALA A 1 343 ? 14.349 -5.949 5.536 1.00 96.31 343 ALA A N 1
ATOM 2571 C CA . ALA A 1 343 ? 13.253 -6.666 4.877 1.00 96.31 343 ALA A CA 1
ATOM 2572 C C . ALA A 1 343 ? 12.976 -8.062 5.465 1.00 96.31 343 ALA A C 1
ATOM 2574 O O . ALA A 1 343 ? 11.925 -8.633 5.198 1.00 96.31 343 ALA A O 1
ATOM 2575 N N . SER A 1 344 ? 13.887 -8.604 6.278 1.00 97.38 344 SER A N 1
ATOM 2576 C CA . SER A 1 344 ? 13.708 -9.887 6.962 1.00 97.38 344 SER A CA 1
ATOM 2577 C C . SER A 1 344 ? 12.915 -9.818 8.272 1.00 97.38 344 SER A C 1
ATOM 2579 O O . SER A 1 344 ? 12.781 -10.833 8.948 1.00 97.38 344 SER A O 1
ATOM 2581 N N . ILE A 1 345 ? 12.353 -8.654 8.618 1.00 96.88 345 ILE A N 1
ATOM 2582 C CA . ILE A 1 345 ? 11.469 -8.451 9.783 1.00 96.88 345 ILE A CA 1
ATOM 2583 C C . ILE A 1 345 ? 10.278 -9.421 9.845 1.00 96.88 345 ILE A C 1
ATOM 2585 O O . ILE A 1 345 ? 9.750 -9.680 10.921 1.00 96.88 345 ILE A O 1
ATOM 2589 N N . PHE A 1 346 ? 9.861 -9.971 8.704 1.00 97.38 346 PHE A N 1
ATOM 2590 C CA . PHE A 1 346 ? 8.745 -10.914 8.610 1.00 97.38 346 PHE A CA 1
ATOM 2591 C C . PHE A 1 346 ? 9.077 -12.323 9.133 1.00 97.38 346 PHE A C 1
ATOM 2593 O O . PHE A 1 346 ? 8.176 -13.146 9.278 1.00 97.38 346 PHE A O 1
ATOM 2600 N N . ARG A 1 347 ? 10.349 -12.603 9.446 1.00 96.06 347 ARG A N 1
ATOM 2601 C CA . ARG A 1 347 ? 10.782 -13.879 10.021 1.00 96.06 347 ARG A CA 1
ATOM 2602 C C . ARG A 1 347 ? 10.419 -13.963 11.498 1.00 96.06 347 ARG A C 1
ATOM 2604 O O . ARG A 1 347 ? 10.816 -13.105 12.288 1.00 96.06 347 ARG A O 1
ATOM 2611 N N . ARG A 1 348 ? 9.771 -15.061 11.886 1.00 92.94 348 ARG A N 1
ATOM 2612 C CA . ARG A 1 348 ? 9.420 -15.340 13.284 1.00 92.94 348 ARG A CA 1
ATOM 2613 C C . ARG A 1 348 ? 10.653 -15.499 14.175 1.00 92.94 348 ARG A C 1
ATOM 2615 O O . ARG A 1 348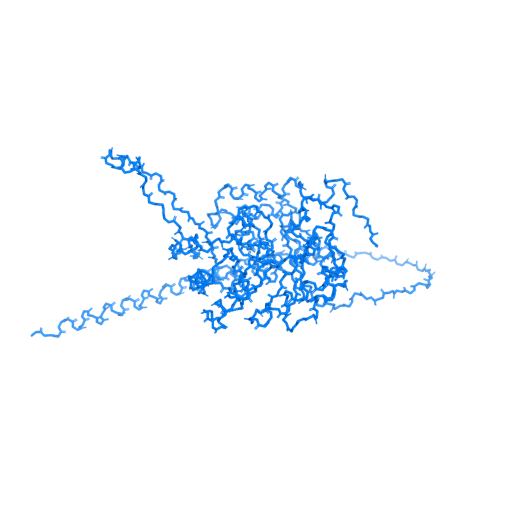 ? 10.640 -15.083 15.326 1.00 92.94 348 ARG A O 1
ATOM 2622 N N . GLU A 1 349 ? 11.738 -16.053 13.639 1.00 92.75 349 GLU A N 1
ATOM 2623 C CA . GLU A 1 349 ? 12.979 -16.315 14.384 1.00 92.75 349 GLU A CA 1
ATOM 2624 C C . GLU A 1 349 ? 13.861 -15.063 14.535 1.00 92.75 349 GLU A C 1
ATOM 2626 O O . GLU A 1 349 ? 14.965 -15.142 15.072 1.00 92.75 349 GLU A O 1
ATOM 2631 N N . GLY A 1 350 ? 13.395 -13.909 14.047 1.00 92.81 350 GLY A N 1
ATOM 2632 C CA . GLY A 1 350 ? 14.126 -12.648 14.064 1.00 92.81 350 GLY A CA 1
ATOM 2633 C C . GLY A 1 350 ? 14.795 -12.306 12.733 1.00 92.81 350 GLY A C 1
ATOM 2634 O O . GLY A 1 350 ? 14.854 -13.095 11.784 1.00 92.81 350 GLY A O 1
ATOM 2635 N N . THR A 1 351 ? 15.301 -11.078 12.652 1.00 95.50 351 THR A N 1
ATOM 2636 C CA . THR A 1 351 ? 15.896 -10.539 11.429 1.00 95.50 351 THR A CA 1
ATOM 2637 C C . THR A 1 351 ? 17.194 -11.263 11.055 1.00 95.50 351 THR A C 1
ATOM 2639 O O . THR A 1 351 ? 17.986 -11.690 11.891 1.00 95.50 351 THR A O 1
ATOM 2642 N N . ALA A 1 352 ? 17.412 -11.439 9.754 1.00 95.06 352 ALA A N 1
ATOM 2643 C CA . ALA A 1 352 ? 18.671 -11.890 9.179 1.00 95.06 352 ALA A CA 1
ATOM 2644 C C . ALA A 1 352 ? 19.732 -10.774 9.238 1.00 95.06 352 ALA A C 1
ATOM 2646 O O . ALA A 1 352 ? 19.372 -9.586 9.280 1.00 95.06 352 ALA A O 1
ATOM 2647 N N . PRO A 1 353 ? 21.033 -11.126 9.174 1.00 94.69 353 PRO A N 1
ATOM 2648 C CA . PRO A 1 353 ? 22.105 -10.146 9.083 1.00 94.69 353 PRO A CA 1
ATOM 2649 C C . PRO A 1 353 ? 21.868 -9.165 7.932 1.00 94.69 353 PRO A C 1
ATOM 2651 O O . PRO A 1 353 ? 21.654 -9.556 6.783 1.00 94.69 353 PRO A O 1
ATOM 2654 N N . LEU A 1 354 ? 21.933 -7.868 8.238 1.00 92.50 354 LEU A N 1
ATOM 2655 C CA . LEU A 1 354 ? 21.613 -6.804 7.285 1.00 92.50 354 LEU A CA 1
ATOM 2656 C C . LEU A 1 354 ? 22.460 -6.875 6.005 1.00 92.50 354 LEU A C 1
ATOM 2658 O O . LEU A 1 354 ? 21.963 -6.587 4.919 1.00 92.50 354 LEU A O 1
ATOM 2662 N N . ALA A 1 355 ? 23.726 -7.288 6.116 1.00 92.69 355 ALA A N 1
ATOM 2663 C CA . ALA A 1 355 ? 24.617 -7.448 4.970 1.00 92.69 355 ALA A CA 1
ATOM 2664 C C . ALA A 1 355 ? 24.090 -8.477 3.955 1.00 92.69 355 ALA A C 1
ATOM 2666 O O . ALA A 1 355 ? 24.190 -8.253 2.747 1.00 92.69 355 ALA A O 1
ATOM 2667 N N . ASP A 1 356 ? 23.492 -9.572 4.428 1.00 95.69 356 ASP A N 1
ATOM 2668 C CA . ASP A 1 356 ? 22.933 -10.613 3.565 1.00 95.69 356 ASP A CA 1
ATOM 2669 C C . ASP A 1 356 ? 21.634 -10.141 2.912 1.00 95.69 356 ASP A C 1
ATOM 2671 O O . ASP A 1 356 ? 21.450 -10.307 1.705 1.00 95.69 356 ASP A O 1
ATOM 2675 N N . VAL A 1 357 ? 20.786 -9.452 3.681 1.00 96.50 357 VAL A N 1
ATOM 2676 C CA . VAL A 1 357 ? 19.541 -8.834 3.197 1.00 96.50 357 VAL A CA 1
ATOM 2677 C C . VAL A 1 357 ? 19.839 -7.800 2.107 1.00 96.50 357 VAL A C 1
ATOM 2679 O O . VAL A 1 357 ? 19.236 -7.827 1.033 1.00 96.50 357 VAL A O 1
ATOM 2682 N N . ALA A 1 358 ? 20.811 -6.913 2.339 1.00 95.88 358 ALA A N 1
ATOM 2683 C CA . ALA A 1 358 ? 21.220 -5.896 1.376 1.00 95.88 358 ALA A CA 1
ATOM 2684 C C . ALA A 1 358 ? 21.843 -6.514 0.114 1.00 95.88 358 ALA A C 1
ATOM 2686 O O . ALA A 1 358 ? 21.543 -6.076 -1.000 1.00 95.88 358 ALA A O 1
ATOM 2687 N N . ARG A 1 359 ? 22.677 -7.554 0.263 1.00 96.94 359 ARG A N 1
ATOM 2688 C CA . ARG A 1 359 ? 23.274 -8.277 -0.871 1.00 96.94 359 ARG A CA 1
ATOM 2689 C C . ARG A 1 359 ? 22.199 -8.925 -1.741 1.00 96.94 359 ARG A C 1
ATOM 2691 O O . ARG A 1 359 ? 22.249 -8.786 -2.966 1.00 96.94 359 ARG A O 1
ATOM 2698 N N . GLU A 1 360 ? 21.225 -9.596 -1.129 1.00 98.19 360 GLU A N 1
ATOM 2699 C CA . GLU A 1 360 ? 20.137 -10.225 -1.878 1.00 98.19 360 GLU A CA 1
ATOM 2700 C C . GLU A 1 360 ? 19.242 -9.178 -2.546 1.00 98.19 360 GLU A C 1
ATOM 2702 O O . GLU A 1 360 ? 18.944 -9.304 -3.732 1.00 98.19 360 GLU A O 1
ATOM 2707 N N . TYR A 1 361 ? 18.912 -8.078 -1.862 1.00 98.31 361 TYR A N 1
ATOM 2708 C CA . TYR A 1 361 ? 18.180 -6.968 -2.476 1.00 98.31 361 TYR A CA 1
ATOM 2709 C C . TYR A 1 361 ? 18.869 -6.432 -3.739 1.00 98.31 361 TYR A C 1
ATOM 2711 O O . TYR A 1 361 ? 18.215 -6.217 -4.761 1.00 98.31 361 TYR A O 1
ATOM 2719 N N . VAL A 1 362 ? 20.195 -6.253 -3.712 1.00 98.12 362 VAL A N 1
ATOM 2720 C CA . VAL A 1 362 ? 20.965 -5.807 -4.886 1.00 98.12 362 VAL A CA 1
ATOM 2721 C C . VAL A 1 362 ? 20.930 -6.851 -6.008 1.00 98.12 362 VAL A C 1
ATOM 2723 O O . VAL A 1 362 ? 20.761 -6.476 -7.173 1.00 98.12 362 VAL A O 1
ATOM 2726 N N . ARG A 1 363 ? 21.010 -8.155 -5.693 1.00 98.38 363 ARG A N 1
ATOM 2727 C CA . ARG A 1 363 ? 20.810 -9.223 -6.695 1.00 98.38 363 ARG A CA 1
ATOM 2728 C C . ARG A 1 363 ? 19.425 -9.145 -7.334 1.00 98.38 363 ARG A C 1
ATOM 2730 O O . ARG A 1 363 ? 19.325 -9.232 -8.560 1.00 98.38 363 ARG A O 1
ATOM 2737 N N . LEU A 1 364 ? 18.374 -8.946 -6.537 1.00 98.38 364 LEU A N 1
ATOM 2738 C CA . LEU A 1 364 ? 17.007 -8.771 -7.033 1.00 98.38 364 LEU A CA 1
ATOM 2739 C C . LEU A 1 364 ? 16.868 -7.482 -7.867 1.00 98.38 364 LEU A C 1
ATOM 2741 O O . LEU A 1 364 ? 16.216 -7.465 -8.907 1.00 98.38 364 LEU A O 1
ATOM 2745 N N . CYS A 1 365 ? 17.544 -6.397 -7.500 1.00 98.12 365 CYS A N 1
ATOM 2746 C CA . CYS A 1 365 ? 17.568 -5.197 -8.334 1.00 98.12 365 CYS A CA 1
ATOM 2747 C C . CYS A 1 365 ? 18.167 -5.477 -9.720 1.00 98.12 365 CYS A C 1
ATOM 2749 O O . CYS A 1 365 ? 17.604 -5.048 -10.726 1.00 98.12 365 CYS A O 1
ATOM 2751 N N . GLY A 1 366 ? 19.279 -6.218 -9.780 1.00 97.62 366 GLY A N 1
ATOM 2752 C CA . GLY A 1 366 ? 19.926 -6.592 -11.038 1.00 97.62 366 GLY A CA 1
ATOM 2753 C C . GLY A 1 366 ? 19.065 -7.518 -11.900 1.00 97.62 366 GLY A C 1
ATOM 2754 O O . GLY A 1 366 ? 18.856 -7.243 -13.080 1.00 97.62 366 GLY A O 1
ATOM 2755 N N . ARG A 1 367 ? 18.517 -8.591 -11.314 1.00 97.19 367 ARG A N 1
ATOM 2756 C CA . ARG A 1 367 ? 17.757 -9.604 -12.069 1.00 97.19 367 ARG A CA 1
ATOM 2757 C C . ARG A 1 367 ? 16.429 -9.081 -12.621 1.00 97.19 367 ARG A C 1
ATOM 2759 O O . ARG A 1 367 ? 16.029 -9.524 -13.690 1.00 97.19 367 ARG A O 1
ATOM 2766 N N . TRP A 1 368 ? 15.785 -8.119 -11.961 1.00 96.81 368 TRP A N 1
ATOM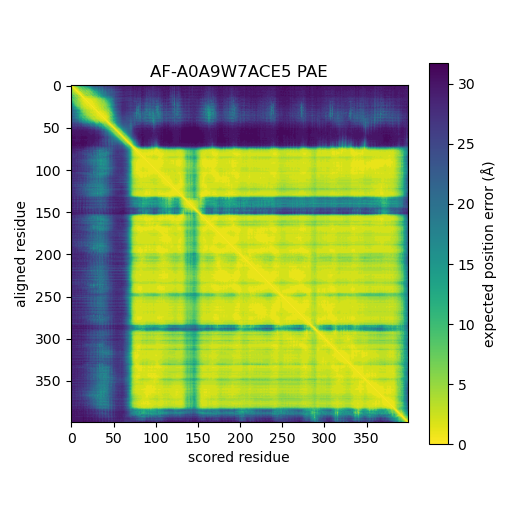 2767 C CA . TRP A 1 368 ? 14.518 -7.535 -12.422 1.00 96.81 368 TRP A CA 1
ATOM 2768 C C . TRP A 1 368 ? 14.684 -6.122 -12.984 1.00 96.81 368 TRP A C 1
ATOM 2770 O O . TRP A 1 368 ? 13.700 -5.394 -13.106 1.00 96.81 368 TRP A O 1
ATOM 2780 N N . GLY A 1 369 ? 15.912 -5.724 -13.337 1.00 94.69 369 GLY A N 1
ATOM 2781 C CA . GLY A 1 369 ? 16.200 -4.463 -14.024 1.00 94.69 369 GLY A CA 1
ATOM 2782 C C . GLY A 1 369 ? 15.653 -3.232 -13.300 1.00 94.69 369 GLY A C 1
ATOM 2783 O O . GLY A 1 369 ? 15.058 -2.365 -13.943 1.00 94.69 369 GLY A O 1
ATOM 2784 N N . ASN A 1 370 ? 15.787 -3.184 -11.973 1.00 96.25 370 ASN A N 1
ATOM 2785 C CA . ASN A 1 370 ? 15.308 -2.069 -11.164 1.00 96.25 370 ASN A CA 1
ATOM 2786 C C . ASN A 1 370 ? 16.153 -0.816 -11.413 1.00 96.25 370 ASN A C 1
ATOM 2788 O O . ASN A 1 370 ? 17.373 -0.890 -11.586 1.00 96.25 370 ASN A O 1
ATOM 2792 N N . HIS A 1 371 ? 15.516 0.353 -11.409 1.00 93.69 371 HIS A N 1
ATOM 2793 C CA . HIS A 1 371 ? 16.216 1.597 -11.706 1.00 93.69 371 HIS A CA 1
ATOM 2794 C C . HIS A 1 371 ? 17.282 1.901 -10.641 1.00 93.69 371 HIS A C 1
ATOM 2796 O O . HIS A 1 371 ? 16.985 1.927 -9.450 1.00 93.69 371 HIS A O 1
ATOM 2802 N N . PHE A 1 372 ? 18.518 2.207 -11.049 1.00 92.94 372 PHE A N 1
ATOM 2803 C CA . PHE A 1 372 ? 19.646 2.319 -10.113 1.00 92.94 372 PHE A CA 1
ATOM 2804 C C . PHE A 1 372 ? 19.443 3.378 -9.013 1.00 92.94 372 PHE A C 1
ATOM 2806 O O . PHE A 1 372 ? 19.868 3.165 -7.882 1.00 92.94 372 PHE A O 1
ATOM 2813 N N . ILE A 1 373 ? 18.769 4.500 -9.313 1.00 92.06 373 ILE A N 1
ATOM 2814 C CA . ILE A 1 373 ? 18.447 5.535 -8.308 1.00 92.06 373 ILE A CA 1
ATOM 2815 C C . ILE A 1 373 ? 17.523 4.965 -7.224 1.00 92.06 373 ILE A C 1
ATOM 2817 O O . ILE A 1 373 ? 17.700 5.260 -6.045 1.00 92.06 373 ILE A O 1
ATOM 2821 N N . ASN A 1 374 ? 16.563 4.130 -7.624 1.00 93.75 374 ASN A N 1
ATOM 2822 C CA . ASN A 1 374 ? 15.640 3.461 -6.716 1.00 93.75 374 ASN A CA 1
ATOM 2823 C C . ASN A 1 374 ? 16.375 2.409 -5.869 1.00 93.75 374 ASN A C 1
ATOM 2825 O O . ASN A 1 374 ? 16.277 2.417 -4.644 1.00 93.75 374 ASN A O 1
ATOM 2829 N N . SER A 1 375 ? 17.203 1.579 -6.509 1.00 95.88 375 SER A N 1
ATOM 2830 C CA . SER A 1 375 ? 18.043 0.589 -5.828 1.00 95.88 375 SER A CA 1
ATOM 2831 C C . SER A 1 375 ? 18.966 1.243 -4.795 1.00 95.88 375 SER A C 1
ATOM 2833 O O . SER A 1 375 ? 19.013 0.808 -3.648 1.00 95.88 375 SER A O 1
ATOM 2835 N N . LYS A 1 376 ? 19.646 2.337 -5.171 1.00 95.19 376 LYS A N 1
ATOM 2836 C CA . LYS A 1 376 ? 20.506 3.116 -4.270 1.00 95.19 376 LYS A CA 1
ATOM 2837 C C . LYS A 1 376 ? 19.724 3.659 -3.079 1.00 95.19 376 LYS A C 1
ATOM 2839 O O . LYS A 1 376 ? 20.221 3.581 -1.964 1.00 95.19 376 LYS A O 1
ATOM 2844 N N . TYR A 1 377 ? 18.526 4.200 -3.307 1.00 94.44 377 TYR A N 1
ATOM 2845 C CA . TYR A 1 377 ? 17.685 4.728 -2.234 1.00 94.44 377 TYR A CA 1
ATOM 2846 C C . TYR A 1 377 ? 17.415 3.669 -1.161 1.00 94.44 377 TYR A C 1
ATOM 2848 O O . TYR A 1 377 ? 17.753 3.900 -0.007 1.00 94.44 377 TYR A O 1
ATOM 2856 N N . VAL A 1 378 ? 16.902 2.494 -1.536 1.00 94.75 378 VAL A N 1
ATOM 2857 C CA . VAL A 1 378 ? 16.580 1.428 -0.569 1.00 94.75 378 VAL A CA 1
ATOM 2858 C C . VAL A 1 378 ? 17.831 0.877 0.120 1.00 94.75 378 VAL A C 1
ATOM 2860 O O . VAL A 1 378 ? 17.819 0.682 1.329 1.00 94.75 378 VAL A O 1
ATOM 2863 N N . VAL A 1 379 ? 18.947 0.710 -0.600 1.00 93.31 379 VAL A N 1
ATOM 2864 C CA . VAL A 1 379 ? 20.219 0.299 0.025 1.00 93.31 379 VAL A CA 1
ATOM 2865 C C . VAL A 1 379 ? 20.703 1.338 1.040 1.00 93.31 379 VAL A C 1
ATOM 2867 O O . VAL A 1 379 ? 21.173 0.972 2.113 1.00 93.31 379 VAL A O 1
ATOM 2870 N N . CYS A 1 380 ? 20.570 2.634 0.749 1.00 91.44 380 CYS A N 1
ATOM 2871 C CA . CYS A 1 380 ? 20.890 3.672 1.726 1.00 91.44 380 CYS A CA 1
ATOM 2872 C C . CYS A 1 380 ? 19.994 3.586 2.968 1.00 91.44 380 CYS A C 1
ATOM 2874 O O . CYS A 1 380 ? 20.468 3.885 4.060 1.00 91.44 380 CYS A O 1
ATOM 2876 N N . GLU A 1 381 ? 18.734 3.179 2.837 1.00 89.56 381 GLU A N 1
ATOM 2877 C CA . GLU A 1 381 ? 17.859 2.984 3.997 1.00 89.56 381 GLU A CA 1
ATOM 2878 C C . GLU A 1 381 ? 18.266 1.796 4.856 1.00 89.56 381 GLU A C 1
ATOM 2880 O O . GLU A 1 381 ? 18.349 1.952 6.071 1.00 89.56 381 GLU A O 1
ATOM 2885 N N . PHE A 1 382 ? 18.618 0.668 4.233 1.00 87.12 382 PHE A N 1
ATOM 2886 C CA . PHE A 1 382 ? 19.209 -0.465 4.942 1.00 87.12 382 PHE A CA 1
ATOM 2887 C C . PHE A 1 382 ? 20.457 -0.040 5.714 1.00 87.12 382 PHE A C 1
ATOM 2889 O O . PHE A 1 382 ? 20.548 -0.269 6.912 1.00 87.12 382 PHE A O 1
ATOM 2896 N N . LEU A 1 383 ? 21.408 0.610 5.040 1.00 82.81 383 LEU A N 1
ATOM 2897 C CA . LEU A 1 383 ? 22.737 0.849 5.604 1.00 82.81 383 LEU A CA 1
ATOM 2898 C C . LEU A 1 383 ? 22.814 2.006 6.591 1.00 82.81 383 LEU A C 1
ATOM 2900 O O . LEU A 1 383 ? 23.681 1.992 7.456 1.00 82.81 383 LEU A O 1
ATOM 2904 N N . THR A 1 384 ? 21.996 3.045 6.415 1.00 76.19 384 THR A N 1
ATOM 2905 C CA . THR A 1 384 ? 22.187 4.265 7.205 1.00 76.19 384 THR A CA 1
ATOM 2906 C C . THR A 1 384 ? 21.390 4.293 8.482 1.00 76.19 384 THR A C 1
ATOM 2908 O O . THR A 1 384 ? 21.641 5.207 9.245 1.00 76.19 384 THR A O 1
ATOM 2911 N N . GLY A 1 385 ? 20.409 3.402 8.674 1.00 65.00 385 GLY A N 1
ATOM 2912 C CA . GLY A 1 385 ? 19.644 3.324 9.919 1.00 65.00 385 GLY A CA 1
ATOM 2913 C C . GLY A 1 385 ? 18.917 4.612 10.329 1.00 65.00 385 GLY A C 1
ATOM 2914 O O . GLY A 1 385 ? 18.210 4.599 11.326 1.00 65.00 385 GLY A O 1
ATOM 2915 N N . ARG A 1 386 ? 18.989 5.697 9.538 1.00 61.19 386 ARG A N 1
ATOM 2916 C CA . ARG A 1 386 ? 18.604 7.080 9.890 1.00 61.19 386 ARG A CA 1
ATOM 2917 C C . ARG A 1 386 ? 17.167 7.255 10.370 1.00 61.19 386 ARG A C 1
ATOM 2919 O O . ARG A 1 386 ? 16.792 8.319 10.853 1.00 61.19 386 ARG A O 1
ATOM 2926 N N . ARG A 1 387 ? 16.329 6.244 10.157 1.00 62.00 387 ARG A N 1
ATOM 2927 C CA . ARG A 1 387 ? 14.919 6.208 10.553 1.00 62.00 387 ARG A CA 1
ATOM 2928 C C . ARG A 1 387 ? 14.626 5.175 11.645 1.00 62.00 387 ARG A C 1
ATOM 2930 O O . ARG A 1 387 ? 13.454 4.945 11.937 1.00 62.00 387 ARG A O 1
ATOM 2937 N N . HIS A 1 388 ? 15.655 4.548 12.210 1.00 63.47 388 HIS A N 1
ATOM 2938 C CA . HIS A 1 388 ? 15.570 3.592 13.302 1.00 63.47 388 HIS A CA 1
ATOM 2939 C C . HIS A 1 388 ? 15.453 4.347 14.638 1.00 63.47 388 HIS A C 1
ATOM 2941 O O . HIS A 1 388 ? 16.216 5.288 14.869 1.00 63.47 388 HIS A O 1
ATOM 2947 N N . PRO A 1 389 ? 14.553 3.935 15.552 1.00 59.66 389 PRO A N 1
ATOM 2948 C CA . PRO A 1 389 ? 14.369 4.613 16.839 1.00 59.66 389 PRO A CA 1
ATOM 2949 C C . PRO A 1 389 ? 15.646 4.774 17.671 1.00 59.66 389 PRO A C 1
ATOM 2951 O O . PRO A 1 389 ? 15.896 5.846 18.218 1.00 59.66 389 PRO A O 1
ATOM 2954 N N . HIS A 1 390 ? 16.487 3.737 17.696 1.00 57.59 390 HIS A N 1
ATOM 2955 C CA . HIS A 1 390 ? 17.762 3.747 18.421 1.00 57.59 390 HIS A CA 1
ATOM 2956 C C . HIS A 1 390 ? 18.740 4.835 17.935 1.00 57.59 390 HIS A C 1
ATOM 2958 O O . HIS A 1 390 ? 19.372 5.498 18.752 1.00 57.59 390 HIS A O 1
ATOM 2964 N N . GLU A 1 391 ? 18.863 5.054 16.622 1.00 51.41 391 GLU A N 1
ATOM 2965 C CA . GLU A 1 391 ? 19.787 6.063 16.073 1.00 51.41 391 GLU A CA 1
ATOM 2966 C C . GLU A 1 391 ? 19.290 7.499 16.263 1.00 51.41 391 GLU A C 1
ATOM 2968 O O . GLU A 1 391 ? 20.077 8.440 16.243 1.00 51.41 391 GLU A O 1
ATOM 2973 N N . LEU A 1 392 ? 17.990 7.670 16.507 1.00 53.22 392 LEU A N 1
ATOM 2974 C CA . LEU A 1 392 ? 17.383 8.958 16.836 1.00 53.22 392 LEU A CA 1
ATOM 2975 C C . LEU A 1 392 ? 17.454 9.275 18.344 1.00 53.22 392 LEU A C 1
ATOM 2977 O O . LEU A 1 392 ? 16.821 10.224 18.799 1.00 53.22 392 LEU A O 1
ATOM 2981 N N . GLY A 1 393 ? 18.221 8.498 19.122 1.00 45.66 393 GLY A N 1
ATOM 2982 C CA . GLY A 1 393 ? 18.439 8.728 20.554 1.00 45.66 393 GLY A CA 1
ATOM 2983 C C . GLY A 1 393 ? 17.245 8.364 21.439 1.00 45.66 393 GLY A C 1
ATOM 2984 O O . GLY A 1 393 ? 17.183 8.784 22.593 1.00 45.66 393 GLY A O 1
ATOM 2985 N N . ILE A 1 394 ? 16.288 7.591 20.921 1.00 49.16 394 ILE A N 1
ATOM 2986 C CA . ILE A 1 394 ? 15.064 7.239 21.641 1.00 49.16 394 ILE A CA 1
ATOM 2987 C C . ILE A 1 394 ? 15.237 5.849 22.237 1.00 49.16 394 ILE A C 1
ATOM 2989 O O . ILE A 1 394 ? 15.254 4.841 21.527 1.00 49.16 394 ILE A O 1
ATOM 2993 N N . ARG A 1 395 ? 15.365 5.794 23.568 1.00 39.09 395 ARG A N 1
ATOM 2994 C CA . ARG A 1 395 ? 15.261 4.538 24.312 1.00 39.09 395 ARG A CA 1
ATOM 2995 C C . ARG A 1 395 ? 13.834 4.027 24.138 1.00 39.09 395 ARG A C 1
ATOM 2997 O O . ARG A 1 395 ? 12.882 4.696 24.532 1.00 39.09 395 ARG A O 1
ATOM 3004 N N . VAL A 1 396 ? 13.683 2.853 23.530 1.00 40.50 396 VAL A N 1
ATOM 3005 C CA . VAL A 1 396 ? 12.434 2.093 23.619 1.00 40.50 396 VAL A CA 1
ATOM 3006 C C . VAL A 1 396 ? 12.350 1.640 25.071 1.00 40.50 396 VAL A C 1
ATOM 3008 O O . VAL A 1 396 ? 12.956 0.640 25.452 1.00 40.50 396 VAL A O 1
ATOM 3011 N N . GLU A 1 397 ? 11.723 2.451 25.920 1.00 33.69 397 GLU A N 1
ATOM 3012 C CA . GLU A 1 397 ? 11.378 2.019 27.268 1.00 33.69 397 GLU A CA 1
ATOM 3013 C C . GLU A 1 397 ? 10.533 0.755 27.127 1.00 33.69 397 GLU A C 1
ATOM 3015 O O . GLU A 1 397 ? 9.531 0.749 26.407 1.00 33.69 397 GLU A O 1
ATOM 3020 N N . LYS A 1 398 ? 11.013 -0.337 27.731 1.00 28.25 398 LYS A N 1
ATOM 3021 C CA . LYS A 1 398 ? 10.241 -1.569 27.866 1.00 28.25 398 LYS A CA 1
ATOM 3022 C C . LYS A 1 398 ? 8.964 -1.192 28.621 1.00 28.25 398 LYS A C 1
ATOM 3024 O O . LYS A 1 398 ? 9.079 -0.714 29.748 1.00 28.25 398 LYS A O 1
ATOM 3029 N N . CYS A 1 399 ? 7.813 -1.317 27.958 1.00 30.05 399 CYS A N 1
ATOM 3030 C CA . CYS A 1 399 ? 6.505 -1.175 28.597 1.00 30.05 399 CYS A CA 1
ATOM 3031 C C . CYS A 1 399 ? 6.318 -2.228 29.687 1.00 30.05 399 CYS A C 1
ATOM 3033 O O . CYS A 1 399 ? 6.801 -3.369 29.485 1.00 30.05 399 CYS A O 1
#

pLDDT: mean 82.28, std 23.0, range [26.19, 98.94]

Foldseek 3Di:
DPPPVVVVVVVVVVVVVVVVVVVVVVLVVVLVVVVVVLVVVVVVVVVVPDDDDDDDDDDDDDDDDDPPDPPDDDDAFQEEADADVLAQAALLQLLLVSLAHQAYEYHAAELVRQLQFDWDQDPLLQKTFGWRWDDQDPVRVVCVVVVHDDPRDTDGRHMDRCSRHPLHYEYEYWDQAQVSLLSSCLSCLVPGQYYEAAQAALDPVSCVRCTHVVCLVVLVSVLSNLLSNCVRNVVSHAYEYEHEQRDDPPDDLVRSLVSNLVSVVSNVVSPHQEYEYEQHHSPDDLLPCVRFRPLLSLLSVQPSHPHAYEYEGDQQASVSSVVSCVNNVHSHYYYYLNCLQASSRSHPVIGDDLVVRLVSSVVSCVSNVPDVVSNVVSSCSNPVCSSPCVVVVHPPPDD

InterPro domains:
  IPR013785 Aldolase-type TIM barrel [G3DSA:3.20.20.70] (78-353)
  IPR018517 tRNA-dihydrouridine synthase, conserved site [PS01136] (195-213)
  IPR035587 DUS-like, FMN-binding domain [PF01207] (156-351)
  IPR035587 DUS-like, FMN-binding domain [cd02801] (80-348)
  IPR052582 tRNA-dihydrouridine synthase-like [PTHR45936] (80-388)

Organism: NCBI:txid2557542

Solvent-accessible surface area (backbone atoms only — not comparable to full-atom values): 21842 Å² total; per-residue (Å²): 141,74,72,69,63,56,55,55,53,52,56,51,51,51,53,50,51,50,50,51,50,54,51,49,53,52,51,52,52,54,50,50,50,54,50,50,54,52,53,52,51,57,56,57,64,60,66,74,76,76,82,84,84,87,86,88,84,90,84,90,82,89,78,97,69,87,76,83,83,74,92,67,89,70,78,80,79,43,34,28,40,36,63,32,76,78,47,26,46,55,39,51,38,52,49,23,46,76,27,56,29,64,30,32,27,27,28,66,40,46,24,72,60,58,56,63,29,46,84,39,78,36,76,92,66,61,30,44,33,29,32,35,71,68,77,77,48,76,68,39,52,50,35,48,75,72,75,41,88,66,90,78,68,62,39,74,78,46,59,43,41,54,96,80,39,67,87,26,30,29,43,27,31,34,49,65,46,31,67,49,43,23,54,30,47,68,72,44,57,93,75,46,49,24,41,28,38,40,29,39,43,60,51,64,76,35,35,76,60,46,10,11,36,38,28,71,78,34,59,71,60,47,27,46,32,41,38,32,36,49,67,60,47,67,74,77,40,53,42,31,38,35,34,39,38,31,64,65,90,87,49,48,73,66,50,26,43,52,46,32,48,54,54,49,45,48,38,48,75,34,62,42,54,31,41,35,39,28,34,39,42,65,76,56,52,91,82,43,72,83,63,60,49,40,50,73,57,45,30,71,51,34,77,67,46,99,41,56,30,28,43,28,62,93,33,69,42,42,65,44,45,52,49,51,28,67,66,22,65,33,74,30,36,38,27,49,67,24,40,50,46,39,42,32,31,50,23,86,93,46,64,64,63,62,69,57,55,51,51,51,43,52,51,37,26,62,69,64,68,50,56,65,72,45,51,51,52,45,51,48,38,42,74,58,41,84,85,39,58,67,78,71,74,43,78,82,72,82,128

Nearest PDB structures (foldseek):
  4xp7-assembly1_A  TM=9.165E-01  e=4.485E-27  Homo sapiens
  1vhn-assembly1_A  TM=7.370E-01  e=2.667E-16  Thermotoga maritima
  8x0j-assembly1_A  TM=5.783E-01  e=4.471E-07  Geobacillus kaustophilus HTA426
  3gr7-assembly1_A  TM=5.832E-01  e=2.311E-06  Geobacillus kaustophilus
  1z41-assembly1_A  TM=5.894E-01  e=5.404E-06  Bacillus subtilis

Sequence (399 aa):
MPLEDSNKKVAKTESEAEMLRKKSEMLMKGTEMARKEIKRREATTTTVTTTTGTTGTNRTGGDAKTKGNDSSGADPVFMSMAPMVRASTLPLRLLALSYGASQVYSEELIDRSLISCERVVNEKLGTVDYVKRRKPSKKDLRRMKEGGSVKNQDVVVFRTCRPLEEGKLILQLGTSDPGLAAEAARKVLGDVDGIDVNMGCPKMFSVQGGMGAALLSDVARARSIIEALKKEVKGAVPVSAKIRLVGGEDATEEELLSNTKAFMGELASAGVDLIAVHGRTKFDSSHDLKAKPRWGTMRGLVDCVDVPVVINGDVYSYQDAEEARRLTGCKGVMVARGALLNASIFRREGTAPLADVAREYVRLCGRWGNHFINSKYVVCEFLTGRRHPHELGIRVEKC

Secondary structure (DSSP, 8-state):
--HHHHHHHHHHHHHHHHHHHHHHHHHHHHHHHHHHHHHHHHHHHHGGG------------------------PPPPEEEEPP-TTT-SHHHHHHHHHTT-SEEEPPPEEHHHHHTPEEEEETTTTEEEEEEPPPPPHHHHHHHHTTPPP----EEEEEE-HHHHTTTEEEEEE-S-HHHHHHHHHHHTTT-SEEEEE-----HHHHHTT-GGGGGG-HHHHHHHHHHHHHHHTTSS-EEEEEE--S-TT--HHHHHHHHHHHHHHHHHTT-SEEEEESS-SSS-TT-SSS---HHHHHHHHTSSSS-EEEES---SHHHHHHHHHHH--SEEEESHHHHH-GGGG-TT-PPPHHHHHHHHHHHHHHTT--HHHHHHHHHHHHH-TTSTTTTT------

Radius of gyration: 25.06 Å; Cα contacts (8 Å, |Δi|>4): 666; chains: 1; bounding box: 50×55×102 Å